Protein AF-A0AA36N796-F1 (afdb_monomer_lite)

pLDDT: mean 76.38, std 21.78, range [28.77, 98.0]

Structure (mmCIF, N/CA/C/O backbone):
data_AF-A0AA36N796-F1
#
_entry.id   AF-A0AA36N796-F1
#
loop_
_atom_site.group_PDB
_atom_site.id
_atom_site.type_symbol
_atom_site.label_atom_id
_atom_site.label_alt_id
_atom_site.label_comp_id
_atom_site.label_asym_id
_atom_site.label_entity_id
_atom_site.label_seq_id
_atom_site.pdbx_PDB_ins_code
_atom_site.Cartn_x
_atom_site.Cartn_y
_atom_site.Cartn_z
_atom_site.occupancy
_atom_site.B_iso_or_equiv
_atom_site.auth_seq_id
_atom_site.auth_comp_id
_atom_site.auth_asym_id
_atom_site.auth_atom_id
_atom_site.pdbx_PDB_model_num
ATOM 1 N N . MET A 1 1 ? 0.987 -21.468 -70.938 1.00 40.94 1 MET A N 1
ATOM 2 C CA . MET A 1 1 ? 2.277 -22.048 -70.513 1.00 40.94 1 MET A CA 1
ATOM 3 C C . MET A 1 1 ? 3.279 -20.918 -70.357 1.00 40.94 1 MET A C 1
ATOM 5 O O . MET A 1 1 ? 3.712 -20.391 -71.367 1.00 40.94 1 MET A O 1
ATOM 9 N N . PHE A 1 2 ? 3.610 -20.522 -69.130 1.00 32.84 2 PHE A N 1
ATOM 10 C CA . PHE A 1 2 ? 4.793 -19.705 -68.842 1.00 32.84 2 PHE A CA 1
ATOM 11 C C . PHE A 1 2 ? 5.366 -20.176 -67.507 1.00 32.84 2 PHE A C 1
ATOM 13 O O . PHE A 1 2 ? 4.662 -20.183 -66.500 1.00 32.84 2 PHE A O 1
ATOM 20 N N . GLY A 1 3 ? 6.607 -20.662 -67.547 1.00 38.00 3 GLY A N 1
ATOM 21 C CA . GLY A 1 3 ? 7.351 -21.132 -66.384 1.00 38.00 3 GLY A CA 1
ATOM 22 C C . GLY A 1 3 ? 8.027 -19.976 -65.651 1.00 38.00 3 GLY A C 1
ATOM 23 O O . GLY A 1 3 ? 8.502 -19.031 -66.278 1.00 38.00 3 GLY A O 1
ATOM 24 N N . GLN A 1 4 ? 8.080 -20.074 -64.324 1.00 32.56 4 GLN A N 1
ATOM 25 C CA . GLN A 1 4 ? 8.874 -19.201 -63.462 1.00 32.56 4 GLN A CA 1
ATOM 26 C C . GLN A 1 4 ? 10.116 -19.953 -62.972 1.00 32.56 4 GLN A C 1
ATOM 28 O O . GLN A 1 4 ? 10.008 -21.056 -62.440 1.00 32.56 4 GLN A O 1
ATOM 33 N N . MET A 1 5 ? 11.283 -19.325 -63.128 1.00 39.16 5 MET A N 1
ATOM 34 C CA . MET A 1 5 ? 12.487 -19.616 -62.346 1.00 39.16 5 MET A CA 1
ATOM 35 C C . MET A 1 5 ? 12.608 -18.607 -61.192 1.00 39.16 5 MET A C 1
ATOM 37 O O . MET A 1 5 ? 12.256 -17.441 -61.388 1.00 39.16 5 MET A O 1
ATOM 41 N N . PRO A 1 6 ? 13.146 -18.999 -60.021 1.00 43.91 6 PRO A N 1
ATOM 42 C CA . PRO A 1 6 ? 13.454 -18.066 -58.947 1.00 43.91 6 PRO A CA 1
ATOM 43 C C . PRO A 1 6 ? 14.897 -17.542 -59.041 1.00 43.91 6 PRO A C 1
ATOM 45 O O . PRO A 1 6 ? 15.849 -18.310 -59.181 1.00 43.91 6 PRO A O 1
ATOM 48 N N . CYS A 1 7 ? 15.054 -16.225 -58.892 1.00 34.69 7 CYS A N 1
ATOM 49 C CA . CYS A 1 7 ? 16.331 -15.566 -58.614 1.00 34.69 7 CYS A CA 1
ATOM 50 C C . CYS A 1 7 ? 16.497 -15.365 -57.098 1.00 34.69 7 CYS A C 1
ATOM 52 O O . CYS A 1 7 ? 15.639 -14.762 -56.454 1.00 34.69 7 CYS A O 1
ATOM 54 N N . SER A 1 8 ? 17.622 -15.822 -56.544 1.00 41.91 8 SER A N 1
ATOM 55 C CA . SER A 1 8 ? 18.070 -15.542 -55.168 1.00 41.91 8 SER A CA 1
ATOM 56 C C . SER A 1 8 ? 18.901 -14.251 -55.093 1.00 41.91 8 SER A C 1
ATOM 58 O O . SER A 1 8 ? 19.711 -14.027 -55.995 1.00 41.91 8 SER A O 1
ATOM 60 N N . PRO A 1 9 ? 18.832 -13.461 -53.999 1.00 42.69 9 PRO A N 1
ATOM 61 C CA . PRO A 1 9 ? 19.800 -12.403 -53.732 1.00 42.69 9 PRO A CA 1
ATOM 62 C C . PRO A 1 9 ? 20.770 -12.745 -52.580 1.00 42.69 9 PRO A C 1
ATOM 64 O O . PRO A 1 9 ? 20.379 -13.030 -51.449 1.00 42.69 9 PRO A O 1
ATOM 67 N N . VAL A 1 10 ? 22.064 -12.637 -52.885 1.00 41.06 10 VAL A N 1
ATOM 68 C CA . VAL A 1 10 ? 23.186 -12.314 -51.975 1.00 41.06 10 VAL A CA 1
ATOM 69 C C . VAL A 1 10 ? 23.074 -10.806 -51.653 1.00 41.06 10 VAL A C 1
ATOM 71 O O . VAL A 1 10 ? 22.705 -10.048 -52.539 1.00 41.06 10 VAL A O 1
ATOM 74 N N . GLY A 1 11 ? 23.344 -10.197 -50.495 1.00 40.28 11 GLY A N 1
ATOM 75 C CA . GLY A 1 11 ? 23.934 -10.576 -49.216 1.00 40.28 11 GLY A CA 1
ATOM 76 C C . GLY A 1 11 ? 24.405 -9.281 -48.521 1.00 40.28 11 GLY A C 1
ATOM 77 O O . GLY A 1 11 ? 25.566 -8.909 -48.648 1.00 40.28 11 GLY A O 1
ATOM 78 N N . GLN A 1 12 ? 23.521 -8.567 -47.810 1.00 41.69 12 GLN A N 1
ATOM 79 C CA . GLN A 1 12 ? 23.897 -7.446 -46.929 1.00 41.69 12 GLN A CA 1
ATOM 80 C C . GLN A 1 12 ? 24.187 -7.991 -45.525 1.00 41.69 12 GLN A C 1
ATOM 82 O O . GLN A 1 12 ? 23.279 -8.234 -44.730 1.00 41.69 12 GLN A O 1
ATOM 87 N N . ARG A 1 13 ? 25.465 -8.219 -45.206 1.00 39.78 13 ARG A N 1
ATOM 88 C CA . ARG A 1 13 ? 25.881 -8.568 -43.840 1.00 39.78 13 ARG A CA 1
ATOM 89 C C . ARG A 1 13 ? 25.849 -7.308 -42.972 1.00 39.78 13 ARG A C 1
ATOM 91 O O . ARG A 1 13 ? 26.641 -6.392 -43.155 1.00 39.78 13 ARG A O 1
ATOM 98 N N . SER A 1 14 ? 24.887 -7.279 -42.054 1.00 44.12 14 SER A N 1
ATOM 99 C CA . SER A 1 14 ? 24.626 -6.192 -41.111 1.00 44.12 14 SER A CA 1
ATOM 100 C C . SER A 1 14 ? 25.820 -5.922 -40.186 1.00 44.12 14 SER A C 1
ATOM 102 O O . SER A 1 14 ? 26.352 -6.841 -39.560 1.00 44.12 14 SER A O 1
ATOM 104 N N . VAL A 1 15 ? 26.175 -4.641 -40.040 1.00 41.72 15 VAL A N 1
ATOM 105 C CA . VAL A 1 15 ? 27.158 -4.093 -39.081 1.00 41.72 15 VAL A CA 1
ATOM 106 C C . VAL A 1 15 ? 26.901 -4.580 -37.642 1.00 41.72 15 VAL A C 1
ATOM 108 O O . VAL A 1 15 ? 27.832 -4.688 -36.846 1.00 41.72 15 VAL A O 1
ATOM 111 N N . ALA A 1 16 ? 25.665 -4.979 -37.322 1.00 40.44 16 ALA A N 1
ATOM 112 C CA . ALA A 1 16 ? 25.297 -5.569 -36.037 1.00 40.44 16 ALA A CA 1
ATOM 113 C C . ALA A 1 16 ? 26.060 -6.869 -35.712 1.00 40.44 16 ALA A C 1
ATOM 115 O O . ALA A 1 16 ? 26.409 -7.093 -34.558 1.00 40.44 16 ALA A O 1
ATOM 116 N N . HIS A 1 17 ? 26.390 -7.697 -36.713 1.00 40.31 17 HIS A N 1
ATOM 117 C CA . HIS A 1 17 ? 27.152 -8.933 -36.488 1.00 40.31 17 HIS A CA 1
ATOM 118 C C . HIS A 1 17 ? 28.631 -8.681 -36.160 1.00 40.31 17 HIS A C 1
ATOM 120 O O . HIS A 1 17 ? 29.247 -9.493 -35.474 1.00 40.31 17 HIS A O 1
ATOM 126 N N . LEU A 1 18 ? 29.195 -7.557 -36.617 1.00 39.34 18 LEU A N 1
ATOM 127 C CA . LEU A 1 18 ? 30.569 -7.153 -36.300 1.00 39.34 18 LEU A CA 1
ATOM 128 C C . LEU A 1 18 ? 30.681 -6.594 -34.878 1.00 39.34 18 LEU A C 1
ATOM 130 O O . LEU A 1 18 ? 31.667 -6.857 -34.201 1.00 39.34 18 LEU A O 1
ATOM 134 N N . ILE A 1 19 ? 29.660 -5.871 -34.408 1.00 45.22 19 ILE A N 1
ATOM 135 C CA . ILE A 1 19 ? 29.618 -5.317 -33.047 1.00 45.22 19 ILE A CA 1
ATOM 136 C C . ILE A 1 19 ? 29.350 -6.427 -32.019 1.00 45.22 19 ILE A C 1
ATOM 138 O O . ILE A 1 19 ? 30.045 -6.503 -31.009 1.00 45.22 19 ILE A O 1
ATOM 142 N N . ASP A 1 20 ? 28.418 -7.343 -32.302 1.00 43.12 20 ASP A N 1
ATOM 143 C CA . ASP A 1 20 ? 28.109 -8.469 -31.410 1.00 43.12 20 ASP A CA 1
ATOM 144 C C . ASP A 1 20 ? 29.294 -9.438 -31.236 1.00 43.12 20 ASP A C 1
ATOM 146 O O . ASP A 1 20 ? 29.490 -9.974 -30.146 1.00 43.12 20 ASP A O 1
ATOM 150 N N . ALA A 1 21 ? 30.124 -9.623 -32.271 1.00 46.34 21 ALA A N 1
ATOM 151 C CA . ALA A 1 21 ? 31.341 -10.437 -32.191 1.00 46.34 21 ALA A CA 1
ATOM 152 C C . ALA A 1 21 ? 32.477 -9.768 -31.390 1.00 46.34 21 ALA A C 1
ATOM 154 O O . ALA A 1 21 ? 33.385 -10.454 -30.928 1.00 46.34 21 ALA A O 1
ATOM 155 N N . GLN A 1 22 ? 32.433 -8.443 -31.222 1.00 47.78 22 GLN A N 1
ATOM 156 C CA . GLN A 1 22 ? 33.480 -7.647 -30.569 1.00 47.78 22 GLN A CA 1
ATOM 157 C C . GLN A 1 22 ? 33.100 -7.226 -29.138 1.00 47.78 22 GLN A C 1
ATOM 159 O O . GLN A 1 22 ? 33.963 -6.809 -28.378 1.00 47.78 22 GLN A O 1
ATOM 164 N N . LEU A 1 23 ? 31.840 -7.376 -28.711 1.00 45.81 23 LEU A N 1
ATOM 165 C CA . LEU A 1 23 ? 31.404 -7.054 -27.340 1.00 45.81 23 LEU A CA 1
ATOM 166 C C . LEU A 1 23 ? 32.039 -7.944 -26.254 1.00 45.81 23 LEU A C 1
ATOM 168 O O . LEU A 1 23 ? 32.075 -7.546 -25.093 1.00 45.81 23 LEU A O 1
ATOM 172 N N . GLY A 1 24 ? 32.540 -9.128 -26.622 1.00 45.00 24 GLY A N 1
ATOM 173 C CA . GLY A 1 24 ? 33.350 -9.984 -25.746 1.00 45.00 24 GLY A CA 1
ATOM 174 C C . GLY A 1 24 ? 34.844 -9.638 -25.738 1.00 45.00 24 GLY A C 1
ATOM 175 O O . GLY A 1 24 ? 35.593 -10.209 -24.951 1.00 45.00 24 GLY A O 1
ATOM 176 N N . ASP A 1 25 ? 35.286 -8.720 -26.600 1.00 51.06 25 ASP A N 1
ATOM 177 C CA . ASP A 1 25 ? 36.673 -8.276 -26.684 1.00 51.06 25 ASP A CA 1
ATOM 178 C C . ASP A 1 25 ? 36.878 -7.065 -25.760 1.00 51.06 25 ASP A C 1
ATOM 180 O O . ASP A 1 25 ? 36.376 -5.961 -25.995 1.00 51.06 25 ASP A O 1
ATOM 184 N N . ALA A 1 26 ? 37.650 -7.266 -24.690 1.00 44.41 26 ALA A N 1
ATOM 185 C CA . ALA A 1 26 ? 37.988 -6.219 -23.730 1.00 44.41 26 ALA A CA 1
ATOM 186 C C . ALA A 1 26 ? 38.643 -4.993 -24.400 1.00 44.41 26 ALA A C 1
ATOM 188 O O . ALA A 1 26 ? 38.448 -3.859 -23.957 1.00 44.41 26 ALA A O 1
ATOM 189 N N . SER A 1 27 ? 39.353 -5.189 -25.517 1.00 51.47 27 SER A N 1
ATOM 190 C CA . SER A 1 27 ? 39.982 -4.105 -26.274 1.00 51.47 27 SER A CA 1
ATOM 191 C C . SER A 1 27 ? 38.973 -3.253 -27.057 1.00 51.47 27 SER A C 1
ATOM 193 O O . SER A 1 27 ? 39.228 -2.074 -27.317 1.00 51.47 27 SER A O 1
ATOM 195 N N . PHE A 1 28 ? 37.818 -3.812 -27.427 1.00 61.22 28 PHE A N 1
ATOM 196 C CA . PHE A 1 28 ? 36.726 -3.086 -28.077 1.00 61.22 28 PHE A CA 1
ATOM 197 C C . PHE A 1 28 ? 35.968 -2.216 -27.071 1.00 61.22 28 PHE A C 1
ATOM 199 O O . PHE A 1 28 ? 35.724 -1.039 -27.337 1.00 61.22 28 PHE A O 1
ATOM 206 N N . LEU A 1 29 ? 35.675 -2.747 -25.880 1.00 51.69 29 LEU A N 1
ATOM 207 C CA . LEU A 1 29 ? 35.059 -1.979 -24.793 1.00 51.69 29 LEU A CA 1
ATOM 208 C C . LEU A 1 29 ? 35.978 -0.853 -24.301 1.00 51.69 29 LEU A C 1
ATOM 210 O O . LEU A 1 29 ? 35.519 0.274 -24.113 1.00 51.69 29 LEU A O 1
ATOM 214 N N . ALA A 1 30 ? 37.285 -1.110 -24.196 1.00 51.84 30 ALA A N 1
ATOM 215 C CA . ALA A 1 30 ? 38.271 -0.070 -23.916 1.00 51.84 30 ALA A CA 1
ATOM 216 C C . ALA A 1 30 ? 38.245 1.039 -24.985 1.00 51.84 30 ALA A C 1
ATOM 218 O O . ALA A 1 30 ? 38.212 2.222 -24.650 1.00 51.84 30 ALA A O 1
ATOM 219 N N . ARG A 1 31 ? 38.163 0.680 -26.274 1.00 55.62 31 ARG A N 1
ATOM 220 C CA . ARG A 1 31 ? 38.044 1.643 -27.383 1.00 55.62 31 ARG A CA 1
ATOM 221 C C . ARG A 1 31 ? 36.717 2.413 -27.372 1.00 55.62 31 ARG A C 1
ATOM 223 O O . ARG A 1 31 ? 36.711 3.603 -27.675 1.00 55.62 31 ARG A O 1
ATOM 230 N N . LEU A 1 32 ? 35.616 1.781 -26.968 1.00 55.44 32 LEU A N 1
ATOM 231 C CA . LEU A 1 32 ? 34.297 2.410 -26.845 1.00 55.44 32 LEU A CA 1
ATOM 232 C C . LEU A 1 32 ? 34.246 3.430 -25.696 1.00 55.44 32 LEU A C 1
ATOM 234 O O . LEU A 1 32 ? 33.665 4.501 -25.844 1.00 55.44 32 LEU A O 1
ATOM 238 N N . VAL A 1 33 ? 34.898 3.137 -24.570 1.00 51.22 33 VAL A N 1
ATOM 239 C CA . VAL A 1 33 ? 35.042 4.079 -23.444 1.00 51.22 33 VAL A CA 1
ATOM 240 C C . VAL A 1 33 ? 36.064 5.181 -23.760 1.00 51.22 33 VAL A C 1
ATOM 242 O O . VAL A 1 33 ? 35.969 6.295 -23.244 1.00 51.22 33 VAL A O 1
ATOM 245 N N . GLN A 1 34 ? 37.019 4.918 -24.654 1.00 53.56 34 GLN A N 1
ATOM 246 C CA . GLN A 1 34 ? 37.914 5.935 -25.215 1.00 53.56 34 GLN A CA 1
ATOM 247 C C . GLN A 1 34 ? 37.257 6.781 -26.322 1.00 53.56 34 GLN A C 1
ATOM 249 O O . GLN A 1 34 ? 37.812 7.815 -26.703 1.00 53.56 34 GLN A O 1
ATOM 254 N N . HIS A 1 35 ? 36.072 6.400 -26.812 1.00 63.97 35 HIS A N 1
ATOM 255 C CA . HIS A 1 35 ? 35.319 7.172 -27.794 1.00 63.97 35 HIS A CA 1
ATOM 256 C C . HIS A 1 35 ? 34.773 8.453 -27.146 1.00 63.97 35 HIS A C 1
ATOM 258 O O . HIS A 1 35 ? 33.904 8.415 -26.272 1.00 63.97 35 HIS A O 1
ATOM 264 N N . GLY A 1 36 ? 35.310 9.601 -27.571 1.00 67.25 36 GLY A N 1
ATOM 265 C CA . GLY A 1 36 ? 35.111 10.908 -26.931 1.00 67.25 36 GLY A CA 1
ATOM 266 C C . GLY A 1 36 ? 33.656 11.251 -26.585 1.00 67.25 36 GLY A C 1
ATOM 267 O O . GLY A 1 36 ? 33.392 11.558 -25.425 1.00 67.25 36 GLY A O 1
ATOM 268 N N . PRO A 1 37 ? 32.698 11.145 -27.523 1.00 65.31 37 PRO A N 1
ATOM 269 C CA . PRO A 1 37 ? 31.290 11.440 -27.249 1.00 65.31 37 PRO A CA 1
ATOM 270 C C . PRO A 1 37 ? 30.678 10.558 -26.152 1.00 65.31 37 PRO A C 1
ATOM 272 O O . PRO A 1 37 ? 29.998 11.054 -25.256 1.00 65.31 37 PRO A O 1
ATOM 275 N N . THR A 1 38 ? 30.969 9.255 -26.182 1.00 55.19 38 THR A N 1
ATOM 276 C CA . THR A 1 38 ? 30.459 8.277 -25.210 1.00 55.19 38 THR A CA 1
ATOM 277 C C . THR A 1 38 ? 31.041 8.538 -23.823 1.00 55.19 38 THR A C 1
ATOM 279 O O . THR A 1 38 ? 30.329 8.510 -22.820 1.00 55.19 38 THR A O 1
ATOM 282 N N . LYS A 1 39 ? 32.334 8.870 -23.768 1.00 60.41 39 LYS A N 1
ATOM 283 C CA . LYS A 1 39 ? 33.028 9.244 -22.536 1.00 60.41 39 LYS A CA 1
ATOM 284 C C . LYS A 1 39 ? 32.474 10.531 -21.926 1.00 60.41 39 LYS A C 1
ATOM 286 O O . LYS A 1 39 ? 32.262 10.580 -20.717 1.00 60.41 39 LYS A O 1
ATOM 291 N N . SER A 1 40 ? 32.239 11.556 -22.744 1.00 57.06 40 SER A N 1
ATOM 292 C CA . SER A 1 40 ? 31.685 12.836 -22.292 1.00 57.06 40 SER A CA 1
ATOM 293 C C . SER A 1 40 ? 30.284 12.667 -21.713 1.00 57.06 40 SER A C 1
ATOM 295 O O . SER A 1 40 ? 30.015 13.176 -20.630 1.00 57.06 40 SER A O 1
ATOM 297 N N . TYR A 1 41 ? 29.434 11.879 -22.376 1.00 63.38 41 TYR A N 1
ATOM 298 C CA . TYR A 1 41 ? 28.088 11.577 -21.892 1.00 63.38 41 TYR A CA 1
ATOM 299 C C . TYR A 1 41 ? 28.101 10.868 -20.529 1.00 63.38 41 TYR A C 1
ATOM 301 O O . TYR A 1 41 ? 27.416 11.287 -19.598 1.00 63.38 41 TYR A O 1
ATOM 309 N N . LEU A 1 42 ? 28.929 9.826 -20.379 1.00 59.41 42 LEU A N 1
ATOM 310 C CA . LEU A 1 42 ? 29.065 9.106 -19.109 1.00 59.41 42 LEU A CA 1
ATOM 311 C C . LEU A 1 42 ? 29.636 10.002 -18.001 1.00 59.41 42 LEU A C 1
ATOM 313 O O . LEU A 1 42 ? 29.181 9.942 -16.861 1.00 59.41 42 LEU A O 1
ATOM 317 N N . ALA A 1 43 ? 30.600 10.864 -18.329 1.00 67.06 43 ALA A N 1
ATOM 318 C CA . ALA A 1 43 ? 31.187 11.794 -17.372 1.00 67.06 43 ALA A CA 1
ATOM 319 C C . ALA A 1 43 ? 30.189 12.864 -16.897 1.00 67.06 43 ALA A C 1
ATOM 321 O O . ALA A 1 43 ? 30.196 13.206 -15.716 1.00 67.06 43 ALA A O 1
ATOM 322 N N . GLU A 1 44 ? 29.335 13.392 -17.777 1.00 59.41 44 GLU A N 1
ATOM 323 C CA . GLU A 1 44 ? 28.280 14.333 -17.380 1.00 59.41 44 GLU A CA 1
ATOM 324 C C . GLU A 1 44 ? 27.205 13.670 -16.522 1.00 59.41 44 GLU A C 1
ATOM 326 O O . GLU A 1 44 ? 26.845 14.215 -15.480 1.00 59.41 44 GLU A O 1
ATOM 331 N N . ALA A 1 45 ? 26.753 12.470 -16.896 1.00 59.66 45 ALA A N 1
ATOM 332 C CA . ALA A 1 45 ? 25.762 11.726 -16.124 1.00 59.66 45 ALA A CA 1
ATOM 333 C C . ALA A 1 45 ? 26.253 11.427 -14.695 1.00 59.66 45 ALA A C 1
ATOM 335 O O . ALA A 1 45 ? 25.520 11.629 -13.727 1.00 59.66 45 ALA A O 1
ATOM 336 N N . LEU A 1 46 ? 27.518 11.016 -14.548 1.00 64.94 46 LEU A N 1
ATOM 337 C CA . LEU A 1 46 ? 28.122 10.739 -13.242 1.00 64.94 46 LEU A CA 1
ATOM 338 C C . LEU A 1 46 ? 28.334 12.009 -12.404 1.00 64.94 46 LEU A C 1
ATOM 340 O O . LEU A 1 46 ? 28.114 11.976 -11.196 1.00 64.94 46 LEU A O 1
ATOM 344 N N . LYS A 1 47 ? 28.718 13.137 -13.021 1.00 66.25 47 LYS A N 1
ATOM 345 C CA . LYS A 1 47 ? 28.832 14.432 -12.323 1.00 66.25 47 LYS A CA 1
ATOM 346 C C . LYS A 1 47 ? 27.483 14.931 -11.821 1.00 66.25 47 LYS A C 1
ATOM 348 O O . LYS A 1 47 ? 27.396 15.409 -10.695 1.00 66.25 47 LYS A O 1
ATOM 353 N N . HIS A 1 48 ? 26.451 14.813 -12.651 1.00 63.81 48 HIS A N 1
ATOM 354 C CA . HIS A 1 48 ? 25.098 15.201 -12.283 1.00 63.81 48 HIS A CA 1
ATOM 355 C C . HIS A 1 48 ? 24.609 14.380 -11.083 1.00 63.81 48 HIS A C 1
ATOM 357 O O . HIS A 1 48 ? 24.189 14.960 -10.087 1.00 63.81 48 HIS A O 1
ATOM 363 N N . LEU A 1 49 ? 24.772 13.054 -11.114 1.00 56.84 49 LEU A N 1
ATOM 364 C CA . LEU A 1 49 ? 24.420 12.180 -9.987 1.00 56.84 49 LEU A CA 1
ATOM 365 C C . LEU A 1 49 ? 25.226 12.489 -8.712 1.00 56.84 49 LEU A C 1
ATOM 367 O O . LEU A 1 49 ? 24.648 12.608 -7.637 1.00 56.84 49 LEU A O 1
ATOM 371 N N . ALA A 1 50 ? 26.539 12.717 -8.818 1.00 68.50 50 ALA A N 1
ATOM 372 C CA . ALA A 1 50 ? 27.375 13.081 -7.668 1.00 68.50 50 ALA A CA 1
ATOM 373 C C . ALA A 1 50 ? 27.054 14.462 -7.074 1.00 68.50 50 ALA A C 1
ATOM 375 O O . ALA A 1 50 ? 27.298 14.690 -5.896 1.00 68.50 50 ALA A O 1
ATOM 376 N N . SER A 1 51 ? 26.496 15.391 -7.855 1.00 66.50 51 SER A N 1
ATOM 377 C CA . SER A 1 51 ? 26.044 16.686 -7.326 1.00 66.50 51 SER A CA 1
ATOM 378 C C . SER A 1 51 ? 24.758 16.600 -6.500 1.00 66.50 51 SER A C 1
ATOM 380 O O . SER A 1 51 ? 24.470 17.508 -5.726 1.00 66.50 51 SER A O 1
ATOM 382 N N . GLN A 1 52 ? 23.997 15.516 -6.659 1.00 69.50 52 GLN A N 1
ATOM 383 C CA . GLN A 1 52 ? 22.698 15.315 -6.016 1.00 69.50 52 GLN A CA 1
ATOM 384 C C . GLN A 1 52 ? 22.778 14.393 -4.796 1.00 69.50 52 GLN A C 1
ATOM 386 O O . GLN A 1 52 ? 21.907 14.457 -3.933 1.00 69.50 52 GLN A O 1
ATOM 391 N N . ASP A 1 53 ? 23.823 13.568 -4.704 1.00 81.00 53 ASP A N 1
ATOM 392 C CA . ASP A 1 53 ? 23.985 12.560 -3.659 1.00 81.00 53 ASP A CA 1
ATOM 393 C C . ASP A 1 53 ? 25.404 12.608 -3.060 1.00 81.00 53 ASP A C 1
ATOM 395 O O . ASP A 1 53 ? 26.404 12.267 -3.702 1.00 81.00 53 ASP A O 1
ATOM 399 N N . ALA A 1 54 ? 25.486 13.036 -1.796 1.00 63.12 54 ALA A N 1
ATOM 400 C CA . ALA A 1 54 ? 26.739 13.215 -1.066 1.00 63.12 54 ALA A CA 1
ATOM 401 C C . ALA A 1 54 ? 27.436 11.898 -0.684 1.00 63.12 54 ALA A C 1
ATOM 403 O O . ALA A 1 54 ? 28.648 11.902 -0.437 1.00 63.12 54 ALA A O 1
ATOM 404 N N . ASP A 1 55 ? 26.703 10.788 -0.614 1.00 60.12 55 ASP A N 1
ATOM 405 C CA . ASP A 1 55 ? 27.255 9.465 -0.324 1.00 60.12 55 ASP A CA 1
ATOM 406 C C . ASP A 1 55 ? 27.780 8.825 -1.613 1.00 60.12 55 ASP A C 1
ATOM 408 O O . ASP A 1 55 ? 28.900 8.306 -1.635 1.00 60.12 55 ASP A O 1
ATOM 412 N N . PHE A 1 56 ? 27.058 8.981 -2.727 1.00 59.06 56 PHE A N 1
ATOM 413 C CA . PHE A 1 56 ? 27.555 8.616 -4.056 1.00 59.06 56 PHE A CA 1
ATOM 414 C C . PHE A 1 56 ? 28.809 9.417 -4.434 1.00 59.06 56 PHE A C 1
ATOM 416 O O . PHE A 1 56 ? 29.796 8.845 -4.902 1.00 59.06 56 PHE A O 1
ATOM 423 N N . ALA A 1 57 ? 28.833 10.725 -4.158 1.00 58.66 57 ALA A N 1
ATOM 424 C CA . ALA A 1 57 ? 30.016 11.559 -4.361 1.00 58.66 57 ALA A CA 1
ATOM 425 C C . ALA A 1 57 ? 31.231 11.048 -3.571 1.00 58.66 57 ALA A C 1
ATOM 427 O O . ALA A 1 57 ? 32.337 10.971 -4.110 1.00 58.66 57 ALA A O 1
ATOM 428 N N . ARG A 1 58 ? 31.029 10.650 -2.307 1.00 59.41 58 ARG A N 1
ATOM 429 C CA . ARG A 1 58 ? 32.081 10.054 -1.469 1.00 59.41 58 ARG A CA 1
ATOM 430 C C . ARG A 1 58 ? 32.564 8.717 -2.024 1.00 59.41 58 ARG A C 1
ATOM 432 O O . ARG A 1 58 ? 33.767 8.471 -2.022 1.00 59.41 58 ARG A O 1
ATOM 439 N N . LEU A 1 59 ? 31.663 7.894 -2.554 1.00 57.94 59 LEU A N 1
ATOM 440 C CA . LEU A 1 59 ? 31.996 6.605 -3.160 1.00 57.94 59 LEU A CA 1
ATOM 441 C C . LEU A 1 59 ? 32.826 6.777 -4.441 1.00 57.94 59 LEU A C 1
ATOM 443 O O . LEU A 1 59 ? 33.848 6.108 -4.602 1.00 57.94 59 LEU A O 1
ATOM 447 N N . VAL A 1 60 ? 32.453 7.728 -5.303 1.00 66.25 60 VAL A N 1
ATOM 448 C CA . VAL A 1 60 ? 33.215 8.089 -6.511 1.00 66.25 60 VAL A CA 1
ATOM 449 C C . VAL A 1 60 ? 34.602 8.630 -6.149 1.00 66.25 60 VAL A C 1
ATOM 451 O O . VAL A 1 60 ? 35.589 8.254 -6.779 1.00 66.25 60 VAL A O 1
ATOM 454 N N . LEU A 1 61 ? 34.703 9.477 -5.119 1.00 63.72 61 LEU A N 1
ATOM 455 C CA . LEU A 1 61 ? 35.981 10.024 -4.647 1.00 63.72 61 LEU A CA 1
ATOM 456 C C . LEU A 1 61 ? 36.883 8.962 -4.004 1.00 63.72 61 LEU A C 1
ATOM 458 O O . LEU A 1 61 ? 38.093 9.005 -4.210 1.00 63.72 61 LEU A O 1
ATOM 462 N N . ALA A 1 62 ? 36.315 7.998 -3.275 1.00 64.56 62 ALA A N 1
ATOM 463 C CA . ALA A 1 62 ? 37.061 6.905 -2.649 1.00 64.56 62 ALA A CA 1
ATOM 464 C C . ALA A 1 62 ? 37.697 5.944 -3.670 1.00 64.56 62 ALA A C 1
ATOM 466 O O . ALA A 1 62 ? 38.712 5.321 -3.373 1.00 64.56 62 ALA A O 1
ATOM 467 N N . HIS A 1 63 ? 37.122 5.850 -4.872 1.00 58.81 63 HIS A N 1
ATOM 468 C CA . HIS A 1 63 ? 37.599 4.981 -5.954 1.00 58.81 63 HIS A CA 1
ATOM 469 C C . HIS A 1 63 ? 38.307 5.754 -7.076 1.00 58.81 63 HIS A C 1
ATOM 471 O O . HIS A 1 63 ? 38.747 5.159 -8.061 1.00 58.81 63 HIS A O 1
ATOM 477 N N . ALA A 1 64 ? 38.436 7.079 -6.951 1.00 58.06 64 ALA A N 1
ATOM 478 C CA . ALA A 1 64 ? 39.214 7.869 -7.889 1.00 58.06 64 ALA A CA 1
ATOM 479 C C . ALA A 1 64 ? 40.709 7.542 -7.703 1.00 58.06 64 ALA A C 1
ATOM 481 O O . ALA A 1 64 ? 41.209 7.608 -6.577 1.00 58.06 64 ALA A O 1
ATOM 482 N N . PRO A 1 65 ? 41.455 7.212 -8.775 1.00 46.19 65 PRO A N 1
ATOM 483 C CA . PRO A 1 65 ? 42.873 6.906 -8.651 1.00 46.19 65 PRO A CA 1
ATOM 484 C C . PRO A 1 65 ? 43.609 8.107 -8.046 1.00 46.19 65 PRO A C 1
ATOM 486 O O . PRO A 1 65 ? 43.486 9.241 -8.523 1.00 46.19 65 PRO A O 1
ATOM 489 N N . SER A 1 66 ? 44.357 7.848 -6.970 1.00 44.41 66 SER A N 1
ATOM 490 C CA . SER A 1 66 ? 45.132 8.851 -6.237 1.00 44.41 66 SER A CA 1
ATOM 491 C C . SER A 1 66 ? 46.005 9.656 -7.202 1.00 44.41 66 SER A C 1
ATOM 493 O O . SER A 1 66 ? 46.833 9.101 -7.928 1.00 44.41 66 SER A O 1
ATOM 495 N N . ARG A 1 67 ? 45.806 10.980 -7.248 1.00 45.88 67 ARG A N 1
ATOM 496 C CA . ARG A 1 67 ? 46.594 11.877 -8.104 1.00 45.88 67 ARG A CA 1
ATOM 497 C C . ARG A 1 67 ? 48.067 11.814 -7.689 1.00 45.88 67 ARG A C 1
ATOM 499 O O . ARG A 1 67 ? 48.458 12.412 -6.688 1.00 45.88 67 ARG A O 1
ATOM 506 N N . ALA A 1 68 ? 48.894 11.143 -8.489 1.00 47.19 68 ALA A N 1
ATOM 507 C CA . ALA A 1 68 ? 50.344 11.215 -8.358 1.00 47.19 68 ALA A CA 1
ATOM 508 C C . ALA A 1 68 ? 50.815 12.679 -8.479 1.00 47.19 68 ALA A C 1
ATOM 510 O O . ALA A 1 68 ? 50.374 13.424 -9.360 1.00 47.19 68 ALA A O 1
ATOM 511 N N . LYS A 1 69 ? 51.694 13.096 -7.559 1.00 48.16 69 LYS A N 1
ATOM 512 C CA . LYS A 1 69 ? 52.213 14.469 -7.450 1.00 48.16 69 LYS A CA 1
ATOM 513 C C . LYS A 1 69 ? 52.857 14.941 -8.768 1.00 48.16 69 LYS A C 1
ATOM 515 O O . LYS A 1 69 ? 53.557 14.162 -9.417 1.00 48.16 69 LYS A O 1
ATOM 520 N N . PRO A 1 70 ? 52.689 16.220 -9.155 1.00 41.56 70 PRO A N 1
ATOM 521 C CA . PRO A 1 70 ? 53.263 16.747 -10.387 1.00 41.56 70 PRO A CA 1
ATOM 522 C C . PRO A 1 70 ? 54.798 16.769 -10.320 1.00 41.56 70 PRO A C 1
ATOM 524 O O . PRO A 1 70 ? 55.392 17.349 -9.413 1.00 41.56 70 PRO A O 1
ATOM 527 N N . ARG A 1 71 ? 55.436 16.136 -11.311 1.00 40.94 71 ARG A N 1
ATOM 528 C CA . ARG A 1 71 ? 56.890 16.116 -11.521 1.00 40.94 71 ARG A CA 1
ATOM 529 C C . ARG A 1 71 ? 57.370 17.519 -11.926 1.00 40.94 71 ARG A C 1
ATOM 531 O O . ARG A 1 71 ? 56.789 18.138 -12.817 1.00 40.94 71 ARG A O 1
ATOM 538 N N . ALA A 1 72 ? 58.405 18.018 -11.248 1.00 40.09 72 ALA A N 1
ATOM 539 C CA . ALA A 1 72 ? 58.960 19.361 -11.424 1.00 40.09 72 ALA A CA 1
ATOM 540 C C . ALA A 1 72 ? 59.409 19.629 -12.876 1.00 40.09 72 ALA A C 1
ATOM 542 O O . ALA A 1 72 ? 60.057 18.791 -13.503 1.00 40.09 72 ALA A O 1
ATOM 543 N N . LYS A 1 73 ? 59.046 20.807 -13.404 1.00 45.31 73 LYS A N 1
ATOM 544 C CA . LYS A 1 73 ? 59.377 21.274 -14.759 1.00 45.31 73 LYS A CA 1
ATOM 545 C C . LYS A 1 73 ? 60.812 21.814 -14.824 1.00 45.31 73 LYS A C 1
ATOM 547 O O . LYS A 1 73 ? 61.179 22.681 -14.038 1.00 45.31 73 LYS A O 1
ATOM 552 N N . THR A 1 74 ? 61.577 21.350 -15.807 1.00 46.81 74 THR A N 1
ATOM 553 C CA . THR A 1 74 ? 62.883 21.882 -16.243 1.00 46.81 74 THR A CA 1
ATOM 554 C C . THR A 1 74 ? 62.703 23.216 -17.007 1.00 46.81 74 THR A C 1
ATOM 556 O O . THR A 1 74 ? 61.687 23.367 -17.693 1.00 46.81 74 THR A O 1
ATOM 559 N N . PRO A 1 75 ? 63.638 24.190 -16.929 1.00 50.94 75 PRO A N 1
ATOM 560 C CA . PRO A 1 75 ? 63.454 25.526 -17.506 1.00 50.94 75 PRO A CA 1
ATOM 561 C C . PRO A 1 75 ? 63.827 25.613 -19.005 1.00 50.94 75 PRO A C 1
ATOM 563 O O . PRO A 1 75 ? 64.692 24.862 -19.459 1.00 50.94 75 PRO A O 1
ATOM 566 N N . PRO A 1 76 ? 63.208 26.526 -19.791 1.00 51.47 76 PRO A N 1
ATOM 567 C CA . PRO A 1 76 ? 63.447 26.644 -21.231 1.00 51.47 76 PRO A CA 1
ATOM 568 C C . PRO A 1 76 ? 64.524 27.684 -21.602 1.00 51.47 76 PRO A C 1
ATOM 570 O O . PRO A 1 76 ? 64.696 28.702 -20.934 1.00 51.47 76 PRO A O 1
ATOM 573 N N . ALA A 1 77 ? 65.208 27.436 -22.724 1.00 45.84 77 ALA A N 1
ATOM 574 C CA . ALA A 1 77 ? 66.202 28.315 -23.352 1.00 45.84 77 ALA A CA 1
ATOM 575 C C . ALA A 1 77 ? 65.565 29.378 -24.290 1.00 45.84 77 ALA A C 1
ATOM 577 O O . ALA A 1 77 ? 64.441 29.181 -24.761 1.00 45.84 77 ALA A O 1
ATOM 578 N N . PRO A 1 78 ? 66.262 30.494 -24.611 1.00 54.19 78 PRO A N 1
ATOM 579 C CA . PRO A 1 78 ? 65.653 31.669 -25.238 1.00 54.19 78 PRO A CA 1
ATOM 580 C C . PRO A 1 78 ? 65.713 31.641 -26.776 1.00 54.19 78 PRO A C 1
ATOM 582 O O . PRO A 1 78 ? 66.726 31.265 -27.370 1.00 54.19 78 PRO A O 1
ATOM 585 N N . ARG A 1 79 ? 64.658 32.129 -27.448 1.00 40.12 79 ARG A N 1
ATOM 586 C CA . ARG A 1 79 ? 64.664 32.413 -28.896 1.00 40.12 79 ARG A CA 1
ATOM 587 C C . ARG A 1 79 ? 64.309 33.867 -29.214 1.00 40.12 79 ARG A C 1
ATOM 589 O O . ARG A 1 79 ? 63.527 34.515 -28.529 1.00 40.12 79 ARG A O 1
ATOM 596 N N . LYS A 1 80 ? 64.987 34.347 -30.259 1.00 40.62 80 LYS A N 1
ATOM 597 C CA . LYS A 1 80 ? 65.209 35.735 -30.673 1.00 40.62 80 LYS A CA 1
ATOM 598 C C . LYS A 1 80 ? 63.990 36.415 -31.314 1.00 40.62 80 LYS A C 1
ATOM 600 O O . LYS A 1 80 ? 63.206 35.797 -32.023 1.00 40.62 80 LYS A O 1
ATOM 605 N N . ARG A 1 81 ? 63.954 37.734 -31.098 1.00 45.88 81 ARG A N 1
ATOM 606 C CA . ARG A 1 81 ? 63.090 38.779 -31.673 1.00 45.88 81 ARG A CA 1
ATOM 607 C C . ARG A 1 81 ? 63.132 38.860 -33.208 1.00 45.88 81 ARG A C 1
ATOM 609 O O . ARG A 1 81 ? 64.214 38.816 -33.790 1.00 45.88 81 ARG A O 1
ATOM 616 N N . ARG A 1 82 ? 61.991 39.209 -33.816 1.00 34.53 82 ARG A N 1
ATOM 617 C CA . ARG A 1 82 ? 61.911 40.129 -34.967 1.00 34.53 82 ARG A CA 1
ATOM 618 C C . ARG A 1 82 ? 60.564 40.867 -34.965 1.00 34.53 82 ARG A C 1
ATOM 620 O O . ARG A 1 82 ? 59.544 40.293 -34.610 1.00 34.53 82 ARG A O 1
ATOM 627 N N . ALA A 1 83 ? 60.616 42.143 -35.324 1.00 39.97 83 ALA A N 1
ATOM 628 C CA . ALA A 1 83 ? 59.532 43.127 -35.429 1.00 39.97 83 ALA A CA 1
ATOM 629 C C . ALA A 1 83 ? 59.681 43.844 -36.805 1.00 39.97 83 ALA A C 1
ATOM 631 O O . ALA A 1 83 ? 60.626 43.506 -37.522 1.00 39.97 83 ALA A O 1
ATOM 632 N N . PRO A 1 84 ? 58.946 44.929 -37.126 1.00 68.75 84 PRO A N 1
ATOM 633 C CA . PRO A 1 84 ? 57.490 45.048 -37.331 1.00 68.75 84 PRO A CA 1
ATOM 634 C C . PRO A 1 84 ? 57.140 45.825 -38.636 1.00 68.75 84 PRO A C 1
ATOM 636 O O . PRO A 1 84 ? 58.019 46.426 -39.247 1.00 68.75 84 PRO A O 1
ATOM 639 N N . ALA A 1 85 ? 55.856 45.926 -39.013 1.00 36.12 85 ALA A N 1
ATOM 640 C CA . ALA A 1 85 ? 55.349 47.037 -39.842 1.00 36.12 85 ALA A CA 1
ATOM 641 C C . ALA A 1 85 ? 53.833 47.278 -39.640 1.00 36.12 85 ALA A C 1
ATOM 643 O O . ALA A 1 85 ? 53.057 46.334 -39.533 1.00 36.12 85 ALA A O 1
ATOM 644 N N . LYS A 1 86 ? 53.472 48.565 -39.536 1.00 44.53 86 LYS A N 1
ATOM 645 C CA . LYS A 1 86 ? 52.161 49.210 -39.269 1.00 44.53 86 LYS A CA 1
ATOM 646 C C . LYS A 1 86 ? 51.465 49.633 -40.602 1.00 44.53 86 LYS A C 1
ATOM 648 O O . LYS A 1 86 ? 52.065 49.400 -41.645 1.00 44.53 86 LYS A O 1
ATOM 653 N N . PRO A 1 87 ? 50.428 50.508 -40.605 1.00 60.66 87 PRO A N 1
ATOM 654 C CA . PRO A 1 87 ? 49.044 50.411 -40.094 1.00 60.66 87 PRO A CA 1
ATOM 655 C C . PRO A 1 87 ? 48.020 50.737 -41.228 1.00 60.66 87 PRO A C 1
ATOM 657 O O . PRO A 1 87 ? 48.428 50.859 -42.377 1.00 60.66 87 PRO A O 1
ATOM 660 N N . THR A 1 88 ? 46.709 50.894 -40.963 1.00 33.03 88 THR A N 1
ATOM 661 C CA . THR A 1 88 ? 45.948 52.185 -40.989 1.00 33.03 88 THR A CA 1
ATOM 662 C C . THR A 1 88 ? 44.405 51.972 -40.973 1.00 33.03 88 THR A C 1
ATOM 664 O O . THR A 1 88 ? 43.898 51.107 -41.675 1.00 33.03 88 THR A O 1
ATOM 667 N N . LEU A 1 89 ? 43.712 52.865 -40.237 1.00 33.03 89 LEU A N 1
ATOM 668 C CA . LEU A 1 89 ? 42.318 53.373 -40.340 1.00 33.03 89 LEU A CA 1
ATOM 669 C C . LEU A 1 89 ? 41.119 52.615 -39.705 1.00 33.03 89 LEU A C 1
ATOM 671 O O . LEU A 1 89 ? 40.751 51.512 -40.080 1.00 33.03 89 LEU A O 1
ATOM 675 N N . ALA A 1 90 ? 40.497 53.328 -38.752 1.00 34.31 90 ALA A N 1
ATOM 676 C CA . ALA A 1 90 ? 39.246 53.111 -37.997 1.00 34.31 90 ALA A CA 1
ATOM 677 C C . ALA A 1 90 ? 38.072 53.915 -38.665 1.00 34.31 90 ALA A C 1
ATOM 679 O O . ALA A 1 90 ? 38.363 54.496 -39.714 1.00 34.31 90 ALA A O 1
ATOM 680 N N . PRO A 1 91 ? 36.824 54.099 -38.122 1.00 47.00 91 PRO A N 1
ATOM 681 C CA . PRO A 1 91 ? 36.339 53.833 -36.745 1.00 47.00 91 PRO A CA 1
ATOM 682 C C . PRO A 1 91 ? 34.836 53.435 -36.526 1.00 47.00 91 PRO A C 1
ATOM 684 O O . PRO A 1 91 ? 34.029 53.445 -37.448 1.00 47.00 91 PRO A O 1
ATOM 687 N N . ARG A 1 92 ? 34.484 53.259 -35.227 1.00 30.45 92 ARG A N 1
ATOM 688 C CA . ARG A 1 92 ? 33.154 53.328 -34.538 1.00 30.45 92 ARG A CA 1
ATOM 689 C C . ARG A 1 92 ? 32.193 52.125 -34.698 1.00 30.45 92 ARG A C 1
ATOM 691 O O . ARG A 1 92 ? 31.925 51.717 -35.809 1.00 30.45 92 ARG A O 1
ATOM 698 N N . ALA A 1 93 ? 31.544 51.568 -33.667 1.00 29.03 93 ALA A N 1
ATOM 699 C CA . ALA A 1 93 ? 31.539 51.780 -32.215 1.00 29.03 93 ALA A CA 1
ATOM 700 C C . ALA A 1 93 ? 30.774 50.620 -31.508 1.00 29.03 93 ALA A C 1
ATOM 702 O O . ALA A 1 93 ? 29.907 50.013 -32.125 1.00 29.03 93 ALA A O 1
ATOM 703 N N . LEU A 1 94 ? 31.044 50.439 -30.202 1.00 31.05 94 LEU A N 1
ATOM 704 C CA . LEU A 1 94 ? 30.177 49.881 -29.136 1.00 31.05 94 LEU A CA 1
ATOM 705 C C . LEU A 1 94 ? 29.923 48.358 -29.057 1.00 31.05 94 LEU A C 1
ATOM 707 O O . LEU A 1 94 ? 28.902 47.877 -29.533 1.00 31.05 94 LEU A O 1
ATOM 711 N N . LEU A 1 95 ? 30.779 47.649 -28.304 1.00 32.12 95 LEU A N 1
ATOM 712 C CA . LEU A 1 95 ? 30.406 46.847 -27.117 1.00 32.12 95 LEU A CA 1
ATOM 713 C C . LEU A 1 95 ? 31.669 46.233 -26.473 1.00 32.12 95 LEU A C 1
ATOM 715 O O . LEU A 1 95 ? 32.282 45.320 -27.012 1.00 32.12 95 LEU A O 1
ATOM 719 N N . ALA A 1 96 ? 32.051 46.803 -25.332 1.00 31.09 96 ALA A N 1
ATOM 720 C CA . ALA A 1 96 ? 32.881 46.215 -24.275 1.00 31.09 96 ALA A CA 1
ATOM 721 C C . ALA A 1 96 ? 31.999 45.246 -23.449 1.00 31.09 96 ALA A C 1
ATOM 723 O O . ALA A 1 96 ? 30.796 45.487 -23.364 1.00 31.09 96 ALA A O 1
ATOM 724 N N . ASP A 1 97 ? 32.439 44.175 -22.787 1.00 32.09 97 ASP A N 1
ATOM 725 C CA . ASP A 1 97 ? 33.755 43.572 -22.545 1.00 32.09 97 ASP A CA 1
ATOM 726 C C . ASP A 1 97 ? 33.537 42.112 -22.065 1.00 32.09 97 ASP A C 1
ATOM 728 O O . ASP A 1 97 ? 32.445 41.761 -21.613 1.00 32.09 97 ASP A O 1
ATOM 732 N N . PHE A 1 98 ? 34.622 41.325 -22.077 1.00 33.91 98 PHE A N 1
ATOM 733 C CA . PHE A 1 98 ? 34.826 39.975 -21.512 1.00 33.91 98 PHE A CA 1
ATOM 734 C C . PHE A 1 98 ? 34.540 38.751 -22.396 1.00 33.91 98 PHE A C 1
ATOM 736 O O . PHE A 1 98 ? 33.902 37.785 -21.983 1.00 33.91 98 PHE A O 1
ATOM 743 N N . GLU A 1 99 ? 35.197 38.710 -23.553 1.00 38.00 99 GLU A N 1
ATOM 744 C CA . GLU A 1 99 ? 35.908 37.496 -23.963 1.00 38.00 99 GLU A CA 1
ATOM 745 C C . GLU A 1 99 ? 37.403 37.731 -23.741 1.00 38.00 99 GLU A C 1
ATOM 747 O O . GLU A 1 99 ? 38.012 38.545 -24.431 1.00 38.00 99 GLU A O 1
ATOM 752 N N . ASP A 1 100 ? 38.002 37.030 -22.776 1.00 30.94 100 ASP A N 1
ATOM 753 C CA . ASP A 1 100 ? 39.448 36.850 -22.777 1.00 30.94 100 ASP A CA 1
ATOM 754 C C . ASP A 1 100 ? 39.822 35.425 -22.375 1.00 30.94 100 ASP A C 1
ATOM 756 O O . ASP A 1 100 ? 39.258 34.795 -21.475 1.00 30.94 100 ASP A O 1
ATOM 760 N N . ALA A 1 101 ? 40.739 34.896 -23.166 1.00 34.19 101 ALA A N 1
ATOM 761 C CA . ALA A 1 101 ? 41.000 33.491 -23.350 1.00 34.19 101 ALA A CA 1
ATOM 762 C C . ALA A 1 101 ? 41.810 32.896 -22.193 1.00 34.19 101 ALA A C 1
ATOM 764 O O . ALA A 1 101 ? 42.937 33.306 -21.920 1.00 34.19 101 ALA A O 1
ATOM 765 N N . CYS A 1 102 ? 41.306 31.817 -21.593 1.00 28.77 102 CYS A N 1
ATOM 766 C CA . CYS A 1 102 ? 42.163 30.854 -20.907 1.00 28.77 102 CYS A CA 1
ATOM 767 C C . CYS A 1 102 ? 42.580 29.752 -21.900 1.00 28.77 102 CYS A C 1
ATOM 769 O O . CYS A 1 102 ? 41.713 29.036 -22.408 1.00 28.77 102 CYS A O 1
ATOM 771 N N . PRO A 1 103 ? 43.882 29.556 -22.185 1.00 33.97 103 PRO A N 1
ATOM 772 C CA . PRO A 1 103 ? 44.329 28.420 -22.976 1.00 33.97 103 PRO A CA 1
ATOM 773 C C . PRO A 1 103 ? 44.056 27.141 -22.181 1.00 33.97 103 PRO A C 1
ATOM 775 O O . PRO A 1 103 ? 44.611 26.934 -21.100 1.00 33.97 103 PRO A O 1
ATOM 778 N N . ALA A 1 104 ? 43.196 26.275 -22.720 1.00 35.72 104 ALA A N 1
ATOM 779 C CA . ALA A 1 104 ? 42.958 24.956 -22.156 1.00 35.72 104 ALA A CA 1
ATOM 780 C C . ALA A 1 104 ? 44.309 24.228 -21.995 1.00 35.72 104 ALA A C 1
ATOM 782 O O . ALA A 1 104 ? 45.052 24.084 -22.975 1.00 35.72 104 ALA A O 1
ATOM 783 N N . PRO A 1 105 ? 44.674 23.768 -20.785 1.00 35.03 105 PRO A N 1
ATOM 784 C CA . PRO A 1 105 ? 45.869 22.965 -20.624 1.00 35.03 105 PRO A CA 1
ATOM 785 C C . PRO A 1 105 ? 45.654 21.665 -21.398 1.00 35.03 105 PRO A C 1
ATOM 787 O O . PRO A 1 105 ? 44.647 20.984 -21.206 1.00 35.03 105 PRO A O 1
ATOM 790 N N . LYS A 1 106 ? 46.599 21.319 -22.282 1.00 38.12 106 LYS A N 1
ATOM 791 C CA . LYS A 1 106 ? 46.665 19.999 -22.921 1.00 38.12 106 LYS A CA 1
ATOM 792 C C . LYS A 1 106 ? 46.631 18.947 -21.813 1.00 38.12 106 LYS A C 1
ATOM 794 O O . LYS A 1 106 ? 47.635 18.728 -21.136 1.00 38.12 106 LYS A O 1
ATOM 799 N N . ALA A 1 107 ? 45.461 18.351 -21.600 1.00 34.19 107 ALA A N 1
ATOM 800 C CA . ALA A 1 107 ? 45.269 17.303 -20.620 1.00 34.19 107 ALA A CA 1
ATOM 801 C C . ALA A 1 107 ? 46.109 16.107 -21.066 1.00 34.19 107 ALA A C 1
ATOM 803 O O . ALA A 1 107 ? 45.812 15.451 -22.066 1.00 34.19 107 ALA A O 1
ATOM 804 N N . ALA A 1 108 ? 47.205 15.876 -20.348 1.00 33.41 108 ALA A N 1
ATOM 805 C CA . ALA A 1 108 ? 47.975 14.656 -20.457 1.00 33.41 108 ALA A CA 1
ATOM 806 C C . ALA A 1 108 ? 47.019 13.471 -20.262 1.00 33.41 108 ALA A C 1
ATOM 808 O O . ALA A 1 108 ? 46.251 13.439 -19.297 1.00 33.41 108 ALA A O 1
ATOM 809 N N . ARG A 1 109 ? 47.047 12.529 -21.212 1.00 39.16 109 ARG A N 1
ATOM 810 C CA . ARG A 1 109 ? 46.400 11.221 -21.105 1.00 39.16 109 ARG A CA 1
ATOM 811 C C . ARG A 1 109 ? 46.862 10.569 -19.806 1.00 39.16 109 ARG A C 1
ATOM 813 O O . ARG A 1 109 ? 47.995 10.113 -19.712 1.00 39.16 109 ARG A O 1
ATOM 820 N N . VAL A 1 110 ? 45.981 10.550 -18.818 1.00 32.06 110 VAL A N 1
ATOM 821 C CA . VAL A 1 110 ? 46.068 9.622 -17.698 1.00 32.06 110 VAL A CA 1
ATOM 822 C C . VAL A 1 110 ? 45.203 8.437 -18.110 1.00 32.06 110 VAL A C 1
ATOM 824 O O . VAL A 1 110 ? 43.982 8.457 -17.959 1.00 32.06 110 VAL A O 1
ATOM 827 N N . GLU A 1 111 ? 45.839 7.466 -18.762 1.00 37.47 111 GLU A N 1
ATOM 828 C CA . GLU A 1 111 ? 45.362 6.086 -18.801 1.00 37.47 111 GLU A CA 1
ATOM 829 C C . GLU A 1 111 ? 45.463 5.572 -17.364 1.00 37.47 111 GLU A C 1
ATOM 831 O O . GLU A 1 111 ? 46.551 5.306 -16.865 1.00 37.47 111 GLU A O 1
ATOM 836 N N . ALA A 1 112 ? 44.338 5.572 -16.655 1.00 36.34 112 ALA A N 1
ATOM 837 C CA . ALA A 1 112 ? 44.220 4.880 -15.386 1.00 36.34 112 ALA A CA 1
ATOM 838 C C . ALA A 1 112 ? 43.485 3.569 -15.656 1.00 36.34 112 ALA A C 1
ATOM 840 O O . ALA A 1 112 ? 42.357 3.583 -16.159 1.00 36.34 112 ALA A O 1
ATOM 841 N N . ASP A 1 113 ? 44.169 2.470 -15.349 1.00 36.19 113 ASP A N 1
ATOM 842 C CA . ASP A 1 113 ? 43.662 1.105 -15.342 1.00 36.19 113 ASP A CA 1
ATOM 843 C C . ASP A 1 113 ? 42.359 1.007 -14.540 1.00 36.19 113 ASP A C 1
ATOM 845 O O . ASP A 1 113 ? 42.345 1.037 -13.313 1.00 36.19 113 ASP A O 1
ATOM 849 N N . LEU A 1 114 ? 41.248 0.878 -15.263 1.00 40.03 114 LEU A N 1
ATOM 850 C CA . LEU A 1 114 ? 39.952 0.407 -14.759 1.00 40.03 114 LEU A CA 1
ATOM 851 C C . LEU A 1 114 ? 39.714 -1.064 -15.159 1.00 40.03 114 LEU A C 1
ATOM 853 O O . LEU A 1 114 ? 38.585 -1.547 -15.115 1.00 40.03 114 LEU A O 1
ATOM 857 N N . ALA A 1 115 ? 40.768 -1.765 -15.592 1.00 38.78 115 ALA A N 1
ATOM 858 C CA . ALA A 1 115 ? 40.692 -3.069 -16.246 1.00 38.78 115 ALA A CA 1
ATOM 859 C C . ALA A 1 115 ? 40.395 -4.253 -15.304 1.00 38.78 115 ALA A C 1
ATOM 861 O O . ALA A 1 115 ? 40.149 -5.352 -15.791 1.00 38.78 115 ALA A O 1
ATOM 862 N N . GLU A 1 116 ? 40.354 -4.051 -13.983 1.00 39.91 116 GLU A N 1
ATOM 863 C CA . GLU A 1 116 ? 40.226 -5.152 -13.012 1.00 39.91 116 GLU A CA 1
ATOM 864 C C . GLU A 1 116 ? 39.059 -5.000 -12.022 1.00 39.91 116 GLU A C 1
ATOM 866 O O . GLU A 1 116 ? 39.087 -5.540 -10.919 1.00 39.91 116 GLU A O 1
ATOM 871 N N . LEU A 1 117 ? 37.987 -4.295 -12.396 1.00 40.34 117 LEU A N 1
ATOM 872 C CA . LEU A 1 117 ? 36.727 -4.416 -11.656 1.00 40.34 117 LEU A CA 1
ATOM 873 C C . LEU A 1 117 ? 35.921 -5.599 -12.214 1.00 40.34 117 LEU A C 1
ATOM 875 O O . LEU A 1 117 ? 35.760 -5.689 -13.434 1.00 40.34 117 LEU A O 1
ATOM 879 N N . PRO A 1 118 ? 35.352 -6.483 -11.370 1.00 51.38 118 PRO A N 1
ATOM 880 C CA . PRO A 1 118 ? 34.404 -7.508 -11.801 1.00 51.38 118 PRO A CA 1
ATOM 881 C C . PRO A 1 118 ? 33.090 -6.837 -12.248 1.00 51.38 118 PRO A C 1
ATOM 883 O O . PRO A 1 118 ? 32.075 -6.823 -11.556 1.00 51.38 118 PRO A O 1
ATOM 886 N N . LEU A 1 119 ? 33.109 -6.235 -13.439 1.00 56.41 119 LEU A N 1
ATOM 887 C CA . LEU A 1 119 ? 32.018 -5.455 -14.034 1.00 56.41 119 LEU A CA 1
ATOM 888 C C . LEU A 1 119 ? 30.731 -6.279 -14.193 1.00 56.41 119 LEU A C 1
ATOM 890 O O . LEU A 1 119 ? 29.629 -5.730 -14.161 1.00 56.41 119 LEU A O 1
ATOM 894 N N . ALA A 1 120 ? 30.857 -7.604 -14.301 1.00 63.38 120 ALA A N 1
ATOM 895 C CA . ALA A 1 120 ? 29.721 -8.515 -14.359 1.00 63.38 120 ALA A CA 1
ATOM 896 C C . ALA A 1 120 ? 28.881 -8.498 -13.069 1.00 63.38 120 ALA A C 1
ATOM 898 O O . ALA A 1 120 ? 27.657 -8.512 -13.161 1.00 63.38 120 ALA A O 1
ATOM 899 N N . SER A 1 121 ? 29.501 -8.405 -11.884 1.00 67.94 121 SER A N 1
ATOM 900 C CA . SER A 1 121 ? 28.771 -8.374 -10.607 1.00 67.94 121 SER A CA 1
ATOM 901 C C . SER A 1 121 ? 28.298 -6.972 -10.218 1.00 67.94 121 SER A C 1
ATOM 903 O O . SER A 1 121 ? 27.284 -6.846 -9.540 1.00 67.94 121 SER A O 1
ATOM 905 N N . LEU A 1 122 ? 28.995 -5.919 -10.660 1.00 79.25 122 LEU A N 1
ATOM 906 C CA . LEU A 1 122 ? 28.654 -4.528 -10.328 1.00 79.25 122 LEU A CA 1
ATOM 907 C C . LEU A 1 122 ? 27.631 -3.903 -11.283 1.00 79.25 122 LEU A C 1
ATOM 909 O O . LEU A 1 122 ? 26.915 -2.982 -10.897 1.00 79.25 122 LEU A O 1
ATOM 913 N N . SER A 1 123 ? 27.529 -4.390 -12.523 1.00 84.19 123 SER A N 1
ATOM 914 C CA . SER A 1 123 ? 26.618 -3.806 -13.516 1.00 84.19 123 SER A CA 1
ATOM 915 C C . SER A 1 123 ? 25.137 -3.787 -13.102 1.00 84.19 123 SER A C 1
ATOM 917 O O . SER A 1 123 ? 24.500 -2.760 -13.353 1.00 84.19 123 SER A O 1
ATOM 919 N N . PRO A 1 124 ? 24.561 -4.814 -12.435 1.00 86.38 124 PRO A N 1
ATOM 920 C CA . PRO A 1 124 ? 23.171 -4.750 -11.977 1.00 86.38 124 PRO A CA 1
ATOM 921 C C . PRO A 1 124 ? 23.010 -3.710 -10.869 1.00 86.38 124 PRO A C 1
ATOM 923 O O . PRO A 1 124 ? 22.087 -2.907 -10.910 1.00 86.38 124 PRO A O 1
ATOM 926 N N . GLN A 1 125 ? 23.965 -3.644 -9.942 1.00 87.94 125 GLN A N 1
ATOM 927 C CA . GLN A 1 125 ? 23.944 -2.665 -8.860 1.00 87.94 125 GLN A CA 1
ATOM 928 C C . GLN A 1 125 ? 24.030 -1.227 -9.389 1.00 87.94 125 GLN A C 1
ATOM 930 O O . GLN A 1 125 ? 23.302 -0.361 -8.930 1.00 87.94 125 GLN A O 1
ATOM 935 N N . VAL A 1 126 ? 24.855 -0.955 -10.404 1.00 88.62 126 VAL A N 1
ATOM 936 C CA . VAL A 1 126 ? 24.881 0.369 -11.052 1.00 88.62 126 VAL A CA 1
ATOM 937 C C . VAL A 1 126 ? 23.552 0.666 -11.751 1.00 88.62 126 VAL A C 1
ATOM 939 O O . VAL A 1 126 ? 23.035 1.778 -11.652 1.00 88.62 126 VAL A O 1
ATOM 942 N N . ALA A 1 127 ? 22.975 -0.324 -12.438 1.00 89.44 127 ALA A N 1
ATOM 943 C CA . ALA A 1 127 ? 21.681 -0.171 -13.092 1.00 89.44 127 ALA A CA 1
ATOM 944 C C . ALA A 1 127 ? 20.541 0.077 -12.092 1.00 89.44 127 ALA A C 1
ATOM 946 O O . ALA A 1 127 ? 19.589 0.775 -12.444 1.00 89.44 127 ALA A O 1
ATOM 947 N N . SER A 1 128 ? 20.635 -0.421 -10.853 1.00 90.69 128 SER A N 1
ATOM 948 C CA . SER A 1 128 ? 19.586 -0.240 -9.849 1.00 90.69 128 SER A CA 1
ATOM 949 C C . SER A 1 128 ? 19.418 1.210 -9.393 1.00 90.69 128 SER A C 1
ATOM 951 O O . SER A 1 128 ? 18.284 1.608 -9.121 1.00 90.69 128 SER A O 1
ATOM 953 N N . TYR A 1 129 ? 20.474 2.027 -9.454 1.00 90.06 129 TYR A N 1
ATOM 954 C CA . TYR A 1 129 ? 20.411 3.473 -9.196 1.00 90.06 129 TYR A CA 1
ATOM 955 C C . TYR A 1 129 ? 19.748 4.282 -10.319 1.00 90.06 129 TYR A C 1
ATOM 957 O O . TYR A 1 129 ? 19.457 5.464 -10.144 1.00 90.06 129 TYR A O 1
ATOM 965 N N . LEU A 1 130 ? 19.507 3.684 -11.490 1.00 90.31 130 LEU A N 1
ATOM 966 C CA . LEU A 1 130 ? 18.839 4.386 -12.581 1.00 90.31 130 LEU A CA 1
ATOM 967 C C . LEU A 1 130 ? 17.329 4.524 -12.302 1.00 90.31 130 LEU A C 1
ATOM 969 O O . LEU A 1 130 ? 16.686 3.559 -11.877 1.00 90.31 130 LEU A O 1
ATOM 973 N N . PRO A 1 131 ? 16.711 5.677 -12.612 1.00 89.56 131 PRO A N 1
ATOM 974 C CA . PRO A 1 131 ? 15.264 5.825 -12.502 1.00 89.56 131 PRO A CA 1
ATOM 975 C C . PRO A 1 131 ? 14.550 4.935 -13.529 1.00 89.56 131 PRO A C 1
ATOM 977 O O . PRO A 1 131 ? 15.114 4.594 -14.578 1.00 89.56 131 PRO A O 1
ATOM 980 N N . LEU A 1 132 ? 13.284 4.586 -13.270 1.00 88.81 132 LEU A N 1
ATOM 981 C CA . LEU A 1 132 ? 12.511 3.677 -14.129 1.00 88.81 132 LEU A CA 1
ATOM 982 C C . LEU A 1 132 ? 12.557 4.061 -15.627 1.00 88.81 132 LEU A C 1
ATOM 984 O O . LEU A 1 132 ? 12.835 3.180 -16.444 1.00 88.81 132 LEU A O 1
ATOM 988 N N . PRO A 1 133 ? 12.374 5.334 -16.041 1.00 87.88 133 PRO A N 1
ATOM 989 C CA . PRO A 1 133 ? 12.453 5.695 -17.457 1.00 87.88 133 PRO A CA 1
ATOM 990 C C . PRO A 1 133 ? 13.820 5.395 -18.089 1.00 87.88 133 PRO A C 1
ATOM 992 O O . PRO A 1 133 ? 13.885 4.977 -19.247 1.00 87.88 133 PRO A O 1
ATOM 995 N N . ALA A 1 134 ? 14.912 5.572 -17.340 1.00 89.56 134 ALA A N 1
ATOM 996 C CA . ALA A 1 134 ? 16.259 5.255 -17.806 1.00 89.56 134 ALA A CA 1
ATOM 997 C C . ALA A 1 134 ? 16.477 3.738 -17.897 1.00 89.56 134 ALA A C 1
ATOM 999 O O . ALA A 1 134 ? 16.985 3.269 -18.914 1.00 89.56 134 ALA A O 1
ATOM 1000 N N . LYS A 1 135 ? 16.003 2.966 -16.907 1.00 90.19 135 LYS A N 1
ATOM 1001 C CA . LYS A 1 135 ? 16.005 1.490 -16.930 1.00 90.19 135 LYS A CA 1
ATOM 1002 C C . LYS A 1 135 ? 15.253 0.937 -18.146 1.00 90.19 135 LYS A C 1
ATOM 1004 O O . LYS A 1 135 ? 15.753 0.054 -18.840 1.00 90.19 135 LYS A O 1
ATOM 1009 N N . LEU A 1 136 ? 14.086 1.502 -18.465 1.00 88.19 136 LEU A N 1
ATOM 1010 C CA . LEU A 1 136 ? 13.298 1.106 -19.636 1.00 88.19 136 LEU A CA 1
ATOM 1011 C C . LEU A 1 136 ? 14.003 1.444 -20.957 1.00 88.19 136 LEU A C 1
ATOM 1013 O O . LEU A 1 136 ? 14.037 0.610 -21.861 1.00 88.19 136 LEU A O 1
ATOM 1017 N N . ARG A 1 137 ? 14.615 2.628 -21.081 1.00 88.44 137 ARG A N 1
ATOM 1018 C CA . ARG A 1 137 ? 15.422 2.972 -22.269 1.00 88.44 137 ARG A CA 1
ATOM 1019 C C . ARG A 1 137 ? 16.621 2.041 -22.415 1.00 88.44 137 ARG A C 1
ATOM 1021 O O . ARG A 1 137 ? 16.871 1.545 -23.510 1.00 88.44 137 ARG A O 1
ATOM 1028 N N . LEU A 1 138 ? 17.310 1.753 -21.311 1.00 85.81 138 LEU A N 1
ATOM 1029 C CA . LEU A 1 138 ? 18.442 0.835 -21.278 1.00 85.81 138 LEU A CA 1
ATOM 1030 C C . LEU A 1 138 ? 18.023 -0.571 -21.725 1.00 85.81 138 LEU A C 1
ATOM 1032 O O . LEU A 1 138 ? 18.699 -1.165 -22.560 1.00 85.81 138 LEU A O 1
ATOM 1036 N N . SER A 1 139 ? 16.862 -1.059 -21.276 1.00 85.19 139 SER A N 1
ATOM 1037 C CA . SER A 1 139 ? 16.319 -2.358 -21.697 1.00 85.19 139 SER A CA 1
ATOM 1038 C C . SER A 1 139 ? 16.058 -2.467 -23.206 1.00 85.19 139 SER A C 1
ATOM 1040 O O . SER A 1 139 ? 16.006 -3.570 -23.731 1.00 85.19 139 SER A O 1
ATOM 1042 N N . ASN A 1 140 ? 15.961 -1.349 -23.931 1.00 83.69 140 ASN A N 1
ATOM 1043 C CA . ASN A 1 140 ? 15.745 -1.336 -25.381 1.00 83.69 140 ASN A CA 1
ATOM 1044 C C . ASN A 1 140 ? 16.991 -0.932 -26.189 1.00 83.69 140 ASN A C 1
ATOM 1046 O O . ASN A 1 140 ? 16.941 -0.939 -27.415 1.00 83.69 140 ASN A O 1
ATOM 1050 N N . ALA A 1 141 ? 18.102 -0.576 -25.535 1.00 85.06 141 ALA A N 1
ATOM 1051 C CA . ALA A 1 141 ? 19.264 0.009 -26.204 1.00 85.06 141 ALA A CA 1
ATOM 1052 C C . ALA A 1 141 ? 20.165 -1.026 -26.900 1.00 85.06 141 ALA A C 1
ATOM 1054 O O . ALA A 1 141 ? 20.659 -0.783 -27.998 1.00 85.06 141 ALA A O 1
ATOM 1055 N N . SER A 1 142 ? 20.414 -2.174 -26.261 1.00 86.88 142 SER A N 1
ATOM 1056 C CA . SER A 1 142 ? 21.278 -3.231 -26.805 1.00 86.88 142 SER A CA 1
ATOM 1057 C C . SER A 1 142 ? 20.934 -4.604 -26.222 1.00 86.88 142 SER A C 1
ATOM 1059 O O . SER A 1 142 ? 20.337 -4.696 -25.149 1.00 86.88 142 SER A O 1
ATOM 1061 N N . ARG A 1 143 ? 21.371 -5.689 -26.877 1.00 81.94 143 ARG A N 1
ATOM 1062 C CA . ARG A 1 143 ? 21.227 -7.064 -26.354 1.00 81.94 143 ARG A CA 1
ATOM 1063 C C . ARG A 1 143 ? 21.932 -7.256 -25.008 1.00 81.94 143 ARG A C 1
ATOM 1065 O O . ARG A 1 143 ? 21.413 -7.947 -24.137 1.00 81.94 143 ARG A O 1
ATOM 1072 N N . GLY A 1 144 ? 23.100 -6.638 -24.823 1.00 85.25 144 GLY A N 1
ATOM 1073 C CA . GLY A 1 144 ? 23.822 -6.668 -23.547 1.00 85.25 144 GLY A CA 1
ATOM 1074 C C . GLY A 1 144 ? 23.026 -5.986 -22.435 1.00 85.25 144 GLY A C 1
ATOM 1075 O O . GLY A 1 144 ? 22.866 -6.543 -21.353 1.00 85.25 144 GLY A O 1
ATOM 1076 N N . SER A 1 145 ? 22.438 -4.828 -22.735 1.00 83.75 145 SER A N 1
ATOM 1077 C CA . SER A 1 145 ? 21.557 -4.108 -21.815 1.00 83.75 145 SER A CA 1
ATOM 1078 C C . SER A 1 145 ? 20.270 -4.880 -21.514 1.00 83.75 145 SER A C 1
ATOM 1080 O O . SER A 1 145 ? 19.834 -4.899 -20.371 1.00 83.75 145 SER A O 1
ATOM 1082 N N . GLN A 1 146 ? 19.689 -5.578 -22.494 1.00 84.50 146 GLN A N 1
ATOM 1083 C CA . GLN A 1 146 ? 18.553 -6.483 -22.271 1.00 84.50 146 GLN A CA 1
ATOM 1084 C C . GLN A 1 146 ? 18.905 -7.611 -21.305 1.00 84.50 146 GLN A C 1
ATOM 1086 O O . GLN A 1 146 ? 18.144 -7.878 -20.379 1.00 84.50 146 GLN A O 1
ATOM 1091 N N . ARG A 1 147 ? 20.072 -8.243 -21.487 1.00 86.25 147 ARG A N 1
ATOM 1092 C CA . ARG A 1 147 ? 20.569 -9.267 -20.557 1.00 86.25 147 ARG A CA 1
ATOM 1093 C C . ARG A 1 147 ? 20.769 -8.689 -19.159 1.00 86.25 147 ARG A C 1
ATOM 1095 O O . ARG A 1 147 ? 20.290 -9.278 -18.200 1.00 86.25 147 ARG A O 1
ATOM 1102 N N . LEU A 1 148 ? 21.389 -7.516 -19.037 1.00 87.88 148 LEU A N 1
ATOM 1103 C CA . LEU A 1 148 ? 21.541 -6.824 -17.755 1.00 87.88 148 LEU A CA 1
ATOM 1104 C C . LEU A 1 148 ? 20.188 -6.555 -17.076 1.00 87.88 148 LEU A C 1
ATOM 1106 O O . LEU A 1 148 ? 19.998 -6.913 -15.919 1.00 87.88 148 LEU A O 1
ATOM 1110 N N . MET A 1 149 ? 19.223 -5.994 -17.808 1.00 88.56 149 MET A N 1
ATOM 1111 C CA . MET A 1 149 ? 17.879 -5.702 -17.296 1.00 88.56 149 MET A CA 1
ATOM 1112 C C . MET A 1 149 ? 17.011 -6.959 -17.110 1.00 88.56 149 MET A C 1
ATOM 1114 O O . MET A 1 149 ? 15.889 -6.856 -16.619 1.00 88.56 149 MET A O 1
ATOM 1118 N N . SER A 1 150 ? 17.501 -8.147 -17.476 1.00 87.31 150 SER A N 1
ATOM 1119 C CA . SER A 1 150 ? 16.871 -9.426 -17.124 1.00 87.31 150 SER A CA 1
ATOM 1120 C C . SER A 1 150 ? 17.289 -9.932 -15.739 1.00 87.31 150 SER A C 1
ATOM 1122 O O . SER A 1 150 ? 16.743 -10.916 -15.259 1.00 87.31 150 SER A O 1
ATOM 1124 N N . LEU A 1 151 ? 18.235 -9.264 -15.074 1.00 88.81 151 LEU A N 1
ATOM 1125 C CA . LEU A 1 151 ? 18.669 -9.606 -13.722 1.00 88.81 151 LEU A CA 1
ATOM 1126 C C . LEU A 1 151 ? 17.830 -8.843 -12.691 1.00 88.81 151 LEU A C 1
ATOM 1128 O O . LEU A 1 151 ? 17.719 -7.621 -12.776 1.00 88.81 151 LEU A O 1
ATOM 1132 N N . ALA A 1 152 ? 17.297 -9.533 -11.677 1.00 88.62 152 ALA A N 1
ATOM 1133 C CA . ALA A 1 152 ? 16.522 -8.905 -10.598 1.00 88.62 152 ALA A CA 1
ATOM 1134 C C . ALA A 1 152 ? 17.304 -7.783 -9.886 1.00 88.62 152 ALA A C 1
ATOM 1136 O O . ALA A 1 152 ? 16.766 -6.706 -9.642 1.00 88.62 152 ALA A O 1
ATOM 1137 N N . GLY A 1 153 ? 18.611 -7.982 -9.666 1.00 89.94 153 GLY A N 1
ATOM 1138 C CA . GLY A 1 153 ? 19.485 -6.983 -9.043 1.00 89.94 153 GLY A CA 1
ATOM 1139 C C . GLY A 1 153 ? 19.624 -5.670 -9.825 1.00 89.94 153 GL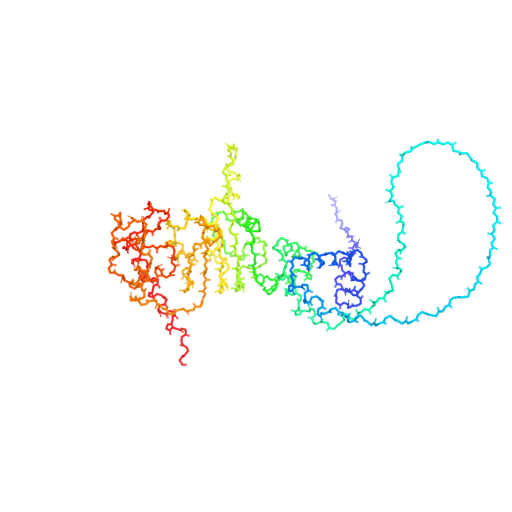Y A C 1
ATOM 1140 O O . GLY A 1 153 ? 20.006 -4.669 -9.238 1.00 89.94 153 GLY A O 1
ATOM 1141 N N . ALA A 1 154 ? 19.280 -5.636 -11.120 1.00 90.88 154 ALA A N 1
ATOM 1142 C CA . ALA A 1 154 ? 19.248 -4.395 -11.903 1.00 90.88 154 ALA A CA 1
ATOM 1143 C C . ALA A 1 154 ? 18.037 -3.509 -11.575 1.00 90.88 154 ALA A C 1
ATOM 1145 O O . ALA A 1 154 ? 17.991 -2.337 -11.949 1.00 90.88 154 ALA A O 1
ATOM 1146 N N . TRP A 1 155 ? 17.040 -4.067 -10.893 1.00 91.88 155 TRP A N 1
ATOM 1147 C CA . TRP A 1 155 ? 15.795 -3.395 -10.553 1.00 91.88 155 TRP A CA 1
ATOM 1148 C C . TRP A 1 155 ? 15.679 -3.077 -9.062 1.00 91.88 155 TRP A C 1
ATOM 1150 O O . TRP A 1 155 ? 14.849 -2.241 -8.732 1.00 91.88 155 TRP A O 1
ATOM 1160 N N . GLU A 1 156 ? 16.496 -3.693 -8.202 1.00 91.69 156 GLU A N 1
ATOM 1161 C CA . GLU A 1 156 ? 16.374 -3.655 -6.739 1.00 91.69 156 GLU A CA 1
ATOM 1162 C C . GLU A 1 156 ? 17.358 -2.661 -6.071 1.00 91.69 156 GLU A C 1
ATOM 1164 O O . GLU A 1 156 ? 18.564 -2.755 -6.313 1.00 91.69 156 GLU A O 1
ATOM 1169 N N . PRO A 1 157 ? 16.889 -1.731 -5.211 1.00 92.44 157 PRO A N 1
ATOM 1170 C CA . PRO A 1 157 ? 15.487 -1.471 -4.877 1.00 92.44 157 PRO A CA 1
ATOM 1171 C C . PRO A 1 157 ? 14.739 -0.804 -6.039 1.00 92.44 157 PRO A C 1
ATOM 1173 O O . PRO A 1 157 ? 15.301 0.018 -6.773 1.00 92.44 157 PRO A O 1
ATOM 1176 N N . LEU A 1 158 ? 13.453 -1.129 -6.194 1.00 93.88 158 LEU A N 1
ATOM 1177 C CA . LEU A 1 158 ? 12.607 -0.446 -7.171 1.00 93.88 158 LEU A CA 1
ATOM 1178 C C . LEU A 1 158 ? 11.956 0.759 -6.508 1.00 93.88 158 LEU A C 1
ATOM 1180 O O . LEU A 1 158 ? 11.074 0.608 -5.669 1.00 93.88 158 LEU A O 1
ATOM 1184 N N . VAL A 1 159 ? 12.375 1.951 -6.923 1.00 94.75 159 VAL A N 1
ATOM 1185 C CA . VAL A 1 159 ? 11.791 3.215 -6.474 1.00 94.75 159 VAL A CA 1
ATOM 1186 C C . VAL A 1 159 ? 11.015 3.838 -7.628 1.00 94.75 159 VAL A C 1
ATOM 1188 O O . VAL A 1 159 ? 11.579 4.121 -8.689 1.00 94.75 159 VAL A O 1
ATOM 1191 N N . LEU A 1 160 ? 9.714 4.021 -7.423 1.00 95.56 160 LEU A N 1
ATOM 1192 C CA . LEU A 1 160 ? 8.803 4.679 -8.347 1.00 95.56 160 LEU A CA 1
ATOM 1193 C C . LEU A 1 160 ? 8.373 6.013 -7.742 1.00 95.56 160 LEU A C 1
ATOM 1195 O O . LEU A 1 160 ? 7.604 6.034 -6.786 1.00 95.56 160 LEU A O 1
ATOM 1199 N N . ASP A 1 161 ? 8.873 7.113 -8.299 1.00 96.00 161 ASP A N 1
ATOM 1200 C CA . ASP A 1 161 ? 8.329 8.442 -8.015 1.00 96.00 161 ASP A CA 1
ATOM 1201 C C . ASP A 1 161 ? 6.919 8.604 -8.612 1.00 96.00 161 ASP A C 1
ATOM 1203 O O . ASP A 1 161 ? 6.478 7.805 -9.446 1.00 96.00 161 ASP A O 1
ATOM 1207 N N . SER A 1 162 ? 6.211 9.661 -8.220 1.00 96.12 162 SER A N 1
ATOM 1208 C CA . SER A 1 162 ? 4.844 9.936 -8.689 1.00 96.12 162 SER A CA 1
ATOM 1209 C C . SER A 1 162 ? 4.683 9.953 -10.223 1.00 96.12 162 SER A C 1
ATOM 1211 O O . SER A 1 162 ? 3.650 9.521 -10.749 1.00 96.12 162 SER A O 1
ATOM 1213 N N . ASN A 1 163 ? 5.693 10.395 -10.981 1.00 95.25 163 ASN A N 1
ATOM 1214 C CA . ASN A 1 163 ? 5.653 10.438 -12.446 1.00 95.25 163 ASN A CA 1
ATOM 1215 C C . ASN A 1 163 ? 5.909 9.054 -13.068 1.00 95.25 163 ASN A C 1
ATOM 1217 O O . ASN A 1 163 ? 5.222 8.647 -14.008 1.00 95.25 163 ASN A O 1
ATOM 1221 N N . ALA A 1 164 ? 6.874 8.309 -12.537 1.00 93.56 164 ALA A N 1
ATOM 1222 C CA . ALA A 1 164 ? 7.165 6.938 -12.926 1.00 93.56 164 ALA A CA 1
ATOM 1223 C C . ALA A 1 164 ? 5.971 6.022 -12.628 1.00 93.56 164 ALA A C 1
ATOM 1225 O O . ALA A 1 164 ? 5.570 5.254 -13.505 1.00 93.56 164 ALA A O 1
ATOM 1226 N N . THR A 1 165 ? 5.355 6.162 -11.450 1.00 95.50 165 THR A N 1
ATOM 1227 C CA . THR A 1 165 ? 4.119 5.471 -11.066 1.00 95.50 165 THR A CA 1
ATOM 1228 C C . THR A 1 165 ? 2.995 5.786 -12.044 1.00 95.50 165 THR A C 1
ATOM 1230 O O . THR A 1 165 ? 2.363 4.861 -12.551 1.00 95.50 165 THR A O 1
ATOM 1233 N N . ARG A 1 166 ? 2.789 7.064 -12.397 1.00 94.94 166 ARG A N 1
ATOM 1234 C CA . ARG A 1 166 ? 1.792 7.468 -13.402 1.00 94.94 166 ARG A CA 1
ATOM 1235 C C . ARG A 1 166 ? 2.003 6.766 -14.735 1.00 94.94 166 ARG A C 1
ATOM 1237 O O . ARG A 1 166 ? 1.098 6.115 -15.245 1.00 94.94 166 ARG A O 1
ATOM 1244 N N . GLN A 1 167 ? 3.209 6.851 -15.287 1.00 92.44 167 GLN A N 1
ATOM 1245 C CA . GLN A 1 167 ? 3.523 6.216 -16.568 1.00 92.44 167 GLN A CA 1
ATOM 1246 C C . GLN A 1 167 ? 3.332 4.698 -16.517 1.00 92.44 167 GLN A C 1
ATOM 1248 O O . GLN A 1 167 ? 2.848 4.110 -17.485 1.00 92.44 167 GLN A O 1
ATOM 1253 N N . LEU A 1 168 ? 3.708 4.067 -15.403 1.00 92.69 168 LEU A N 1
ATOM 1254 C CA . LEU A 1 168 ? 3.566 2.632 -15.206 1.00 92.69 168 LEU A CA 1
ATOM 1255 C C . LEU A 1 168 ? 2.093 2.219 -15.137 1.00 92.69 168 LEU A C 1
ATOM 1257 O O . LEU A 1 168 ? 1.659 1.395 -15.940 1.00 92.69 168 LEU A O 1
ATOM 1261 N N . LEU A 1 169 ? 1.317 2.817 -14.228 1.00 94.56 169 LEU A N 1
ATOM 1262 C CA . LEU A 1 169 ? -0.090 2.474 -14.021 1.00 94.56 169 LEU A CA 1
ATOM 1263 C C . LEU A 1 169 ? -0.930 2.773 -15.263 1.00 94.56 169 LEU A C 1
ATOM 1265 O O . LEU A 1 169 ? -1.724 1.927 -15.659 1.00 94.56 169 LEU A O 1
ATOM 1269 N N . THR A 1 170 ? -0.710 3.901 -15.944 1.00 93.56 170 THR A N 1
ATOM 1270 C CA . THR A 1 170 ? -1.400 4.209 -17.206 1.00 93.56 170 THR A CA 1
ATOM 1271 C C . THR A 1 170 ? -1.108 3.165 -18.286 1.00 93.56 170 THR A C 1
ATOM 1273 O O . THR A 1 170 ? -2.024 2.741 -18.988 1.00 93.56 170 THR A O 1
ATOM 1276 N N . ARG A 1 171 ? 0.142 2.704 -18.424 1.00 91.81 171 ARG A N 1
ATOM 1277 C CA . ARG A 1 171 ? 0.484 1.653 -19.400 1.00 91.81 171 ARG A CA 1
ATOM 1278 C C . ARG A 1 171 ? -0.141 0.310 -19.046 1.00 91.81 171 ARG A C 1
ATOM 1280 O O . ARG A 1 171 ? -0.656 -0.363 -19.934 1.00 91.81 171 ARG A O 1
ATOM 1287 N N . LEU A 1 172 ? -0.119 -0.071 -17.768 1.00 92.62 172 LEU A N 1
ATOM 1288 C CA . LEU A 1 172 ? -0.775 -1.293 -17.301 1.00 92.62 172 LEU A CA 1
ATOM 1289 C C . LEU A 1 172 ? -2.288 -1.228 -17.536 1.00 92.62 172 LEU A C 1
ATOM 1291 O O . LEU A 1 172 ? -2.867 -2.178 -18.051 1.00 92.62 172 LEU A O 1
ATOM 1295 N N . ARG A 1 173 ? -2.912 -0.083 -17.240 1.00 93.44 173 ARG A N 1
ATOM 1296 C CA . ARG A 1 173 ? -4.331 0.196 -17.491 1.00 93.44 173 ARG A CA 1
ATOM 1297 C C . ARG A 1 173 ? -4.685 0.074 -18.973 1.00 93.44 173 ARG A C 1
ATOM 1299 O O . ARG A 1 173 ? -5.679 -0.557 -19.303 1.00 93.44 173 ARG A O 1
ATOM 1306 N N . GLN A 1 174 ? -3.857 0.621 -19.864 1.00 92.00 174 GLN A N 1
ATOM 1307 C CA . GLN A 1 174 ? -4.047 0.509 -21.314 1.00 92.00 174 GLN A CA 1
ATOM 1308 C C . GLN A 1 174 ? -3.928 -0.935 -21.816 1.00 92.00 174 GLN A C 1
ATOM 1310 O O . GLN A 1 174 ? -4.690 -1.336 -22.692 1.00 92.00 174 GLN A O 1
ATOM 1315 N N . ALA A 1 175 ? -2.971 -1.700 -21.286 1.00 91.38 175 ALA A N 1
ATOM 1316 C CA . ALA A 1 175 ? -2.747 -3.087 -21.687 1.00 91.38 175 ALA A CA 1
ATOM 1317 C C . ALA A 1 175 ? -3.801 -4.047 -21.112 1.00 91.38 175 ALA A C 1
ATOM 1319 O O . ALA A 1 175 ? -4.162 -5.028 -21.756 1.00 91.38 175 ALA A O 1
ATOM 1320 N N . ASP A 1 176 ? -4.291 -3.767 -19.906 1.00 93.81 176 ASP A N 1
ATOM 1321 C CA . ASP A 1 176 ? -5.240 -4.604 -19.181 1.00 93.81 176 ASP A CA 1
ATOM 1322 C C . ASP A 1 176 ? -6.161 -3.744 -18.302 1.00 93.81 176 ASP A C 1
ATOM 1324 O O . ASP A 1 176 ? -5.896 -3.558 -17.111 1.00 93.81 176 ASP A O 1
ATOM 1328 N N . PRO A 1 177 ? -7.264 -3.215 -18.855 1.00 92.25 177 PRO A N 1
ATOM 1329 C CA . PRO A 1 177 ? -8.159 -2.305 -18.138 1.00 92.25 177 PRO A CA 1
ATOM 1330 C C . PRO A 1 177 ? -8.844 -2.931 -16.916 1.00 92.25 177 PRO A C 1
ATOM 1332 O O . PRO A 1 177 ? -9.299 -2.211 -16.023 1.00 92.25 177 PRO A O 1
ATOM 1335 N N . HIS A 1 178 ? -8.927 -4.262 -16.872 1.00 91.56 178 HIS A N 1
ATOM 1336 C CA . HIS A 1 178 ? -9.613 -5.004 -15.818 1.00 91.56 178 HIS A CA 1
ATOM 1337 C C . HIS A 1 178 ? -8.664 -5.593 -14.771 1.00 91.56 178 HIS A C 1
ATOM 1339 O O . HIS A 1 178 ? -9.138 -6.038 -13.733 1.00 91.56 178 HIS A O 1
ATOM 1345 N N . GLY A 1 179 ? -7.347 -5.566 -14.991 1.00 90.88 179 GLY A N 1
ATOM 1346 C CA . GLY A 1 179 ? -6.374 -6.096 -14.032 1.00 90.88 179 GLY A CA 1
ATOM 1347 C C . GLY A 1 179 ? -6.410 -7.617 -13.888 1.00 90.88 179 GLY A C 1
ATOM 1348 O O . GLY A 1 179 ? -6.156 -8.119 -12.799 1.00 90.88 179 GLY A O 1
ATOM 1349 N N . VAL A 1 180 ? -6.783 -8.339 -14.946 1.00 92.31 180 VAL A N 1
ATOM 1350 C CA . VAL A 1 180 ? -6.952 -9.803 -14.928 1.00 92.31 180 VAL A CA 1
ATOM 1351 C C . VAL A 1 180 ? -5.703 -10.520 -15.448 1.00 92.31 180 VAL A C 1
ATOM 1353 O O . VAL A 1 180 ? -5.518 -11.714 -15.204 1.00 92.31 180 VAL A O 1
ATOM 1356 N N . LEU A 1 181 ? -4.824 -9.820 -16.169 1.00 92.25 181 LEU A N 1
ATOM 1357 C CA . LEU A 1 181 ? -3.641 -10.439 -16.748 1.00 92.25 181 LEU A CA 1
ATOM 1358 C C . LEU A 1 181 ? -2.585 -10.726 -15.679 1.00 92.25 181 LEU A C 1
ATOM 1360 O O . LEU A 1 181 ? -2.207 -9.868 -14.880 1.00 92.25 181 LEU A O 1
ATOM 1364 N N . ALA A 1 182 ? -2.042 -11.944 -15.725 1.00 90.62 182 ALA A N 1
ATOM 1365 C CA . ALA A 1 182 ? -0.863 -12.296 -14.944 1.00 90.62 182 ALA A CA 1
ATOM 1366 C C . ALA A 1 182 ? 0.357 -11.457 -15.383 1.00 90.62 182 ALA A C 1
ATOM 1368 O O . ALA A 1 182 ? 0.478 -11.149 -16.576 1.00 90.62 182 ALA A O 1
ATOM 1369 N N . PRO A 1 183 ? 1.324 -11.170 -14.489 1.00 89.75 183 PRO A N 1
ATOM 1370 C CA . PRO A 1 183 ? 2.375 -10.191 -14.759 1.00 89.75 183 PRO A CA 1
ATOM 1371 C C . PRO A 1 183 ? 3.303 -10.534 -15.923 1.00 89.75 183 PRO A C 1
ATOM 1373 O O . PRO A 1 183 ? 3.895 -9.654 -16.538 1.00 89.75 183 PRO A O 1
ATOM 1376 N N . GLN A 1 184 ? 3.398 -11.817 -16.269 1.00 87.56 184 GLN A N 1
ATOM 1377 C CA . GLN A 1 184 ? 4.142 -12.307 -17.432 1.00 87.56 184 GLN A CA 1
ATOM 1378 C C . GLN A 1 184 ? 3.608 -11.799 -18.782 1.00 87.56 184 GLN A C 1
ATOM 1380 O O . GLN A 1 184 ? 4.330 -11.866 -19.772 1.00 87.56 184 GLN A O 1
ATOM 1385 N N . HIS A 1 185 ? 2.365 -11.313 -18.825 1.00 88.94 185 HIS A N 1
ATOM 1386 C CA . HIS A 1 185 ? 1.741 -10.760 -20.028 1.00 88.94 185 HIS A CA 1
ATOM 1387 C C . HIS A 1 185 ? 1.776 -9.228 -20.061 1.00 88.94 185 HIS A C 1
ATOM 1389 O O . HIS A 1 185 ? 1.329 -8.636 -21.044 1.00 88.94 185 HIS A O 1
ATOM 1395 N N . TYR A 1 186 ? 2.274 -8.572 -19.007 1.00 85.94 186 TYR A N 1
ATOM 1396 C CA . TYR A 1 186 ? 2.373 -7.119 -19.002 1.00 85.94 186 TYR A CA 1
ATOM 1397 C C . TYR A 1 186 ? 3.461 -6.624 -19.957 1.00 85.94 186 TYR A C 1
ATOM 1399 O O . TYR A 1 186 ? 4.461 -7.313 -20.188 1.00 85.94 186 TYR A O 1
ATOM 1407 N N . PRO A 1 187 ? 3.281 -5.415 -20.524 1.00 82.44 187 PRO A N 1
ATOM 1408 C CA . PRO A 1 187 ? 4.335 -4.773 -21.293 1.00 82.44 187 PRO A CA 1
ATOM 1409 C C . PRO A 1 187 ? 5.586 -4.565 -20.420 1.00 82.44 187 PRO A C 1
ATOM 1411 O O . PRO A 1 187 ? 5.493 -4.608 -19.189 1.00 82.44 187 PRO A O 1
ATOM 1414 N N . PRO A 1 188 ? 6.756 -4.296 -21.036 1.00 74.00 188 PRO A N 1
ATOM 1415 C CA . PRO A 1 188 ? 7.987 -4.006 -20.308 1.00 74.00 188 PRO A CA 1
ATOM 1416 C C . PRO A 1 188 ? 7.758 -3.027 -19.143 1.00 74.00 188 PRO A C 1
ATOM 1418 O O . PRO A 1 188 ? 7.036 -2.036 -19.319 1.00 74.00 188 PRO A O 1
ATOM 1421 N N . PRO A 1 189 ? 8.383 -3.247 -17.974 1.00 70.25 189 PRO A N 1
ATOM 1422 C CA . PRO A 1 189 ? 9.646 -3.964 -17.755 1.00 70.25 189 PRO A CA 1
ATOM 1423 C C . PRO A 1 189 ? 9.584 -5.503 -17.770 1.00 70.25 189 PRO A C 1
ATOM 1425 O O . PRO A 1 189 ? 8.517 -6.107 -17.733 1.00 70.25 189 PRO A O 1
ATOM 1428 N N . ALA A 1 190 ? 10.763 -6.133 -17.874 1.00 66.69 190 ALA A N 1
ATOM 1429 C CA . ALA A 1 190 ? 10.928 -7.588 -17.935 1.00 66.69 190 ALA A CA 1
ATOM 1430 C C . ALA A 1 190 ? 10.323 -8.303 -16.710 1.00 66.69 190 ALA A C 1
ATOM 1432 O O . ALA A 1 190 ? 10.280 -7.736 -15.620 1.00 66.69 190 ALA A O 1
ATOM 1433 N N . ARG A 1 191 ? 9.936 -9.578 -16.874 1.00 73.25 191 ARG A N 1
ATOM 1434 C CA . ARG A 1 191 ? 9.304 -10.429 -15.841 1.00 73.25 191 ARG A CA 1
ATOM 1435 C C . ARG A 1 191 ? 9.917 -10.316 -14.425 1.00 73.25 191 ARG A C 1
ATOM 1437 O O . ARG A 1 191 ? 9.129 -10.177 -13.492 1.00 73.25 191 ARG A O 1
ATOM 1444 N N . PRO A 1 192 ? 11.253 -10.294 -14.228 1.00 74.00 192 PRO A N 1
ATOM 1445 C CA . PRO A 1 192 ? 11.854 -10.186 -12.892 1.00 74.00 192 PRO A CA 1
ATOM 1446 C C . PRO A 1 192 ? 11.444 -8.923 -12.127 1.00 74.00 192 PRO A C 1
ATOM 1448 O O . PRO A 1 192 ? 11.282 -8.964 -10.911 1.00 74.00 192 PRO A O 1
ATOM 1451 N N . CYS A 1 193 ? 11.201 -7.816 -12.838 1.00 80.25 193 CYS A N 1
ATOM 1452 C CA . CYS A 1 193 ? 10.738 -6.561 -12.245 1.00 80.25 193 CYS A CA 1
ATOM 1453 C C . CYS A 1 193 ? 9.354 -6.701 -11.591 1.00 80.25 193 CYS A C 1
ATOM 1455 O O . CYS A 1 193 ? 9.028 -5.985 -10.652 1.00 80.25 193 CYS A O 1
ATOM 1457 N N . TRP A 1 194 ? 8.535 -7.644 -12.052 1.00 84.50 194 TRP A N 1
ATOM 1458 C CA . TRP A 1 194 ? 7.197 -7.828 -11.512 1.00 84.50 194 TRP A CA 1
ATOM 1459 C C . TRP A 1 194 ? 7.126 -8.850 -10.396 1.00 84.50 194 TRP A C 1
ATOM 1461 O O . TRP A 1 194 ? 6.276 -8.706 -9.536 1.00 84.50 194 TRP A O 1
ATOM 1471 N N . THR A 1 195 ? 7.952 -9.891 -10.390 1.00 87.56 195 THR A N 1
ATOM 1472 C CA . THR A 1 195 ? 7.721 -11.031 -9.486 1.00 87.56 195 THR A CA 1
ATOM 1473 C C . THR A 1 195 ? 8.876 -11.341 -8.549 1.00 87.56 195 THR A C 1
ATOM 1475 O O . THR A 1 195 ? 8.672 -12.093 -7.606 1.00 87.56 195 THR A O 1
ATOM 1478 N N . GLU A 1 196 ? 10.072 -10.797 -8.779 1.00 91.38 196 GLU A N 1
ATOM 1479 C CA . GLU A 1 196 ? 11.288 -11.229 -8.066 1.00 91.38 196 GLU A CA 1
ATOM 1480 C C . GLU A 1 196 ? 11.891 -10.155 -7.150 1.00 91.38 196 GLU A C 1
ATOM 1482 O O . GLU A 1 196 ? 12.803 -10.450 -6.378 1.00 91.38 196 GLU A O 1
ATOM 1487 N N . LEU A 1 197 ? 11.394 -8.918 -7.212 1.00 92.31 197 LEU A N 1
ATOM 1488 C CA . LEU A 1 197 ? 11.886 -7.816 -6.383 1.00 92.31 197 LEU A CA 1
ATOM 1489 C C . LEU A 1 197 ? 11.489 -7.996 -4.930 1.00 92.31 197 LEU A C 1
ATOM 1491 O O . LEU A 1 197 ? 10.324 -8.280 -4.675 1.00 92.31 197 LEU A O 1
ATOM 1495 N N . LYS A 1 198 ? 12.411 -7.766 -3.990 1.00 94.38 198 LYS A N 1
ATOM 1496 C CA . LYS A 1 198 ? 12.120 -7.865 -2.555 1.00 94.38 198 LYS A CA 1
ATOM 1497 C C . LYS A 1 198 ? 11.777 -6.507 -1.959 1.00 94.38 198 LYS A C 1
ATOM 1499 O O . LYS A 1 198 ? 10.901 -6.464 -1.103 1.00 94.38 198 LYS A O 1
ATOM 1504 N N . ASP A 1 199 ? 12.411 -5.433 -2.421 1.00 95.44 199 ASP A N 1
ATOM 1505 C CA . ASP A 1 199 ? 12.187 -4.082 -1.900 1.00 95.44 199 ASP A CA 1
ATOM 1506 C C . ASP A 1 199 ? 11.601 -3.150 -2.972 1.00 95.44 199 ASP A C 1
ATOM 1508 O O . ASP A 1 199 ? 12.249 -2.831 -3.978 1.00 95.44 199 ASP A O 1
ATOM 1512 N N . VAL A 1 200 ? 10.359 -2.707 -2.744 1.00 96.62 200 VAL A N 1
ATOM 1513 C CA . VAL A 1 200 ? 9.601 -1.840 -3.658 1.00 96.62 200 VAL A CA 1
ATOM 1514 C C . VAL A 1 200 ? 9.078 -0.615 -2.909 1.00 96.62 200 VAL A C 1
ATOM 1516 O O . VAL A 1 200 ? 8.411 -0.733 -1.882 1.00 96.62 200 VAL A O 1
ATOM 1519 N N . THR A 1 201 ? 9.340 0.568 -3.456 1.00 97.44 201 THR A N 1
ATOM 1520 C CA . THR A 1 201 ? 8.839 1.851 -2.957 1.00 97.44 201 THR A CA 1
ATOM 1521 C C . THR A 1 201 ? 8.070 2.555 -4.066 1.00 97.44 201 THR A C 1
ATOM 1523 O O . THR A 1 201 ? 8.594 2.752 -5.161 1.00 97.44 201 THR A O 1
ATOM 1526 N N . VAL A 1 202 ? 6.832 2.942 -3.777 1.00 97.75 202 VAL A N 1
ATOM 1527 C CA . VAL A 1 202 ? 5.902 3.571 -4.712 1.00 97.75 202 VAL A CA 1
ATOM 1528 C C . VAL A 1 202 ? 5.370 4.859 -4.106 1.00 97.75 202 VAL A C 1
ATOM 1530 O O . VAL A 1 202 ? 4.645 4.842 -3.119 1.00 97.75 202 VAL A O 1
ATOM 1533 N N . GLU A 1 203 ? 5.678 5.984 -4.728 1.00 97.69 203 GLU A N 1
ATOM 1534 C CA . GLU A 1 203 ? 4.971 7.235 -4.495 1.00 97.69 203 GLU A CA 1
ATOM 1535 C C . GLU A 1 203 ? 3.779 7.293 -5.456 1.00 97.69 203 GLU A C 1
ATOM 1537 O O . GLU A 1 203 ? 3.949 7.236 -6.681 1.00 97.69 203 GLU A O 1
ATOM 1542 N N . LEU A 1 204 ? 2.558 7.350 -4.919 1.00 97.56 204 LEU A N 1
ATOM 1543 C CA . LEU A 1 204 ? 1.362 7.395 -5.754 1.00 97.56 204 LEU A CA 1
ATOM 1544 C C . LEU A 1 204 ? 1.256 8.719 -6.515 1.00 97.56 204 LEU A C 1
ATOM 1546 O O . LEU A 1 204 ? 1.587 9.794 -6.018 1.00 97.56 204 LEU A O 1
ATOM 1550 N N . MET A 1 205 ? 0.753 8.623 -7.744 1.00 96.25 205 MET A N 1
ATOM 1551 C CA . MET A 1 205 ? 0.373 9.782 -8.546 1.00 96.25 205 MET A CA 1
ATOM 1552 C C . MET A 1 205 ? -0.909 10.430 -8.011 1.00 96.25 205 MET A C 1
ATOM 1554 O O . MET A 1 205 ? -1.735 9.758 -7.402 1.00 96.25 205 MET A O 1
ATOM 1558 N N . GLU A 1 206 ? -1.132 11.700 -8.343 1.00 95.19 206 GLU A N 1
ATOM 1559 C CA . GLU A 1 206 ? -2.463 12.307 -8.230 1.00 95.19 206 GLU A CA 1
ATOM 1560 C C . GLU A 1 206 ? -3.458 11.623 -9.180 1.00 95.19 206 GLU A C 1
ATOM 1562 O O . GLU A 1 206 ? -3.079 11.339 -10.325 1.00 95.19 206 GLU A O 1
ATOM 1567 N N . PRO A 1 207 ? -4.719 11.408 -8.763 1.00 94.12 207 PRO A N 1
ATOM 1568 C CA . PRO A 1 207 ? -5.737 10.808 -9.615 1.00 94.12 207 PRO A CA 1
ATOM 1569 C C . PRO A 1 207 ? -5.951 11.637 -10.883 1.00 94.12 207 PRO A C 1
ATOM 1571 O O . PRO A 1 207 ? -5.941 12.874 -10.867 1.00 94.12 207 PRO A O 1
ATOM 1574 N N . ASP A 1 208 ? -6.171 10.951 -12.000 1.00 93.38 208 ASP A N 1
ATOM 1575 C CA . ASP A 1 208 ? -6.494 11.626 -13.247 1.00 93.38 208 ASP A CA 1
ATOM 1576 C C . ASP A 1 208 ? -7.852 12.323 -13.139 1.00 93.38 208 ASP A C 1
ATOM 1578 O O . ASP A 1 208 ? -8.823 11.794 -12.596 1.00 93.38 208 ASP A O 1
ATOM 1582 N N . ARG A 1 209 ? -7.924 13.548 -13.663 1.00 88.81 209 ARG A N 1
ATOM 1583 C CA . ARG A 1 209 ? -9.174 14.306 -13.734 1.00 88.81 209 ARG A CA 1
ATOM 1584 C C . ARG A 1 209 ? -9.857 14.001 -15.054 1.00 88.81 209 ARG A C 1
ATOM 1586 O O . ARG A 1 209 ? -9.206 13.971 -16.098 1.00 88.81 209 ARG A O 1
ATOM 1593 N N . LEU A 1 210 ? -11.174 13.824 -15.013 1.00 83.00 210 LEU A N 1
ATOM 1594 C CA . LEU A 1 210 ? -11.954 13.657 -16.233 1.00 83.00 210 LEU A CA 1
ATOM 1595 C C . LEU A 1 210 ? -11.816 14.927 -17.093 1.00 83.00 210 LEU A C 1
ATOM 1597 O O . LEU A 1 210 ? -12.048 16.030 -16.582 1.00 83.00 210 LEU A O 1
ATOM 1601 N N . PRO A 1 211 ? -11.431 14.806 -18.377 1.00 77.88 211 PRO A N 1
ATOM 1602 C CA . PRO A 1 211 ? -11.480 15.929 -19.301 1.00 77.88 211 PRO A CA 1
ATOM 1603 C C . PRO A 1 211 ? -12.898 16.506 -19.319 1.00 77.88 211 PRO A C 1
ATOM 1605 O O . PRO A 1 211 ? -13.868 15.754 -19.373 1.00 77.88 211 PRO A O 1
ATOM 1608 N N . ARG A 1 212 ? -13.031 17.837 -19.281 1.00 76.12 212 ARG A N 1
ATOM 1609 C CA . ARG A 1 212 ? -14.348 18.505 -19.295 1.00 76.12 212 ARG A CA 1
ATOM 1610 C C . ARG A 1 212 ? -15.151 18.194 -20.565 1.00 76.12 212 ARG A C 1
ATOM 1612 O O . ARG A 1 212 ? -16.374 18.251 -20.545 1.00 76.12 212 ARG A O 1
ATOM 1619 N N . GLU A 1 213 ? -14.459 17.845 -21.646 1.00 73.81 213 GLU A N 1
ATOM 1620 C CA . GLU A 1 213 ? -15.035 17.553 -22.954 1.00 73.81 213 GLU A CA 1
ATOM 1621 C C . GLU A 1 213 ? -14.902 16.054 -23.261 1.00 73.81 213 GLU A C 1
ATOM 1623 O O . GLU A 1 213 ? -13.876 15.563 -23.739 1.00 73.81 213 GLU A O 1
ATOM 1628 N N . PHE A 1 214 ? -15.958 15.299 -22.959 1.00 60.31 214 PHE A N 1
ATOM 1629 C CA . PHE A 1 214 ? -16.043 13.865 -23.232 1.00 60.31 214 PHE A CA 1
ATOM 1630 C C . PHE A 1 214 ? -16.350 13.616 -24.706 1.00 60.31 214 PHE A C 1
ATOM 1632 O O . PHE A 1 214 ? -17.504 13.452 -25.085 1.00 60.31 214 PHE A O 1
ATOM 1639 N N . SER A 1 215 ? -15.329 13.576 -25.561 1.00 57.25 215 SER A N 1
ATOM 1640 C CA . SER A 1 215 ? -15.584 13.264 -26.973 1.00 57.25 215 SER A CA 1
ATOM 1641 C C . SER A 1 215 ? -15.595 11.764 -27.292 1.00 57.25 215 SER A C 1
ATOM 1643 O O . SER A 1 215 ? -16.268 11.383 -28.246 1.00 57.25 215 SER A O 1
ATOM 1645 N N . ARG A 1 216 ? -14.880 10.881 -26.562 1.00 66.94 216 ARG A N 1
ATOM 1646 C CA . ARG A 1 216 ? -14.795 9.439 -26.912 1.00 66.94 216 ARG A CA 1
ATOM 1647 C C . ARG A 1 216 ? -14.528 8.522 -25.713 1.00 66.94 216 ARG A C 1
ATOM 1649 O O . ARG A 1 216 ? -13.586 8.753 -24.969 1.00 66.94 216 ARG A O 1
ATOM 1656 N N . ALA A 1 217 ? -15.267 7.414 -25.597 1.00 65.62 217 ALA A N 1
ATOM 1657 C CA . ALA A 1 217 ? -15.060 6.386 -24.562 1.00 65.62 217 ALA A CA 1
ATOM 1658 C C . ALA A 1 217 ? -13.644 5.767 -24.575 1.00 65.62 217 ALA A C 1
ATOM 1660 O O . ALA A 1 217 ? -13.126 5.353 -23.540 1.00 65.62 217 ALA A O 1
ATOM 1661 N N . SER A 1 218 ? -12.978 5.758 -25.733 1.00 68.94 218 SER A N 1
ATOM 1662 C CA . SER A 1 218 ? -11.620 5.228 -25.896 1.00 68.94 218 SER A CA 1
ATOM 1663 C C . SER A 1 218 ? -10.551 5.999 -25.111 1.00 68.94 218 SER A C 1
ATOM 1665 O O . SER A 1 218 ? -9.514 5.421 -24.800 1.00 68.94 218 SER A O 1
ATOM 1667 N N . SER A 1 219 ? -10.773 7.275 -24.763 1.00 68.81 219 SER A N 1
ATOM 1668 C CA . SER A 1 219 ? -9.811 8.050 -23.961 1.00 68.81 219 SER A CA 1
ATOM 1669 C C . SER A 1 219 ? -9.864 7.723 -22.466 1.00 68.81 219 SER A C 1
ATOM 1671 O O . SER A 1 219 ? -8.922 8.037 -21.744 1.00 68.81 219 SER A O 1
ATOM 1673 N N . MET A 1 220 ? -10.925 7.060 -21.990 1.00 77.88 220 MET A N 1
ATOM 1674 C CA . MET A 1 220 ? -11.075 6.710 -20.572 1.00 77.88 220 MET A CA 1
ATOM 1675 C C . MET A 1 220 ? -10.235 5.498 -20.163 1.00 77.88 220 MET A C 1
ATOM 1677 O O . MET A 1 220 ? -9.920 5.336 -18.987 1.00 77.88 220 MET A O 1
ATOM 1681 N N . VAL A 1 221 ? -9.841 4.662 -21.126 1.00 81.44 221 VAL A N 1
ATOM 1682 C CA . VAL A 1 221 ? -9.124 3.402 -20.873 1.00 81.44 221 VAL A CA 1
ATOM 1683 C C . VAL A 1 221 ? -7.726 3.642 -20.292 1.00 81.44 221 VAL A C 1
ATOM 1685 O O . VAL A 1 221 ? -7.188 2.774 -19.619 1.00 81.44 221 VAL A O 1
ATOM 1688 N N . SER A 1 222 ? -7.144 4.826 -20.492 1.00 85.88 222 SER A N 1
ATOM 1689 C CA . SER A 1 222 ? -5.838 5.192 -19.934 1.00 85.88 222 SER A CA 1
ATOM 1690 C C . SER A 1 222 ? -5.896 5.959 -18.614 1.00 85.88 222 SER A C 1
ATOM 1692 O O . SER A 1 222 ? -4.846 6.171 -18.010 1.00 85.88 222 SER A O 1
ATOM 1694 N N . LEU A 1 223 ? -7.079 6.407 -18.185 1.00 92.19 223 LEU A N 1
ATOM 1695 C CA . LEU A 1 223 ? -7.213 7.237 -16.989 1.00 92.19 223 LEU A CA 1
ATOM 1696 C C . LEU A 1 223 ? -7.154 6.377 -15.723 1.00 92.19 223 LEU A C 1
ATOM 1698 O O . LEU A 1 223 ? -7.852 5.364 -15.600 1.00 92.19 223 LEU A O 1
ATOM 1702 N N . VAL A 1 224 ? -6.342 6.821 -14.768 1.00 95.06 224 VAL A N 1
ATOM 1703 C CA . VAL A 1 224 ? -6.200 6.229 -13.437 1.00 95.06 224 VAL A CA 1
ATOM 1704 C C . VAL A 1 224 ? -6.910 7.133 -12.426 1.00 95.06 224 VAL A C 1
ATOM 1706 O O . VAL A 1 224 ? -6.332 8.064 -11.870 1.00 95.06 224 VAL A O 1
ATOM 1709 N N . MET A 1 225 ? -8.199 6.867 -12.208 1.00 93.56 225 MET A N 1
ATOM 1710 C CA . MET A 1 225 ? -9.072 7.669 -11.329 1.00 93.56 225 MET A CA 1
ATOM 1711 C C . MET A 1 225 ? -8.852 7.405 -9.832 1.00 93.56 225 MET A C 1
ATOM 1713 O O . MET A 1 225 ? -9.200 8.234 -8.988 1.00 93.56 225 MET A O 1
ATOM 1717 N N . ASP A 1 226 ? -8.322 6.226 -9.507 1.00 94.50 226 ASP A N 1
ATOM 1718 C CA . ASP A 1 226 ? -7.973 5.803 -8.155 1.00 94.50 226 ASP A CA 1
ATOM 1719 C C . ASP A 1 226 ? -6.634 5.039 -8.208 1.00 94.50 226 ASP A C 1
ATOM 1721 O O . ASP A 1 226 ? -6.606 3.846 -8.529 1.00 94.50 226 ASP A O 1
ATOM 1725 N N . PRO A 1 227 ? -5.505 5.735 -7.983 1.00 96.19 227 PRO A N 1
ATOM 1726 C CA . PRO A 1 227 ? -4.171 5.147 -8.087 1.00 96.19 227 PRO A CA 1
ATOM 1727 C C . PRO A 1 227 ? -3.910 4.015 -7.092 1.00 96.19 227 PRO A C 1
ATOM 1729 O O . PRO A 1 227 ? -3.226 3.054 -7.448 1.00 96.19 227 PRO A O 1
ATOM 1732 N N . ILE A 1 228 ? -4.457 4.098 -5.871 1.00 96.19 228 ILE A N 1
ATOM 1733 C CA . ILE A 1 228 ? -4.284 3.040 -4.868 1.00 96.19 228 ILE A CA 1
ATOM 1734 C C . ILE A 1 228 ? -5.082 1.800 -5.261 1.00 96.19 228 ILE A C 1
ATOM 1736 O O . ILE A 1 228 ? -4.543 0.699 -5.209 1.00 96.19 228 ILE A O 1
ATOM 1740 N N . GLU A 1 229 ? -6.319 1.954 -5.736 1.00 94.75 229 GLU A N 1
ATOM 1741 C CA . GLU A 1 229 ? -7.100 0.815 -6.217 1.00 94.75 229 GLU A CA 1
ATOM 1742 C C . GLU A 1 229 ? -6.455 0.150 -7.426 1.00 94.75 229 GLU A C 1
ATOM 1744 O O . GLU A 1 229 ? -6.374 -1.076 -7.488 1.00 94.75 229 GLU A O 1
ATOM 1749 N N . GLU A 1 230 ? -5.994 0.950 -8.387 1.00 96.06 230 GLU A N 1
ATOM 1750 C CA . GLU A 1 230 ? -5.319 0.433 -9.568 1.00 96.06 230 GLU A CA 1
ATOM 1751 C C . GLU A 1 230 ? -4.082 -0.371 -9.159 1.00 96.06 230 GLU A C 1
ATOM 1753 O O . GLU A 1 230 ? -3.944 -1.516 -9.583 1.00 96.06 230 GLU A O 1
ATOM 1758 N N . LEU A 1 231 ? -3.237 0.168 -8.272 1.00 96.25 231 LEU A N 1
ATOM 1759 C CA . LEU A 1 231 ? -2.079 -0.548 -7.737 1.00 96.25 231 LEU A CA 1
ATOM 1760 C C . LEU A 1 231 ? -2.488 -1.837 -7.012 1.00 96.25 231 LEU A C 1
ATOM 1762 O O . LEU A 1 231 ? -1.931 -2.895 -7.294 1.00 96.25 231 LEU A O 1
ATOM 1766 N N . CYS A 1 232 ? -3.482 -1.782 -6.125 1.00 95.69 232 CYS A N 1
ATOM 1767 C CA . CYS A 1 232 ? -3.987 -2.949 -5.402 1.00 95.69 232 CYS A CA 1
ATOM 1768 C C . CYS A 1 232 ? -4.541 -4.025 -6.339 1.00 95.69 232 CYS A C 1
ATOM 1770 O O . CYS A 1 232 ? -4.329 -5.213 -6.096 1.00 95.69 232 CYS A O 1
ATOM 1772 N N . ARG A 1 233 ? -5.174 -3.634 -7.449 1.00 95.00 233 ARG A N 1
ATOM 1773 C CA . ARG A 1 233 ? -5.615 -4.568 -8.488 1.00 95.00 233 ARG A CA 1
ATOM 1774 C C . ARG A 1 233 ? -4.429 -5.282 -9.133 1.00 95.00 233 ARG A C 1
ATOM 1776 O O . ARG A 1 233 ? -4.480 -6.492 -9.334 1.00 95.00 233 ARG A O 1
ATOM 1783 N N . ARG A 1 234 ? -3.332 -4.564 -9.395 1.00 94.88 234 ARG A N 1
ATOM 1784 C CA . ARG A 1 234 ? -2.091 -5.161 -9.921 1.00 94.88 234 ARG A CA 1
ATOM 1785 C C . ARG A 1 234 ? -1.421 -6.085 -8.914 1.00 94.88 234 ARG A C 1
ATOM 1787 O O . ARG A 1 234 ? -0.991 -7.168 -9.299 1.00 94.88 234 ARG A O 1
ATOM 1794 N N . LEU A 1 235 ? -1.371 -5.696 -7.641 1.00 94.62 235 LEU A N 1
ATOM 1795 C CA . LEU A 1 235 ? -0.864 -6.549 -6.561 1.00 94.62 235 LEU A CA 1
ATOM 1796 C C . LEU A 1 235 ? -1.658 -7.858 -6.474 1.00 94.62 235 LEU A C 1
ATOM 1798 O O . LEU A 1 235 ? -1.070 -8.934 -6.459 1.00 94.62 235 LEU A O 1
ATOM 1802 N N . ALA A 1 236 ? -2.992 -7.779 -6.521 1.00 92.81 236 ALA A N 1
ATOM 1803 C CA . ALA A 1 236 ? -3.862 -8.954 -6.516 1.00 92.81 236 ALA A CA 1
ATOM 1804 C C . ALA A 1 236 ? -3.652 -9.865 -7.742 1.00 92.81 236 ALA A C 1
ATOM 1806 O O . ALA A 1 236 ? -3.774 -11.083 -7.626 1.00 92.81 236 ALA A O 1
ATOM 1807 N N . ALA A 1 237 ? -3.289 -9.295 -8.896 1.00 91.88 237 ALA A N 1
ATOM 1808 C CA . ALA A 1 237 ? -2.906 -10.049 -10.091 1.00 91.88 237 ALA A CA 1
ATOM 1809 C C . ALA A 1 237 ? -1.502 -10.686 -9.996 1.00 91.88 237 ALA A C 1
ATOM 1811 O O . ALA A 1 237 ? -1.108 -11.431 -10.891 1.00 91.88 237 ALA A O 1
ATOM 1812 N N . GLY A 1 238 ? -0.740 -10.411 -8.933 1.00 92.25 238 GLY A N 1
ATOM 1813 C CA . GLY A 1 238 ? 0.595 -10.957 -8.689 1.00 92.25 238 GLY A CA 1
ATOM 1814 C C . GLY A 1 238 ? 1.749 -10.011 -9.027 1.00 92.25 238 GLY A C 1
ATOM 1815 O O . GLY A 1 238 ? 2.906 -10.440 -8.999 1.00 92.25 238 GLY A O 1
ATOM 1816 N N . CYS A 1 239 ? 1.488 -8.737 -9.350 1.00 92.19 239 CYS A N 1
ATOM 1817 C CA . CYS A 1 239 ? 2.568 -7.749 -9.381 1.00 92.19 239 CYS A CA 1
ATOM 1818 C C . CYS A 1 239 ? 3.184 -7.627 -7.991 1.00 92.19 239 CYS A C 1
ATOM 1820 O O . CYS A 1 239 ? 2.492 -7.590 -6.982 1.00 92.19 239 CYS A O 1
ATOM 1822 N N . PHE A 1 240 ? 4.503 -7.539 -7.964 1.00 92.69 240 PHE A N 1
ATOM 1823 C CA . PHE A 1 240 ? 5.337 -7.487 -6.774 1.00 92.69 240 PHE A CA 1
ATOM 1824 C C . PHE A 1 240 ? 5.117 -8.661 -5.811 1.00 92.69 240 PHE A C 1
ATOM 1826 O O . PHE A 1 240 ? 5.378 -8.527 -4.623 1.00 92.69 240 PHE A O 1
ATOM 1833 N N . ALA A 1 241 ? 4.703 -9.835 -6.308 1.00 91.12 241 ALA A N 1
ATOM 1834 C CA . ALA A 1 241 ? 4.499 -11.024 -5.471 1.00 91.12 241 ALA A CA 1
ATOM 1835 C C . ALA A 1 241 ? 5.768 -11.480 -4.716 1.00 91.12 241 ALA A C 1
ATOM 1837 O O . ALA A 1 241 ? 5.667 -12.155 -3.698 1.00 91.12 241 ALA A O 1
ATOM 1838 N N . GLY A 1 242 ? 6.962 -11.117 -5.201 1.00 91.12 242 GLY A N 1
ATOM 1839 C CA . GLY A 1 242 ? 8.235 -11.368 -4.515 1.00 91.12 242 GLY A CA 1
ATOM 1840 C C . GLY A 1 242 ? 8.604 -10.338 -3.441 1.00 91.12 242 GLY A C 1
ATOM 1841 O O . GLY A 1 242 ? 9.605 -10.533 -2.743 1.00 91.12 242 GLY A O 1
ATOM 1842 N N . ALA A 1 243 ? 7.834 -9.251 -3.306 1.00 94.88 243 ALA A N 1
ATOM 1843 C CA . ALA A 1 243 ? 8.177 -8.132 -2.439 1.00 94.88 243 ALA A CA 1
ATOM 1844 C C . ALA A 1 243 ? 8.121 -8.549 -0.973 1.00 94.88 243 ALA A C 1
ATOM 1846 O O . ALA A 1 243 ? 7.069 -8.855 -0.425 1.00 94.88 243 ALA A O 1
ATOM 1847 N N . ARG A 1 244 ? 9.273 -8.509 -0.304 1.00 95.12 244 ARG A N 1
ATOM 1848 C CA . ARG A 1 244 ? 9.386 -8.656 1.149 1.00 95.12 244 ARG A CA 1
ATOM 1849 C C . ARG A 1 244 ? 8.959 -7.394 1.876 1.00 95.12 244 ARG A C 1
ATOM 1851 O O . ARG A 1 244 ? 8.449 -7.503 2.991 1.00 95.12 244 ARG A O 1
ATOM 1858 N N . CYS A 1 245 ? 9.189 -6.239 1.262 1.00 96.56 245 CYS A N 1
ATOM 1859 C CA . CYS A 1 245 ? 8.830 -4.928 1.769 1.00 96.56 245 CYS A CA 1
ATOM 1860 C C . CYS A 1 245 ? 8.229 -4.104 0.627 1.00 96.56 245 CYS A C 1
ATOM 1862 O O . CYS A 1 245 ? 8.846 -3.943 -0.428 1.00 96.56 245 CYS A O 1
ATOM 1864 N N . LEU A 1 246 ? 7.037 -3.565 0.859 1.00 97.44 246 LEU A N 1
ATOM 1865 C CA . LEU A 1 246 ? 6.342 -2.679 -0.060 1.00 97.44 246 LEU A CA 1
ATOM 1866 C C . LEU A 1 246 ? 5.955 -1.399 0.680 1.00 97.44 246 LEU A C 1
ATOM 1868 O O . LEU A 1 246 ? 5.148 -1.425 1.609 1.00 97.44 246 LEU A O 1
ATOM 1872 N N . ASN A 1 247 ? 6.533 -0.285 0.245 1.00 97.81 247 ASN A N 1
ATOM 1873 C CA . ASN A 1 247 ? 6.268 1.046 0.775 1.00 97.81 247 ASN A CA 1
ATOM 1874 C C . ASN A 1 247 ? 5.441 1.832 -0.232 1.00 97.81 247 ASN A C 1
ATOM 1876 O O . ASN A 1 247 ? 5.877 2.012 -1.364 1.00 97.81 247 ASN A O 1
ATOM 1880 N N . ILE A 1 248 ? 4.273 2.315 0.171 1.00 98.00 248 ILE A N 1
ATOM 1881 C CA . ILE A 1 248 ? 3.394 3.130 -0.663 1.00 98.00 248 ILE A CA 1
ATOM 1882 C C . ILE A 1 248 ? 3.173 4.465 0.044 1.00 98.00 248 ILE A C 1
ATOM 1884 O O . ILE A 1 248 ? 2.716 4.492 1.183 1.00 98.00 248 ILE A O 1
ATOM 1888 N N . SER A 1 249 ? 3.501 5.577 -0.604 1.00 97.69 249 SER A N 1
ATOM 1889 C CA . SER A 1 249 ? 3.335 6.932 -0.067 1.00 97.69 249 SER A CA 1
ATOM 1890 C C . SER A 1 249 ? 2.407 7.780 -0.939 1.00 97.69 249 SER A C 1
ATOM 1892 O O . SER A 1 249 ? 1.961 7.348 -2.004 1.00 97.69 249 SER A O 1
ATOM 1894 N N . ASN A 1 250 ? 2.111 8.996 -0.469 1.00 96.62 250 ASN A N 1
ATOM 1895 C CA . ASN A 1 250 ? 1.215 9.955 -1.122 1.00 96.62 250 ASN A CA 1
ATOM 1896 C C . ASN A 1 250 ? -0.234 9.448 -1.295 1.00 96.62 250 ASN A C 1
ATOM 1898 O O . ASN A 1 250 ? -0.936 9.807 -2.242 1.00 96.62 250 ASN A O 1
ATOM 1902 N N . ILE A 1 251 ? -0.707 8.607 -0.374 1.00 96.00 251 ILE A N 1
ATOM 1903 C CA . ILE A 1 251 ? -2.070 8.066 -0.409 1.00 96.00 251 ILE A CA 1
ATOM 1904 C C . ILE A 1 251 ? -3.037 9.114 0.152 1.00 96.00 251 ILE A C 1
ATOM 1906 O O . ILE A 1 251 ? -2.880 9.525 1.292 1.00 96.00 251 ILE A O 1
ATOM 1910 N N . GLU A 1 252 ? -4.056 9.532 -0.596 1.00 93.06 252 GLU A N 1
ATOM 1911 C CA . GLU A 1 252 ? -5.091 10.445 -0.082 1.00 93.06 252 GLU A CA 1
ATOM 1912 C C . GLU A 1 252 ? -5.860 9.825 1.099 1.00 93.06 252 GLU A C 1
ATOM 1914 O O . GLU A 1 252 ? -6.344 8.693 1.007 1.00 93.06 252 GLU A O 1
ATOM 1919 N N . VAL A 1 253 ? -6.040 10.580 2.190 1.00 91.12 253 VAL A N 1
ATOM 1920 C CA . VAL A 1 253 ? -6.767 10.105 3.386 1.00 91.12 253 VAL A CA 1
ATOM 1921 C C . VAL A 1 253 ? -8.190 9.645 3.055 1.00 91.12 253 VAL A C 1
ATOM 1923 O O . VAL A 1 253 ? -8.613 8.566 3.471 1.00 91.12 253 VAL A O 1
ATOM 1926 N N . SER A 1 254 ? -8.893 10.402 2.208 1.00 87.81 254 SER A N 1
ATOM 1927 C CA . SER A 1 254 ? -10.259 10.097 1.758 1.00 87.81 254 SER A CA 1
ATOM 1928 C C . SER A 1 254 ? -10.392 8.753 1.034 1.00 87.81 254 SER A C 1
ATOM 1930 O O . SER A 1 254 ? -11.477 8.172 1.018 1.00 87.81 254 SER A O 1
ATOM 1932 N N . ARG A 1 255 ? -9.307 8.249 0.434 1.00 88.50 255 ARG A N 1
ATOM 1933 C CA . ARG A 1 255 ? -9.279 6.969 -0.287 1.00 88.50 255 ARG A CA 1
ATOM 1934 C C . ARG A 1 255 ? -9.002 5.793 0.632 1.00 88.50 255 ARG A C 1
ATOM 1936 O O . ARG A 1 255 ? -9.386 4.677 0.301 1.00 88.50 255 ARG A O 1
ATOM 1943 N N . MET A 1 256 ? -8.318 6.028 1.747 1.00 89.81 256 MET A N 1
ATOM 1944 C CA . MET A 1 256 ? -7.845 4.953 2.605 1.00 89.81 256 MET A CA 1
ATOM 1945 C C . MET A 1 256 ? -8.776 4.690 3.778 1.00 89.81 256 MET A C 1
ATOM 1947 O O . MET A 1 256 ? -9.077 3.528 4.020 1.00 89.81 256 MET A O 1
ATOM 1951 N N . ASP A 1 257 ? -9.285 5.731 4.440 1.00 83.62 257 ASP A N 1
ATOM 1952 C CA . ASP A 1 257 ? -10.154 5.582 5.612 1.00 83.62 257 ASP A CA 1
ATOM 1953 C C . ASP A 1 257 ? -11.308 4.611 5.306 1.00 83.62 257 ASP A C 1
ATOM 1955 O O . ASP A 1 257 ? -11.443 3.587 5.969 1.00 83.62 257 ASP A O 1
ATOM 1959 N N . ALA A 1 258 ? -12.023 4.848 4.195 1.00 78.12 258 ALA A N 1
ATOM 1960 C CA . ALA A 1 258 ? -13.129 4.024 3.695 1.00 78.12 258 ALA A CA 1
ATOM 1961 C C . ALA A 1 258 ? -12.790 2.580 3.327 1.00 78.12 258 ALA A C 1
ATOM 1963 O O . ALA A 1 258 ? -13.651 1.706 3.403 1.00 78.12 258 ALA A O 1
ATOM 1964 N N . ARG A 1 259 ? -11.561 2.342 2.880 1.00 88.50 259 ARG A N 1
ATOM 1965 C CA . ARG A 1 259 ? -11.221 1.159 2.084 1.00 88.50 259 ARG A CA 1
ATOM 1966 C C . ARG A 1 259 ? -10.150 0.301 2.718 1.00 88.50 259 ARG A C 1
ATOM 1968 O O . ARG A 1 259 ? -9.892 -0.793 2.227 1.00 88.50 259 ARG A O 1
ATOM 1975 N N . PHE A 1 260 ? -9.516 0.775 3.786 1.00 93.31 260 PHE A N 1
ATOM 1976 C CA . PHE A 1 260 ? -8.374 0.111 4.393 1.00 93.31 260 PHE A CA 1
ATOM 1977 C C . PHE A 1 260 ? -8.675 -1.354 4.719 1.00 93.31 260 PHE A C 1
ATOM 1979 O O . PHE A 1 260 ? -7.885 -2.228 4.377 1.00 93.31 260 PHE A O 1
ATOM 1986 N N . LEU A 1 261 ? -9.851 -1.618 5.290 1.00 93.25 261 LEU A N 1
ATOM 1987 C CA . LEU A 1 261 ? -10.360 -2.956 5.580 1.00 93.25 261 LEU A CA 1
ATOM 1988 C C . LEU A 1 261 ? -10.391 -3.872 4.338 1.00 93.25 261 LEU A C 1
ATOM 1990 O O . LEU A 1 261 ? -9.802 -4.956 4.336 1.00 93.25 261 LEU A O 1
ATOM 1994 N N . GLU A 1 262 ? -11.001 -3.410 3.246 1.00 92.88 262 GLU A N 1
ATOM 1995 C CA . GLU A 1 262 ? -11.074 -4.157 1.984 1.00 92.88 262 GLU A CA 1
ATOM 1996 C C . GLU A 1 262 ? -9.685 -4.382 1.373 1.00 92.88 262 GLU A C 1
ATOM 1998 O O . GLU A 1 262 ? -9.348 -5.488 0.945 1.00 92.88 262 GLU A O 1
ATOM 2003 N N . LEU A 1 263 ? -8.846 -3.342 1.363 1.00 93.56 263 LEU A N 1
ATOM 2004 C CA . LEU A 1 263 ? -7.494 -3.405 0.812 1.00 93.56 263 LEU A CA 1
ATOM 2005 C C . LEU A 1 263 ? -6.610 -4.367 1.613 1.00 93.56 263 LEU A C 1
ATOM 2007 O O . LEU A 1 263 ? -5.874 -5.165 1.020 1.00 93.56 263 LEU A O 1
ATOM 2011 N N . ARG A 1 264 ? -6.712 -4.332 2.947 1.00 94.31 264 ARG A N 1
ATOM 2012 C CA . ARG A 1 264 ? -5.966 -5.193 3.870 1.00 94.31 264 ARG A CA 1
ATOM 2013 C C . ARG A 1 264 ? -6.218 -6.670 3.600 1.00 94.31 264 ARG A C 1
ATOM 2015 O O . ARG A 1 264 ? -5.267 -7.453 3.622 1.00 94.31 264 ARG A O 1
ATOM 2022 N N . LEU A 1 265 ? -7.477 -7.043 3.377 1.00 90.69 265 LEU A N 1
ATOM 2023 C CA . LEU A 1 265 ? -7.904 -8.431 3.164 1.00 90.69 265 LEU A CA 1
ATOM 2024 C C . LEU A 1 265 ? -7.856 -8.874 1.699 1.00 90.69 265 LEU A C 1
ATOM 2026 O O . LEU A 1 265 ? -7.880 -10.075 1.421 1.00 90.69 265 LEU A O 1
ATOM 2030 N N . GLY A 1 266 ? -7.809 -7.921 0.770 1.00 92.75 266 GLY A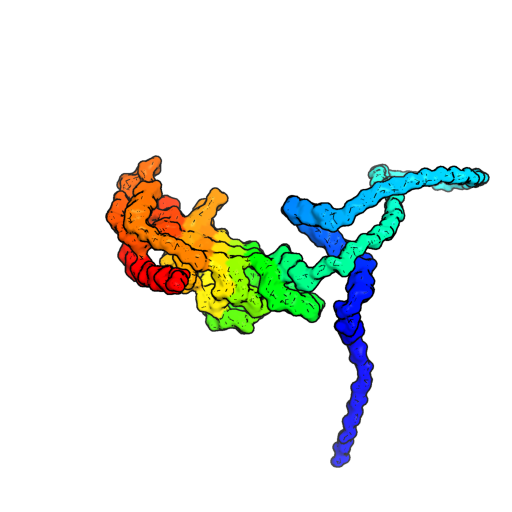 N 1
ATOM 2031 C CA . GLY A 1 266 ? -7.662 -8.165 -0.657 1.00 92.75 266 GLY A CA 1
ATOM 2032 C C . GLY A 1 266 ? -6.195 -8.215 -1.065 1.00 92.75 266 GLY A C 1
ATOM 2033 O O . GLY A 1 266 ? -5.576 -9.279 -1.082 1.00 92.75 266 GLY A O 1
ATOM 2034 N N . ALA A 1 267 ? -5.647 -7.050 -1.408 1.00 94.00 267 ALA A N 1
ATOM 2035 C CA . ALA A 1 267 ? -4.322 -6.916 -2.010 1.00 94.00 267 ALA A CA 1
ATOM 2036 C C . ALA A 1 267 ? -3.167 -7.153 -1.026 1.00 94.00 267 ALA A C 1
ATOM 2038 O O . ALA A 1 267 ? -2.101 -7.596 -1.441 1.00 94.00 267 ALA A O 1
ATOM 2039 N N . PHE A 1 268 ? -3.367 -6.877 0.268 1.00 95.06 268 PHE A N 1
ATOM 2040 C CA . PHE A 1 268 ? -2.299 -6.963 1.273 1.00 95.06 268 PHE A CA 1
ATOM 2041 C C . PHE A 1 268 ? -2.418 -8.165 2.216 1.00 95.06 268 PHE A C 1
ATOM 2043 O O . PHE A 1 268 ? -1.674 -8.257 3.192 1.00 95.06 268 PHE A O 1
ATOM 2050 N N . LYS A 1 269 ? -3.329 -9.105 1.942 1.00 91.12 269 LYS A N 1
ATOM 2051 C CA . LYS A 1 269 ? -3.625 -10.244 2.831 1.00 91.12 269 LYS A CA 1
ATOM 2052 C C . LYS A 1 269 ? -2.410 -11.119 3.139 1.00 91.12 269 LYS A C 1
ATOM 2054 O O . LYS A 1 269 ? -2.333 -11.685 4.223 1.00 91.12 269 LYS A O 1
ATOM 2059 N N . ASP A 1 270 ? -1.474 -11.201 2.196 1.00 89.81 270 ASP A N 1
ATOM 2060 C CA . ASP A 1 270 ? -0.302 -12.068 2.285 1.00 89.81 270 ASP A CA 1
ATOM 2061 C C . ASP A 1 270 ? 0.848 -11.417 3.069 1.00 89.81 270 ASP A C 1
ATOM 2063 O O . ASP A 1 270 ? 1.791 -12.101 3.464 1.00 89.81 270 ASP A O 1
ATOM 2067 N N . PHE A 1 271 ? 0.761 -10.115 3.363 1.00 93.56 271 PHE A N 1
ATOM 2068 C CA . PHE A 1 271 ? 1.703 -9.425 4.237 1.00 93.56 271 PHE A CA 1
ATOM 2069 C C . PHE A 1 271 ? 1.276 -9.602 5.704 1.00 93.56 271 PHE A C 1
ATOM 2071 O O . PHE A 1 271 ? 0.223 -9.090 6.105 1.00 93.56 271 PHE A O 1
ATOM 2078 N N . PRO A 1 272 ? 2.079 -10.284 6.545 1.00 93.19 272 PRO A N 1
ATOM 2079 C CA . PRO A 1 272 ? 1.772 -10.462 7.958 1.00 93.19 272 PRO A CA 1
ATOM 2080 C C . PRO A 1 272 ? 1.761 -9.158 8.742 1.00 93.19 272 PRO A C 1
ATOM 2082 O O . PRO A 1 272 ? 1.061 -9.049 9.743 1.00 93.19 272 PRO A O 1
ATOM 2085 N N . ARG A 1 273 ? 2.525 -8.165 8.282 1.00 94.50 273 ARG A N 1
ATOM 2086 C CA . ARG A 1 273 ? 2.568 -6.837 8.876 1.00 94.50 273 ARG A CA 1
ATOM 2087 C C . ARG A 1 273 ? 2.175 -5.797 7.840 1.00 94.50 273 ARG A C 1
ATOM 2089 O O . ARG A 1 273 ? 2.886 -5.621 6.851 1.00 94.50 273 ARG A O 1
ATOM 2096 N N . LEU A 1 274 ? 1.105 -5.062 8.122 1.00 96.38 274 LEU A N 1
ATOM 2097 C CA . LEU A 1 274 ? 0.727 -3.858 7.395 1.00 96.38 274 LEU A CA 1
ATOM 2098 C C . LEU A 1 274 ? 0.680 -2.684 8.369 1.00 96.38 274 LEU A C 1
ATOM 2100 O O . LEU A 1 274 ? 0.097 -2.799 9.436 1.00 96.38 274 LEU A O 1
ATOM 2104 N N . ILE A 1 275 ? 1.304 -1.560 8.038 1.00 96.81 275 ILE A N 1
ATOM 2105 C CA . ILE A 1 275 ? 1.188 -0.335 8.834 1.00 96.81 275 ILE A CA 1
ATOM 2106 C C . ILE A 1 275 ? 0.747 0.786 7.919 1.00 96.81 275 ILE A C 1
ATOM 2108 O O . ILE A 1 275 ? 1.409 1.059 6.928 1.00 96.81 275 ILE A O 1
ATOM 2112 N N . LEU A 1 276 ? -0.341 1.443 8.283 1.00 97.00 276 LEU A N 1
ATOM 2113 C CA . LEU A 1 276 ? -0.818 2.673 7.694 1.00 97.00 276 LEU A CA 1
ATOM 2114 C C . LEU A 1 276 ? -0.635 3.804 8.705 1.00 97.00 276 LEU A C 1
ATOM 2116 O O . LEU A 1 276 ? -1.164 3.760 9.819 1.00 97.00 276 LEU A O 1
ATOM 2120 N N . GLU A 1 277 ? 0.107 4.829 8.317 1.00 95.62 277 GLU A N 1
ATOM 2121 C CA . GLU A 1 277 ? 0.408 5.980 9.158 1.00 95.62 277 GLU A CA 1
ATOM 2122 C C . GLU A 1 277 ? 0.274 7.285 8.393 1.00 95.62 277 GLU A C 1
ATOM 2124 O O . GLU A 1 277 ? 0.500 7.335 7.185 1.00 95.62 277 GLU A O 1
ATOM 2129 N N . GLN A 1 278 ? -0.138 8.337 9.098 1.00 93.44 278 GLN A N 1
ATOM 2130 C CA . GLN A 1 278 ? -0.252 9.672 8.522 1.00 93.44 278 GLN A CA 1
ATOM 2131 C C . GLN A 1 278 ? 1.132 10.165 8.112 1.00 93.44 278 GLN A C 1
ATOM 2133 O O . GLN A 1 278 ? 2.106 9.972 8.843 1.00 93.44 278 GLN A O 1
ATOM 2138 N N . ASP A 1 279 ? 1.224 10.773 6.934 1.00 90.06 279 ASP A N 1
ATOM 2139 C CA . ASP A 1 279 ? 2.471 11.371 6.495 1.00 90.06 279 ASP A CA 1
ATOM 2140 C C . ASP A 1 279 ? 2.804 12.539 7.436 1.00 90.06 279 ASP A C 1
ATOM 2142 O O . ASP A 1 279 ? 2.033 13.485 7.583 1.00 90.06 279 ASP A O 1
ATOM 2146 N N . GLY A 1 280 ? 3.952 12.460 8.114 1.00 86.94 280 GLY A N 1
ATOM 2147 C CA . GLY A 1 280 ? 4.376 13.487 9.066 1.00 86.94 280 GLY A CA 1
ATOM 2148 C C . GLY A 1 280 ? 4.616 14.859 8.429 1.00 86.94 280 GLY A C 1
ATOM 2149 O O . GLY A 1 280 ? 4.669 15.852 9.149 1.00 86.94 280 GLY A O 1
ATOM 2150 N N . LEU A 1 281 ? 4.768 14.922 7.102 1.00 89.44 281 LEU A N 1
ATOM 2151 C CA . LEU A 1 281 ? 4.913 16.172 6.355 1.00 89.44 281 LEU A CA 1
ATOM 2152 C C . LEU A 1 281 ? 3.575 16.696 5.821 1.00 89.44 281 LEU A C 1
ATOM 2154 O O . LEU A 1 281 ? 3.417 17.906 5.678 1.00 89.44 281 LEU A O 1
ATOM 2158 N N . ASP A 1 282 ? 2.623 15.805 5.536 1.00 90.81 282 ASP A N 1
ATOM 2159 C CA . ASP A 1 282 ? 1.319 16.151 4.975 1.00 90.81 282 ASP A CA 1
ATOM 2160 C C . ASP A 1 282 ? 0.203 15.345 5.646 1.00 90.81 282 ASP A C 1
ATOM 2162 O O . ASP A 1 282 ? -0.053 14.183 5.336 1.00 90.81 282 ASP A O 1
ATOM 2166 N N . VAL A 1 283 ? -0.531 16.009 6.536 1.00 89.31 283 VAL A N 1
ATOM 2167 C CA . VAL A 1 283 ? -1.660 15.411 7.259 1.00 89.31 283 VAL A CA 1
ATOM 2168 C C . VAL A 1 283 ? -2.796 14.944 6.340 1.00 89.31 283 VAL A C 1
ATOM 2170 O O . VAL A 1 283 ? -3.622 14.139 6.763 1.00 89.31 283 VAL A O 1
ATOM 2173 N N . SER A 1 284 ? -2.856 15.413 5.092 1.00 91.81 284 SER A N 1
ATOM 2174 C CA . SER A 1 284 ? -3.850 14.969 4.108 1.00 91.81 284 SER A CA 1
ATOM 2175 C C . SER A 1 284 ? -3.469 13.664 3.401 1.00 91.81 284 SER A C 1
ATOM 2177 O O . SER A 1 284 ? -4.248 13.146 2.589 1.00 91.81 284 SER A O 1
ATOM 2179 N N . ARG A 1 285 ? -2.289 13.113 3.716 1.00 94.94 285 ARG A N 1
ATOM 2180 C CA . ARG A 1 285 ? -1.738 11.920 3.081 1.00 94.94 285 ARG A CA 1
ATOM 2181 C C . ARG A 1 285 ? -1.377 10.838 4.091 1.00 94.94 285 ARG A C 1
ATOM 2183 O O . ARG A 1 285 ? -1.047 11.090 5.248 1.00 94.94 285 ARG A O 1
ATOM 2190 N N . TYR A 1 286 ? -1.401 9.607 3.606 1.00 96.25 286 TYR A N 1
ATOM 2191 C CA . TYR A 1 286 ? -0.934 8.422 4.297 1.00 96.25 286 TYR A CA 1
ATOM 2192 C C . TYR A 1 286 ? 0.293 7.812 3.627 1.00 96.25 286 TYR A C 1
ATOM 2194 O O . TYR A 1 286 ? 0.533 7.951 2.420 1.00 96.25 286 TYR A O 1
ATOM 2202 N N . ARG A 1 287 ? 1.025 7.055 4.442 1.00 97.06 287 ARG A N 1
ATOM 2203 C CA . ARG A 1 287 ? 2.034 6.085 4.037 1.00 97.06 287 ARG A CA 1
ATOM 2204 C C . ARG A 1 287 ? 1.626 4.706 4.528 1.00 97.06 287 ARG A C 1
ATOM 2206 O O . ARG A 1 287 ? 1.199 4.540 5.669 1.00 97.06 287 ARG A O 1
ATOM 2213 N N . LEU A 1 288 ? 1.765 3.721 3.657 1.00 97.62 288 LEU A N 1
ATOM 2214 C CA . LEU A 1 288 ? 1.457 2.325 3.905 1.00 97.62 288 LEU A CA 1
ATOM 2215 C C . LEU A 1 288 ? 2.722 1.489 3.721 1.00 97.62 288 LEU A C 1
ATOM 2217 O O . LEU A 1 288 ? 3.382 1.553 2.690 1.00 97.62 288 LEU A O 1
ATOM 2221 N N . HIS A 1 289 ? 3.054 0.700 4.730 1.00 97.38 289 HIS A N 1
ATOM 2222 C CA . HIS A 1 289 ? 4.223 -0.161 4.772 1.00 97.38 289 HIS A CA 1
ATOM 2223 C C . HIS A 1 289 ? 3.769 -1.606 4.983 1.0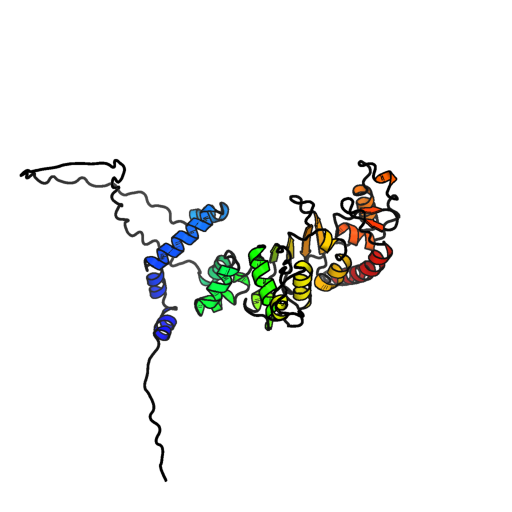0 97.38 289 HIS A C 1
ATOM 2225 O O . HIS A 1 289 ? 3.362 -1.988 6.085 1.00 97.38 289 HIS A O 1
ATOM 2231 N N . ALA A 1 290 ? 3.870 -2.425 3.941 1.00 97.06 290 ALA A N 1
ATOM 2232 C CA . ALA A 1 290 ? 3.573 -3.851 3.976 1.00 97.06 290 ALA A CA 1
ATOM 2233 C C . ALA A 1 290 ? 4.876 -4.658 4.031 1.00 97.06 290 ALA A C 1
ATOM 2235 O O . ALA A 1 290 ? 5.819 -4.378 3.292 1.00 97.06 290 ALA A O 1
ATOM 2236 N N . CYS A 1 291 ? 4.968 -5.649 4.918 1.00 95.69 291 CYS A N 1
ATOM 2237 C CA . CYS A 1 291 ? 6.185 -6.440 5.076 1.00 95.69 291 CYS A CA 1
ATOM 2238 C C . CYS A 1 291 ? 5.905 -7.902 5.433 1.00 95.69 291 CYS A C 1
ATOM 2240 O O . CYS A 1 291 ? 5.029 -8.194 6.245 1.00 95.69 291 CYS A O 1
ATOM 2242 N N . HIS A 1 292 ? 6.707 -8.812 4.869 1.00 92.31 292 HIS A N 1
ATOM 2243 C CA . HIS A 1 292 ? 6.671 -10.251 5.153 1.00 92.31 292 HIS A CA 1
ATOM 2244 C C . HIS A 1 292 ? 7.346 -10.657 6.471 1.00 92.31 292 HIS A C 1
ATOM 2246 O O . HIS A 1 292 ? 7.343 -11.831 6.835 1.00 92.31 292 HIS A O 1
ATOM 2252 N N . ARG A 1 293 ? 7.924 -9.708 7.216 1.00 87.94 293 ARG A N 1
ATOM 2253 C CA . ARG A 1 293 ? 8.470 -9.999 8.546 1.00 87.94 293 ARG A CA 1
ATOM 2254 C C . ARG A 1 293 ? 7.328 -10.345 9.497 1.00 87.94 293 ARG A C 1
ATOM 2256 O O . ARG A 1 293 ? 6.500 -9.488 9.803 1.00 87.94 293 ARG A O 1
ATOM 2263 N N . VAL A 1 294 ? 7.327 -11.589 9.974 1.00 79.56 294 VAL A N 1
ATOM 2264 C CA . VAL A 1 294 ? 6.410 -12.054 11.017 1.00 79.56 294 VAL A CA 1
ATOM 2265 C C . VAL A 1 294 ? 6.642 -11.207 12.263 1.00 79.56 294 VAL A C 1
ATOM 2267 O O . VAL A 1 294 ? 7.770 -11.075 12.738 1.00 79.56 294 VAL A O 1
ATOM 2270 N N . HIS A 1 295 ? 5.573 -10.597 12.758 1.00 79.56 295 HIS A N 1
ATOM 2271 C CA . HIS A 1 295 ? 5.579 -9.834 13.995 1.00 79.56 295 HIS A CA 1
ATOM 2272 C C . HIS A 1 295 ? 4.703 -10.555 15.014 1.00 79.56 295 HIS A C 1
ATOM 2274 O O . HIS A 1 295 ? 3.726 -11.206 14.641 1.00 79.56 295 HIS A O 1
ATOM 2280 N N . ALA A 1 296 ? 5.042 -10.428 16.297 1.00 86.56 296 ALA A N 1
ATOM 2281 C CA . ALA A 1 296 ? 4.147 -10.869 17.355 1.00 86.56 296 ALA A CA 1
ATOM 2282 C C . ALA A 1 296 ? 2.799 -10.148 17.207 1.00 86.56 296 ALA A C 1
ATOM 2284 O O . ALA A 1 296 ? 2.769 -8.927 17.009 1.00 86.56 296 ALA A O 1
ATOM 2285 N N . LEU A 1 297 ? 1.713 -10.921 17.262 1.00 91.50 297 LEU A N 1
ATOM 2286 C CA . LEU A 1 297 ? 0.356 -10.386 17.276 1.00 91.50 297 LEU A CA 1
ATOM 2287 C C . LEU A 1 297 ? 0.153 -9.586 18.568 1.00 91.50 297 LEU A C 1
ATOM 2289 O O . LEU A 1 297 ? 0.602 -10.045 19.622 1.00 91.50 297 LEU A O 1
ATOM 2293 N N . PRO A 1 298 ? -0.518 -8.426 18.509 1.00 94.25 298 PRO A N 1
ATOM 2294 C CA . PRO A 1 298 ? -0.714 -7.612 19.690 1.00 94.25 298 PRO A CA 1
ATOM 2295 C C . PRO A 1 298 ? -1.681 -8.301 20.649 1.00 94.25 298 PRO A C 1
ATOM 2297 O O . PRO A 1 298 ? -2.673 -8.923 20.255 1.00 94.25 298 PRO A O 1
ATOM 2300 N N . SER A 1 299 ? -1.377 -8.168 21.929 1.00 95.12 299 SER A N 1
ATOM 2301 C CA . SER A 1 299 ? -2.231 -8.581 23.029 1.00 95.12 299 SER A CA 1
ATOM 2302 C C . SER A 1 299 ? -3.404 -7.617 23.216 1.00 95.12 299 SER A C 1
ATOM 2304 O O . SER A 1 299 ? -3.374 -6.452 22.808 1.00 95.12 299 SER A O 1
ATOM 2306 N N . LYS A 1 300 ? -4.436 -8.088 23.923 1.00 95.56 300 LYS A N 1
ATOM 2307 C CA . LYS A 1 300 ? -5.571 -7.254 24.336 1.00 95.56 300 LYS A CA 1
ATOM 2308 C C . LYS A 1 300 ? -5.121 -5.999 25.102 1.00 95.56 300 LYS A C 1
ATOM 2310 O O . LYS A 1 300 ? -5.591 -4.905 24.808 1.00 95.56 300 LYS A O 1
ATOM 2315 N N . ALA A 1 301 ? -4.183 -6.156 26.040 1.00 96.44 301 ALA A N 1
ATOM 2316 C CA . ALA A 1 301 ? -3.682 -5.066 26.878 1.00 96.44 301 ALA A CA 1
ATOM 2317 C C . ALA A 1 301 ? -2.950 -3.985 26.064 1.00 96.44 301 ALA A C 1
ATOM 2319 O O . ALA A 1 301 ? -3.121 -2.795 26.320 1.00 96.44 301 ALA A O 1
ATOM 2320 N N . GLU A 1 302 ? -2.180 -4.379 25.044 1.00 96.12 302 GLU A N 1
ATOM 2321 C CA . GLU A 1 302 ? -1.555 -3.427 24.116 1.00 96.12 302 GLU A CA 1
ATOM 2322 C C . GLU A 1 302 ? -2.608 -2.661 23.309 1.00 96.12 302 GLU A C 1
ATOM 2324 O O . GLU A 1 302 ? -2.489 -1.449 23.137 1.00 96.12 302 GLU A O 1
ATOM 2329 N N . GLY A 1 303 ? -3.673 -3.337 22.867 1.00 96.19 303 GLY A N 1
ATOM 2330 C CA . GLY A 1 303 ? -4.809 -2.691 22.207 1.00 96.19 303 GLY A CA 1
ATOM 2331 C C . GLY A 1 303 ? -5.517 -1.666 23.094 1.00 96.19 303 GLY A C 1
ATOM 2332 O O . GLY A 1 303 ? -5.794 -0.552 22.649 1.00 96.19 303 GLY A O 1
ATOM 2333 N N . GLU A 1 304 ? -5.777 -2.011 24.356 1.00 96.19 304 GLU A N 1
ATOM 2334 C CA . GLU A 1 304 ? -6.368 -1.099 25.345 1.00 96.19 304 GLU A CA 1
ATOM 2335 C C . GLU A 1 304 ? -5.460 0.111 25.608 1.00 96.19 304 GLU A C 1
ATOM 2337 O O . GLU A 1 304 ? -5.937 1.248 25.628 1.00 96.19 304 GLU A O 1
ATOM 2342 N N . ALA A 1 305 ? -4.145 -0.108 25.721 1.00 95.94 305 ALA A N 1
ATOM 2343 C CA . ALA A 1 305 ? -3.166 0.965 25.868 1.00 95.94 305 ALA A CA 1
ATOM 2344 C C . ALA A 1 305 ? -3.151 1.902 24.648 1.00 95.94 305 ALA A C 1
ATOM 2346 O O . ALA A 1 305 ? -3.174 3.122 24.815 1.00 95.94 305 ALA A O 1
ATOM 2347 N N . LEU A 1 306 ? -3.182 1.355 23.426 1.00 95.81 306 LEU A N 1
ATOM 2348 C CA . LEU A 1 306 ? -3.254 2.139 22.188 1.00 95.81 306 LEU A CA 1
ATOM 2349 C C . LEU A 1 306 ? -4.548 2.956 22.103 1.00 95.81 306 LEU A C 1
ATOM 2351 O O . LEU A 1 306 ? -4.503 4.143 21.774 1.00 95.81 306 LEU A O 1
ATOM 2355 N N . ALA A 1 307 ? -5.694 2.348 22.418 1.00 94.94 307 ALA A N 1
ATOM 2356 C CA . ALA A 1 307 ? -6.981 3.036 22.422 1.00 94.94 307 ALA A CA 1
ATOM 2357 C C . ALA A 1 307 ? -6.999 4.187 23.440 1.00 94.94 307 ALA A C 1
ATOM 2359 O O . ALA A 1 307 ? -7.431 5.291 23.111 1.00 94.94 307 ALA A O 1
ATOM 2360 N N . ALA A 1 308 ? -6.478 3.959 24.649 1.00 92.94 308 ALA A N 1
ATOM 2361 C CA . ALA A 1 308 ? -6.387 4.983 25.684 1.00 92.94 308 ALA A CA 1
ATOM 2362 C C . ALA A 1 308 ? -5.413 6.114 25.314 1.00 92.94 308 ALA A C 1
ATOM 2364 O O . ALA A 1 308 ? -5.722 7.280 25.560 1.00 92.94 308 ALA A O 1
ATOM 2365 N N . GLN A 1 309 ? -4.263 5.783 24.714 1.00 93.38 309 GLN A N 1
ATOM 2366 C CA . GLN A 1 309 ? -3.247 6.751 24.294 1.00 93.38 309 GLN A CA 1
ATOM 2367 C C . GLN A 1 309 ? -3.753 7.672 23.179 1.00 93.38 309 GLN A C 1
ATOM 2369 O O . GLN A 1 309 ? -3.456 8.864 23.187 1.00 93.38 309 GLN A O 1
ATOM 2374 N N . ARG A 1 310 ? -4.492 7.126 22.207 1.00 92.44 310 ARG A N 1
ATOM 2375 C CA . ARG A 1 310 ? -4.956 7.872 21.024 1.00 92.44 310 ARG A CA 1
ATOM 2376 C C . ARG A 1 310 ? -6.303 8.566 21.212 1.00 92.44 310 ARG A C 1
ATOM 2378 O O . ARG A 1 310 ? -6.729 9.308 20.326 1.00 92.44 310 ARG A O 1
ATOM 2385 N N . PHE A 1 311 ? -6.997 8.328 22.323 1.00 90.19 311 PHE A N 1
ATOM 2386 C CA . PHE A 1 311 ? -8.270 8.987 22.593 1.00 90.19 311 PHE A CA 1
ATOM 2387 C C . PHE A 1 311 ? -8.062 10.500 22.821 1.00 90.19 311 PHE A C 1
ATOM 2389 O O . PHE A 1 311 ? -7.272 10.879 23.692 1.00 90.19 311 PHE A O 1
ATOM 2396 N N . PRO A 1 312 ? -8.743 11.388 22.069 1.00 83.38 312 PRO A N 1
ATOM 2397 C CA . PRO A 1 312 ? -8.478 12.825 22.088 1.00 83.38 312 PRO A CA 1
ATOM 2398 C C . PRO A 1 312 ? -9.060 13.501 23.340 1.00 83.38 312 PRO A C 1
ATOM 2400 O O . PRO A 1 312 ? -10.121 14.119 23.294 1.00 83.38 312 PRO A O 1
ATOM 2403 N N . ARG A 1 313 ? -8.333 13.424 24.462 1.00 79.56 313 ARG A N 1
ATOM 2404 C CA . ARG A 1 313 ? -8.709 14.076 25.735 1.00 79.56 313 ARG A CA 1
ATOM 2405 C C . ARG A 1 313 ? -8.543 15.599 25.703 1.00 79.56 313 ARG A C 1
ATOM 2407 O O . ARG A 1 313 ? -9.314 16.347 26.279 1.00 79.56 313 ARG A O 1
ATOM 2414 N N . GLN A 1 314 ? -7.533 16.098 24.993 1.00 66.12 314 GLN A N 1
ATOM 2415 C CA . GLN A 1 314 ? -7.098 17.497 25.132 1.00 66.12 314 GLN A CA 1
ATOM 2416 C C . GLN A 1 314 ? -7.798 18.499 24.198 1.00 66.12 314 GLN A C 1
ATOM 2418 O O . GLN A 1 314 ? -7.477 19.681 24.229 1.00 66.12 314 GLN A O 1
ATOM 2423 N N . GLN A 1 315 ? -8.744 18.061 23.363 1.00 66.06 315 GLN A N 1
ATOM 2424 C CA . GLN A 1 315 ? -9.338 18.901 22.309 1.00 66.06 315 GLN A CA 1
ATOM 2425 C C . GLN A 1 315 ? -10.839 19.181 22.503 1.00 66.06 315 GLN A C 1
ATOM 2427 O O . GLN A 1 315 ? -11.506 19.587 21.558 1.00 66.06 315 GLN A O 1
ATOM 2432 N N . GLY A 1 316 ? -11.416 18.893 23.678 1.00 71.62 316 GLY A N 1
ATOM 2433 C CA . GLY A 1 316 ? -12.872 18.980 23.905 1.00 71.62 316 GLY A CA 1
ATOM 2434 C C . GLY A 1 316 ? -13.701 17.949 23.117 1.00 71.62 316 GLY A C 1
ATOM 2435 O O . GLY A 1 316 ? -14.906 17.826 23.308 1.00 71.62 316 GLY A O 1
ATOM 2436 N N . MET A 1 317 ? -13.045 17.156 22.268 1.00 75.50 317 MET A N 1
ATOM 2437 C CA . MET A 1 317 ? -13.619 16.048 21.503 1.00 75.50 317 MET A CA 1
ATOM 2438 C C . MET A 1 317 ? -14.108 14.909 22.402 1.00 75.50 317 MET A C 1
ATOM 2440 O O . MET A 1 317 ? -15.005 14.166 22.018 1.00 75.50 317 MET A O 1
ATOM 2444 N N . GLU A 1 318 ? -13.568 14.799 23.615 1.00 77.75 318 GLU A N 1
ATOM 2445 C CA . GLU A 1 318 ? -14.007 13.846 24.639 1.00 77.75 318 GLU A CA 1
ATOM 2446 C C . GLU A 1 318 ? -15.482 14.007 25.040 1.00 77.75 318 GLU A C 1
ATOM 2448 O O . GLU A 1 318 ? -16.108 13.030 25.436 1.00 77.75 318 GLU A O 1
ATOM 2453 N N . TYR A 1 319 ? -16.063 15.203 24.882 1.00 77.38 319 TYR A N 1
ATOM 2454 C CA . TYR A 1 319 ? -17.490 15.437 25.138 1.00 77.38 319 TYR A CA 1
ATOM 2455 C C . TYR A 1 319 ? -18.381 15.034 23.956 1.00 77.38 319 TYR A C 1
ATOM 2457 O O . TYR A 1 319 ? -19.586 14.863 24.121 1.00 77.38 319 TYR A O 1
ATOM 2465 N N . LEU A 1 320 ? -17.800 14.894 22.760 1.00 81.75 320 LEU A N 1
ATOM 2466 C CA . LEU A 1 320 ? -18.509 14.530 21.530 1.00 81.75 320 LEU A CA 1
ATOM 2467 C C . LEU A 1 320 ? -18.416 13.033 21.223 1.00 81.75 320 LEU A C 1
ATOM 2469 O O . LEU A 1 320 ? -19.223 12.504 20.459 1.00 81.75 320 LEU A O 1
ATOM 2473 N N . LEU A 1 321 ? -17.412 12.355 21.781 1.00 86.75 321 LEU A N 1
ATOM 2474 C CA . LEU A 1 321 ? -17.064 10.980 21.456 1.00 86.75 321 LEU A CA 1
ATOM 2475 C C . LEU A 1 321 ? -17.188 10.105 22.695 1.00 86.75 321 LEU A C 1
ATOM 2477 O O . LEU A 1 321 ? -16.660 10.421 23.757 1.00 86.75 321 LEU A O 1
ATOM 2481 N N . SER A 1 322 ? -17.843 8.956 22.548 1.00 88.69 322 SER A N 1
ATOM 2482 C CA . SER A 1 322 ? -17.888 7.972 23.624 1.00 88.69 322 SER A CA 1
ATOM 2483 C C . SER A 1 322 ? -16.476 7.450 23.922 1.00 88.69 322 SER A C 1
ATOM 2485 O O . SER A 1 322 ? -15.729 7.163 22.976 1.00 88.69 322 SER A O 1
ATOM 2487 N N . PRO A 1 323 ? -16.106 7.281 25.205 1.00 88.25 323 PRO A N 1
ATOM 2488 C CA . PRO A 1 323 ? -14.833 6.668 25.568 1.00 88.25 323 PRO A CA 1
ATOM 2489 C C . PRO A 1 323 ? -14.719 5.264 24.950 1.00 88.25 323 PRO A C 1
ATOM 2491 O O . PRO A 1 323 ? -15.744 4.630 24.679 1.00 88.25 323 PRO A O 1
ATOM 2494 N N . PRO A 1 324 ? -13.500 4.770 24.673 1.00 91.12 324 PRO A N 1
ATOM 2495 C CA . PRO A 1 324 ? -13.321 3.461 24.057 1.00 91.12 324 PRO A CA 1
ATOM 2496 C C . PRO A 1 324 ? -13.891 2.361 24.961 1.00 91.12 324 PRO A C 1
ATOM 2498 O O . PRO A 1 324 ? -13.539 2.275 26.137 1.00 91.12 324 PRO A O 1
ATOM 2501 N N . GLU A 1 325 ? -14.753 1.503 24.408 1.00 92.44 325 GLU A N 1
ATOM 2502 C CA . GLU A 1 325 ? -15.155 0.262 25.081 1.00 92.44 325 GLU A CA 1
ATOM 2503 C C . GLU A 1 325 ? -14.001 -0.757 25.080 1.00 92.44 325 GLU A C 1
ATOM 2505 O O . GLU A 1 325 ? -12.988 -0.572 24.394 1.00 92.44 325 GLU A O 1
ATOM 2510 N N . MET A 1 326 ? -14.168 -1.865 25.818 1.00 93.19 326 MET A N 1
ATOM 2511 C CA . MET A 1 326 ? -13.182 -2.952 25.892 1.00 93.19 326 MET A CA 1
ATOM 2512 C C . MET A 1 326 ? -12.660 -3.332 24.507 1.00 93.19 326 MET A C 1
ATOM 2514 O O . MET A 1 326 ? -13.444 -3.600 23.597 1.00 93.19 326 MET A O 1
ATOM 2518 N N . VAL A 1 327 ? -11.339 -3.333 24.349 1.00 96.38 327 VAL A N 1
ATOM 2519 C CA . VAL A 1 327 ? -10.678 -3.648 23.078 1.00 96.38 327 VAL A CA 1
ATOM 2520 C C . VAL A 1 327 ? -10.556 -5.159 22.942 1.00 96.38 327 VAL A C 1
ATOM 2522 O O . VAL A 1 327 ? -10.166 -5.833 23.891 1.00 96.38 327 VAL A O 1
ATOM 2525 N N . THR A 1 328 ? -10.912 -5.713 21.786 1.00 96.88 328 THR A N 1
ATOM 2526 C CA . THR 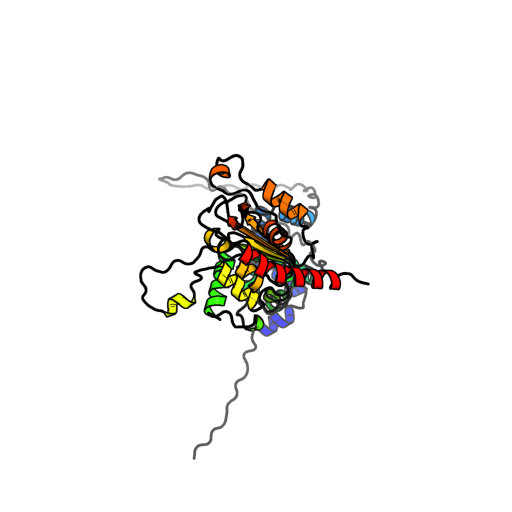A 1 328 ? -10.627 -7.120 21.461 1.00 96.88 328 THR A CA 1
ATOM 2527 C C . THR A 1 328 ? -9.244 -7.256 20.825 1.00 96.88 328 THR A C 1
ATOM 2529 O O . THR A 1 328 ? -8.646 -6.284 20.380 1.00 96.88 328 THR A O 1
ATOM 2532 N N . GLU A 1 329 ? -8.694 -8.463 20.752 1.00 96.75 329 GLU A N 1
ATOM 2533 C CA . GLU A 1 329 ? -7.363 -8.666 20.162 1.00 96.75 329 GLU A CA 1
ATOM 2534 C C . GLU A 1 329 ? -7.333 -8.382 18.644 1.00 96.75 329 GLU A C 1
ATOM 2536 O O . GLU A 1 329 ? -6.323 -7.935 18.104 1.00 96.75 329 GLU A O 1
ATOM 2541 N N . SER A 1 330 ? -8.453 -8.587 17.952 1.00 96.75 330 SER A N 1
ATOM 2542 C CA . SER A 1 330 ? -8.608 -8.251 16.530 1.00 96.75 330 SER A CA 1
ATOM 2543 C C . SER A 1 330 ? -8.653 -6.740 16.310 1.00 96.75 330 SER A C 1
ATOM 2545 O O . SER A 1 330 ? -8.017 -6.216 15.398 1.00 96.75 330 SER A O 1
ATOM 2547 N N . GLU A 1 331 ? -9.316 -6.019 17.212 1.00 97.50 331 GLU A N 1
ATOM 2548 C CA . GLU A 1 331 ? -9.279 -4.557 17.255 1.00 97.50 331 GLU A CA 1
ATOM 2549 C C . GLU A 1 331 ? -7.894 -4.022 17.644 1.00 97.50 331 GLU A C 1
ATOM 2551 O O . GLU A 1 331 ? -7.469 -2.993 17.124 1.00 97.50 331 GLU A O 1
ATOM 2556 N N . ALA A 1 332 ? -7.167 -4.720 18.523 1.00 97.44 332 ALA A N 1
ATOM 2557 C CA . ALA A 1 332 ? -5.787 -4.384 18.864 1.00 97.44 332 ALA A CA 1
ATOM 2558 C C . ALA A 1 332 ? -4.879 -4.469 17.629 1.00 97.44 332 ALA A C 1
ATOM 2560 O O . ALA A 1 332 ? -4.094 -3.553 17.382 1.00 97.44 332 ALA A O 1
ATOM 2561 N N . LEU A 1 333 ? -5.036 -5.525 16.818 1.00 96.56 333 LEU A N 1
ATOM 2562 C CA . LEU A 1 333 ? -4.336 -5.668 15.540 1.00 96.56 333 LEU A CA 1
ATOM 2563 C C . LEU A 1 333 ? -4.707 -4.537 14.578 1.00 96.56 333 LEU A C 1
ATOM 2565 O O . LEU A 1 333 ? -3.815 -3.881 14.048 1.00 96.56 333 LEU A O 1
ATOM 2569 N N . PHE A 1 334 ? -5.994 -4.228 14.428 1.00 96.81 334 PHE A N 1
ATOM 2570 C CA . PHE A 1 334 ? -6.434 -3.098 13.609 1.00 96.81 334 PHE A CA 1
ATOM 2571 C C . PHE A 1 334 ? -5.827 -1.759 14.063 1.00 96.81 334 PHE A C 1
ATOM 2573 O O . PHE A 1 334 ? -5.307 -1.014 13.237 1.00 96.81 334 PHE A O 1
ATOM 2580 N N . LEU A 1 335 ? -5.819 -1.457 15.365 1.00 96.62 335 LEU A N 1
ATOM 2581 C CA . LEU A 1 335 ? -5.219 -0.229 15.906 1.00 96.62 335 LEU A CA 1
ATOM 2582 C C . LEU A 1 335 ? -3.695 -0.185 15.722 1.00 96.62 335 LEU A C 1
ATOM 2584 O O . LEU A 1 335 ? -3.118 0.893 15.533 1.00 96.62 335 LEU A O 1
ATOM 2588 N N . GLN A 1 336 ? -3.024 -1.333 15.790 1.00 96.12 336 GLN A N 1
ATOM 2589 C CA . GLN A 1 336 ? -1.591 -1.425 15.534 1.00 96.12 336 GLN A CA 1
ATOM 2590 C C . GLN A 1 336 ? -1.269 -1.143 14.061 1.00 96.12 336 GLN A C 1
ATOM 2592 O O . GLN A 1 336 ? -0.315 -0.410 13.781 1.00 96.12 336 GLN A O 1
ATOM 2597 N N . GLU A 1 337 ? -2.058 -1.706 13.142 1.00 96.12 337 GLU A N 1
ATOM 2598 C CA . GLU A 1 337 ? -1.886 -1.517 11.703 1.00 96.12 337 GLU A CA 1
ATOM 2599 C C . GLU A 1 337 ? -2.307 -0.099 11.271 1.00 96.12 337 GLU A C 1
ATOM 2601 O O . GLU A 1 337 ? -1.542 0.574 10.592 1.00 96.12 337 GLU A O 1
ATOM 2606 N N . HIS A 1 338 ? -3.459 0.418 11.710 1.00 95.88 338 HIS A N 1
ATOM 2607 C CA . HIS A 1 338 ? -3.976 1.736 11.323 1.00 95.88 338 HIS A CA 1
ATOM 2608 C C . HIS A 1 338 ? -3.676 2.805 12.386 1.00 95.88 338 HIS A C 1
ATOM 2610 O O . HIS A 1 338 ? -4.480 3.100 13.274 1.00 95.88 338 HIS A O 1
ATOM 2616 N N . ARG A 1 339 ? -2.506 3.447 12.288 1.00 95.25 339 ARG A N 1
ATOM 2617 C CA . ARG A 1 339 ? -1.975 4.337 13.339 1.00 95.25 339 ARG A CA 1
ATOM 2618 C C . ARG A 1 339 ? -2.764 5.625 13.567 1.00 95.25 339 ARG A C 1
ATOM 2620 O O . ARG A 1 339 ? -2.717 6.164 14.668 1.00 95.25 339 ARG A O 1
ATOM 2627 N N . ALA A 1 340 ? -3.481 6.100 12.552 1.00 92.44 340 ALA A N 1
ATOM 2628 C CA . ALA A 1 340 ? -4.307 7.304 12.643 1.00 92.44 340 ALA A CA 1
ATOM 2629 C C . ALA A 1 340 ? -5.716 7.062 13.216 1.00 92.44 340 ALA A C 1
ATOM 2631 O O . ALA A 1 340 ? -6.402 8.021 13.556 1.00 92.44 340 ALA A O 1
ATOM 2632 N N . MET A 1 341 ? -6.160 5.804 13.325 1.00 93.81 341 MET A N 1
ATOM 2633 C CA . MET A 1 341 ? -7.490 5.498 13.849 1.00 93.81 341 MET A CA 1
ATOM 2634 C C . MET A 1 341 ? -7.492 5.493 15.375 1.00 93.81 341 MET A C 1
ATOM 2636 O O . MET A 1 341 ? -6.579 4.972 16.030 1.00 93.81 341 MET A O 1
ATOM 2640 N N . THR A 1 342 ? -8.581 6.025 15.919 1.00 93.75 342 THR A N 1
ATOM 2641 C CA . THR A 1 342 ? -8.895 6.064 17.342 1.00 93.75 342 THR A CA 1
ATOM 2642 C C . THR A 1 342 ? -10.183 5.293 17.597 1.00 93.75 342 THR A C 1
ATOM 2644 O O . THR A 1 342 ? -11.167 5.448 16.874 1.00 93.75 342 THR A O 1
ATOM 2647 N N . LYS A 1 343 ? -10.205 4.475 18.654 1.00 95.69 343 LYS A N 1
ATOM 2648 C CA . LYS A 1 343 ? -11.429 3.814 19.114 1.00 95.69 343 LYS A CA 1
ATOM 2649 C C . LYS A 1 343 ? -12.288 4.783 19.933 1.00 95.69 343 LYS A C 1
ATOM 2651 O O . LYS A 1 343 ? -11.793 5.418 20.860 1.00 95.69 343 LYS A O 1
ATOM 2656 N N . THR A 1 344 ? -13.576 4.858 19.614 1.00 93.69 344 THR A N 1
ATOM 2657 C CA . THR A 1 344 ? -14.585 5.689 20.286 1.00 93.69 344 THR A CA 1
ATOM 2658 C C . THR A 1 344 ? -15.868 4.876 20.478 1.00 93.69 344 THR A C 1
ATOM 2660 O O . THR A 1 344 ? -16.560 4.566 19.500 1.00 93.69 344 THR A O 1
ATOM 2663 N N . GLY A 1 345 ? -16.184 4.484 21.715 1.00 93.56 345 GLY A N 1
ATOM 2664 C CA . GLY A 1 345 ? -17.259 3.531 22.003 1.00 93.56 345 GLY A CA 1
ATOM 2665 C C . GLY A 1 345 ? -17.072 2.220 21.231 1.00 93.56 345 GLY A C 1
ATOM 2666 O O . GLY A 1 345 ? -16.037 1.563 21.363 1.00 93.56 345 GLY A O 1
ATOM 2667 N N . ARG A 1 346 ? -18.058 1.899 20.382 1.00 95.50 346 ARG A N 1
ATOM 2668 C CA . ARG A 1 346 ? -18.120 0.718 19.492 1.00 95.50 346 ARG A CA 1
ATOM 2669 C C . ARG A 1 346 ? -17.721 0.993 18.042 1.00 95.50 346 ARG A C 1
ATOM 2671 O O . ARG A 1 346 ? -18.195 0.352 17.106 1.00 95.50 346 ARG A O 1
ATOM 2678 N N . SER A 1 347 ? -16.915 2.021 17.827 1.00 95.75 347 SER A N 1
ATOM 2679 C CA . SER A 1 347 ? -16.519 2.442 16.486 1.00 95.75 347 SER A CA 1
ATOM 2680 C C . SER A 1 347 ? -15.086 2.944 16.459 1.00 95.75 347 SER A C 1
ATOM 2682 O O . SER A 1 347 ? -14.534 3.327 17.490 1.00 95.75 347 SER A O 1
ATOM 2684 N N . PHE A 1 348 ? -14.499 2.962 15.271 1.00 95.00 348 PHE A N 1
ATOM 2685 C CA . PHE A 1 348 ? -13.207 3.565 14.991 1.00 95.00 348 PHE A CA 1
ATOM 2686 C C . PHE A 1 348 ? -13.403 4.797 14.124 1.00 95.00 348 PHE A C 1
ATOM 2688 O O . PHE A 1 348 ? -14.209 4.792 13.191 1.00 95.00 348 PHE A O 1
ATOM 2695 N N . ARG A 1 349 ? -12.679 5.860 14.466 1.00 92.56 349 ARG A N 1
ATOM 2696 C CA . ARG A 1 349 ? -12.742 7.151 13.789 1.00 92.56 349 ARG A CA 1
ATOM 2697 C C . ARG A 1 349 ? -11.353 7.730 13.638 1.00 92.56 349 ARG A C 1
ATOM 2699 O O . ARG A 1 349 ? -10.502 7.580 14.515 1.00 92.56 349 ARG A O 1
ATOM 2706 N N . ASN A 1 350 ? -11.177 8.465 12.557 1.00 90.44 350 ASN A N 1
ATOM 2707 C CA . ASN A 1 350 ? -10.049 9.352 12.381 1.00 90.44 350 ASN A CA 1
ATOM 2708 C C . ASN A 1 350 ? -10.414 10.722 12.994 1.00 90.44 350 ASN A C 1
ATOM 2710 O O . ASN A 1 350 ? -11.414 11.311 12.571 1.00 90.44 350 ASN A O 1
ATOM 2714 N N . PRO A 1 351 ? -9.665 11.250 13.983 1.00 86.19 351 PRO A N 1
ATOM 2715 C CA . PRO A 1 351 ? -9.971 12.542 14.609 1.00 86.19 351 PRO A CA 1
ATOM 2716 C C . PRO A 1 351 ? -10.051 13.711 13.617 1.00 86.19 351 PRO A C 1
ATOM 2718 O O . PRO A 1 351 ? -10.791 14.663 13.846 1.00 86.19 351 PRO A O 1
ATOM 2721 N N . GLN A 1 352 ? -9.322 13.628 12.505 1.00 84.56 352 GLN A N 1
ATOM 2722 C CA . GLN A 1 352 ? -9.303 14.629 11.443 1.00 84.56 352 GLN A CA 1
ATOM 2723 C C . GLN A 1 352 ? -10.499 14.492 10.481 1.00 84.56 352 GLN A C 1
ATOM 2725 O O . GLN A 1 352 ? -10.842 15.448 9.788 1.00 84.56 352 GLN A O 1
ATOM 2730 N N . HIS A 1 353 ? -11.163 13.331 10.462 1.00 84.81 353 HIS A N 1
ATOM 2731 C CA . HIS A 1 353 ? -12.270 13.000 9.558 1.00 84.81 353 HIS A CA 1
ATOM 2732 C C . HIS A 1 353 ? -13.399 12.278 10.304 1.00 84.81 353 HIS A C 1
ATOM 2734 O O . HIS A 1 353 ? -13.729 11.125 10.036 1.00 84.81 353 HIS A O 1
ATOM 2740 N N . LEU A 1 354 ? -14.026 12.982 11.249 1.00 84.25 354 LEU A N 1
ATOM 2741 C CA . LEU A 1 354 ? -15.025 12.419 12.169 1.00 84.25 354 LEU A CA 1
ATOM 2742 C C . LEU A 1 354 ? -16.272 11.820 11.508 1.00 84.25 354 LEU A C 1
ATOM 2744 O O . LEU A 1 354 ? -16.969 11.023 12.142 1.00 84.25 354 LEU A O 1
ATOM 2748 N N . TRP A 1 355 ? -16.581 12.230 10.276 1.00 84.31 355 TRP A N 1
ATOM 2749 C CA . TRP A 1 355 ? -17.708 11.699 9.507 1.00 84.31 355 TRP A CA 1
ATOM 2750 C C . TRP A 1 355 ? -17.467 10.268 9.033 1.00 84.31 355 TRP A C 1
ATOM 2752 O O . TRP A 1 355 ? -18.429 9.565 8.731 1.00 84.31 355 TRP A O 1
ATOM 2762 N N . TYR A 1 356 ? -16.209 9.834 8.966 1.00 86.38 356 TYR A N 1
ATOM 2763 C CA . TYR A 1 356 ? -15.881 8.470 8.615 1.00 86.38 356 TYR A CA 1
ATOM 2764 C C . TYR A 1 356 ? -15.846 7.586 9.866 1.00 86.38 356 TYR A C 1
ATOM 2766 O O . TYR A 1 356 ? -15.177 7.894 10.855 1.00 86.38 356 TYR A O 1
ATOM 2774 N N . VAL A 1 357 ? -16.615 6.497 9.827 1.00 91.81 357 VAL A N 1
ATOM 2775 C CA . VAL A 1 357 ? -16.853 5.621 10.975 1.00 91.81 357 VAL A CA 1
ATOM 2776 C C . VAL A 1 357 ? -16.750 4.176 10.524 1.00 91.81 357 VAL A C 1
ATOM 2778 O O . VAL A 1 357 ? -17.485 3.762 9.631 1.00 91.81 357 VAL A O 1
ATOM 2781 N N . ILE A 1 358 ? -15.886 3.409 11.185 1.00 94.50 358 ILE A N 1
ATOM 2782 C CA . ILE A 1 358 ? -15.824 1.954 11.028 1.00 94.50 358 ILE A CA 1
ATOM 2783 C C . ILE A 1 358 ? -16.461 1.320 12.267 1.00 94.50 358 ILE A C 1
ATOM 2785 O O . ILE A 1 358 ? -15.941 1.503 13.372 1.00 94.50 358 ILE A O 1
ATOM 2789 N N . PRO A 1 359 ? -17.575 0.589 12.132 1.00 95.75 359 PRO A N 1
ATOM 2790 C CA . PRO A 1 359 ? -18.136 -0.201 13.221 1.00 95.75 359 PRO A CA 1
ATOM 2791 C C . PRO A 1 359 ? -17.136 -1.240 13.747 1.00 95.75 359 PRO A C 1
ATOM 2793 O O . PRO A 1 359 ? -16.421 -1.881 12.977 1.00 95.75 359 PRO A O 1
ATOM 2796 N N . ASP A 1 360 ? -17.105 -1.464 15.062 1.00 96.00 360 ASP A N 1
ATOM 2797 C CA . ASP A 1 360 ? -16.225 -2.483 15.648 1.00 96.00 360 ASP A CA 1
ATOM 2798 C C . ASP A 1 360 ? -16.546 -3.911 15.179 1.00 96.00 360 ASP A C 1
ATOM 2800 O O . ASP A 1 360 ? -15.665 -4.768 15.132 1.00 96.00 360 ASP A O 1
ATOM 2804 N N . GLN A 1 361 ? -17.798 -4.170 14.805 1.00 96.75 361 GLN A N 1
ATOM 2805 C CA . GLN A 1 361 ? -18.260 -5.456 14.308 1.00 96.75 361 GLN A CA 1
ATOM 2806 C C . GLN A 1 361 ? -17.593 -5.796 12.975 1.00 96.75 361 GLN A C 1
ATOM 2808 O O . GLN A 1 361 ? -17.159 -6.933 12.798 1.00 96.75 361 GLN A O 1
ATOM 2813 N N . ASP A 1 362 ? -17.445 -4.808 12.091 1.00 95.75 362 ASP A N 1
ATOM 2814 C CA . ASP A 1 362 ? -16.810 -4.981 10.784 1.00 95.75 362 ASP A CA 1
ATOM 2815 C C . ASP A 1 362 ? -15.320 -5.287 10.955 1.00 95.75 362 ASP A C 1
ATOM 2817 O O . ASP A 1 362 ? -14.797 -6.218 10.339 1.00 95.75 362 ASP A O 1
ATOM 2821 N N . VAL A 1 363 ? -14.654 -4.565 11.868 1.00 96.19 363 VAL A N 1
ATOM 2822 C CA . VAL A 1 363 ? -13.258 -4.840 12.235 1.00 96.19 363 VAL A CA 1
ATOM 2823 C C . VAL A 1 363 ? -13.126 -6.257 12.775 1.00 96.19 363 VAL A C 1
ATOM 2825 O O . VAL A 1 363 ? -12.307 -7.014 12.266 1.00 96.19 363 VAL A O 1
ATOM 2828 N N . ARG A 1 364 ? -13.939 -6.649 13.762 1.00 96.12 364 ARG A N 1
ATOM 2829 C CA . ARG A 1 364 ? -13.878 -7.986 14.374 1.00 96.12 364 ARG A CA 1
ATOM 2830 C C . ARG A 1 364 ? -14.091 -9.091 13.347 1.00 96.12 364 ARG A C 1
ATOM 2832 O O . ARG A 1 364 ? -13.225 -9.946 13.201 1.00 96.12 364 ARG A O 1
ATOM 2839 N N . GLN A 1 365 ? -15.172 -9.024 12.569 1.00 95.38 365 GLN A N 1
ATOM 2840 C CA . GLN A 1 365 ? -15.503 -10.040 11.567 1.00 95.38 365 GLN A CA 1
ATOM 2841 C C . GLN A 1 365 ? -14.350 -10.284 10.581 1.00 95.38 365 GLN A C 1
ATOM 2843 O O . GLN A 1 365 ? -14.078 -11.421 10.197 1.00 95.38 365 GLN A O 1
ATOM 2848 N N . GLN A 1 366 ? -13.668 -9.218 10.172 1.00 94.44 366 GLN A N 1
ATOM 2849 C CA . GLN A 1 366 ? -12.598 -9.280 9.186 1.00 94.44 366 GLN A CA 1
ATOM 2850 C C . GLN A 1 366 ? -11.238 -9.640 9.794 1.00 94.44 366 GLN A C 1
ATOM 2852 O O . GLN A 1 366 ? -10.516 -10.493 9.264 1.00 94.44 366 GLN A O 1
ATOM 2857 N N . TYR A 1 367 ? -10.889 -9.018 10.920 1.00 95.94 367 TYR A N 1
ATOM 2858 C CA . TYR A 1 367 ? -9.603 -9.218 11.581 1.00 95.94 367 TYR A CA 1
ATOM 2859 C C . TYR A 1 367 ? -9.530 -10.535 12.348 1.00 95.94 367 TYR A C 1
ATOM 2861 O O . TYR A 1 367 ? -8.431 -11.067 12.469 1.00 95.94 367 TYR A O 1
ATOM 2869 N N . ASP A 1 368 ? -10.647 -11.126 12.781 1.00 95.56 368 ASP A N 1
ATOM 2870 C CA . ASP A 1 368 ? -10.652 -12.473 13.365 1.00 95.56 368 ASP A CA 1
ATOM 2871 C C . ASP A 1 368 ? -10.114 -13.504 12.358 1.00 95.56 368 ASP A C 1
ATOM 2873 O O . ASP A 1 368 ? -9.220 -14.294 12.674 1.00 95.56 368 ASP A O 1
ATOM 2877 N N . VAL A 1 369 ? -10.590 -13.443 11.108 1.00 94.00 369 VAL A N 1
ATOM 2878 C CA . VAL A 1 369 ? -10.144 -14.331 10.021 1.00 94.00 369 VAL A CA 1
ATOM 2879 C C . VAL A 1 369 ? -8.678 -14.084 9.675 1.00 94.00 369 VAL A C 1
ATOM 2881 O O . VAL A 1 369 ? -7.907 -15.029 9.491 1.00 94.00 369 VAL A O 1
ATOM 2884 N N . LEU A 1 370 ? -8.275 -12.814 9.577 1.00 93.94 370 LEU A N 1
ATOM 2885 C CA . LEU A 1 370 ? -6.886 -12.452 9.309 1.00 93.94 370 LEU A CA 1
ATOM 2886 C C . LEU A 1 370 ? -5.968 -12.961 10.423 1.00 93.94 370 LEU A C 1
ATOM 2888 O O . LEU A 1 370 ? -4.964 -13.611 10.150 1.00 93.94 370 LEU A O 1
ATOM 2892 N N . ARG A 1 371 ? -6.332 -12.722 11.680 1.00 93.56 371 ARG A N 1
ATOM 2893 C CA . ARG A 1 371 ? -5.528 -13.084 12.843 1.00 93.56 371 ARG A CA 1
ATOM 2894 C C . ARG A 1 371 ? -5.329 -14.590 12.958 1.00 93.56 371 ARG A C 1
ATOM 2896 O O . ARG A 1 371 ? -4.213 -15.018 13.241 1.00 93.56 371 ARG A O 1
ATOM 2903 N N . GLN A 1 372 ? -6.358 -15.388 12.669 1.00 93.56 372 GLN A N 1
ATOM 2904 C CA . GLN A 1 372 ? -6.224 -16.845 1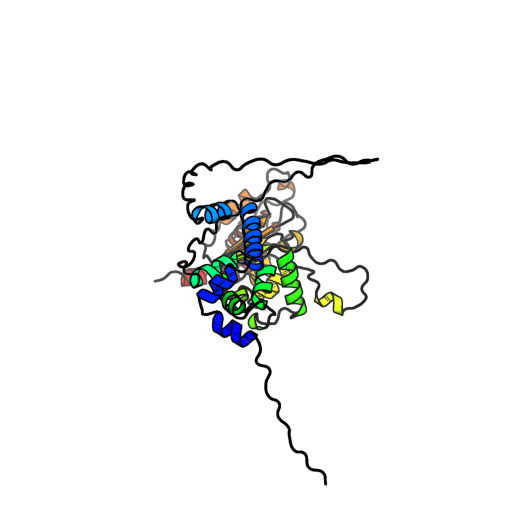2.577 1.00 93.56 372 GLN A CA 1
ATOM 2905 C C . GLN A 1 372 ? -5.177 -17.248 11.531 1.00 93.56 372 GLN A C 1
ATOM 2907 O O . GLN A 1 372 ? -4.276 -18.027 11.837 1.00 93.56 372 GLN A O 1
ATOM 2912 N N . LYS A 1 373 ? -5.230 -16.661 10.326 1.00 92.25 373 LYS A N 1
ATOM 2913 C CA . LYS A 1 373 ? -4.236 -16.924 9.270 1.00 92.25 373 LYS A CA 1
ATOM 2914 C C . LYS A 1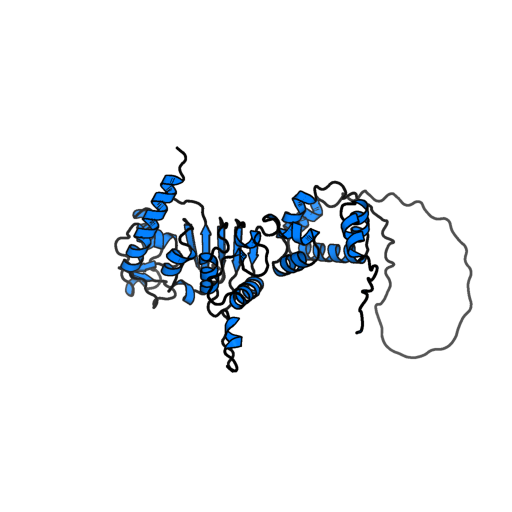 373 ? -2.821 -16.545 9.704 1.00 92.25 373 LYS A C 1
ATOM 2916 O O . LYS A 1 373 ? -1.894 -17.327 9.498 1.00 92.25 373 LYS A O 1
ATOM 2921 N N . LEU A 1 374 ? -2.653 -15.376 10.323 1.00 92.19 374 LEU A N 1
ATOM 2922 C CA . LEU A 1 374 ? -1.351 -14.905 10.800 1.00 92.19 374 LEU A CA 1
ATOM 2923 C C . LEU A 1 374 ? -0.792 -15.791 11.916 1.00 92.19 374 LEU A C 1
ATOM 2925 O O . LEU A 1 374 ? 0.401 -16.087 11.916 1.00 92.19 374 LEU A O 1
ATOM 2929 N N . ALA A 1 375 ? -1.641 -16.269 12.829 1.00 90.69 375 ALA A N 1
ATOM 2930 C CA . ALA A 1 375 ? -1.240 -17.205 13.874 1.00 90.69 375 ALA A CA 1
ATOM 2931 C C . ALA A 1 375 ? -0.759 -18.541 13.282 1.00 90.69 375 ALA A C 1
ATOM 2933 O O . ALA A 1 375 ? 0.293 -19.045 13.676 1.00 90.69 375 ALA A O 1
ATOM 2934 N N . THR A 1 376 ? -1.468 -19.080 12.282 1.00 90.62 376 THR A N 1
ATOM 2935 C CA . THR A 1 376 ? -1.035 -20.291 11.569 1.00 90.62 376 THR A CA 1
ATOM 2936 C C . THR A 1 376 ? 0.310 -20.078 10.870 1.00 90.62 376 THR A C 1
ATOM 2938 O O . THR A 1 376 ? 1.211 -20.903 11.014 1.00 90.62 376 THR A O 1
ATOM 2941 N N . GLN A 1 377 ? 0.495 -18.954 10.174 1.00 87.44 377 GLN A N 1
ATOM 2942 C CA . GLN A 1 377 ? 1.765 -18.627 9.515 1.00 87.44 377 GLN A CA 1
ATOM 2943 C C . GLN A 1 377 ? 2.920 -18.476 10.512 1.00 87.44 377 GLN A C 1
ATOM 2945 O O . GLN A 1 377 ? 4.009 -18.990 10.267 1.00 87.44 377 GLN A O 1
ATOM 2950 N N . ALA A 1 378 ? 2.684 -17.819 11.651 1.00 85.62 378 ALA A N 1
ATOM 2951 C CA . ALA A 1 378 ? 3.685 -17.668 12.703 1.00 85.62 378 ALA A CA 1
ATOM 2952 C C . ALA A 1 378 ? 4.092 -19.023 13.302 1.00 85.62 378 ALA A C 1
ATOM 2954 O O . ALA A 1 378 ? 5.278 -19.260 13.514 1.00 85.62 378 ALA A O 1
ATOM 2955 N N . SER A 1 379 ? 3.131 -19.933 13.507 1.00 85.19 379 SER A N 1
ATOM 2956 C CA . SER A 1 379 ? 3.417 -21.288 13.994 1.00 85.19 379 SER A CA 1
ATOM 2957 C C . SER A 1 379 ? 4.228 -22.127 12.999 1.00 85.19 379 SER A C 1
ATOM 2959 O O . SER A 1 379 ? 5.088 -22.894 13.415 1.00 85.19 379 SER A O 1
ATOM 2961 N N . ALA A 1 380 ? 4.012 -21.941 11.692 1.00 83.38 380 ALA A N 1
ATOM 2962 C CA . ALA A 1 380 ? 4.740 -22.652 10.641 1.00 83.38 380 ALA A CA 1
ATOM 2963 C C . ALA A 1 380 ? 6.160 -22.104 10.398 1.00 83.38 380 ALA A C 1
ATOM 2965 O O . ALA A 1 380 ? 7.009 -22.810 9.861 1.00 83.38 380 ALA A O 1
ATOM 2966 N N . ALA A 1 381 ? 6.418 -20.844 10.761 1.00 76.50 381 ALA A N 1
ATOM 2967 C CA . ALA A 1 381 ? 7.701 -20.178 10.541 1.00 76.50 381 ALA A CA 1
ATOM 2968 C C . ALA A 1 381 ? 8.749 -20.453 11.637 1.00 76.50 381 ALA A C 1
ATOM 2970 O O . ALA A 1 381 ? 9.905 -20.063 11.469 1.00 76.50 381 ALA A O 1
ATOM 2971 N N . LEU A 1 382 ? 8.372 -21.097 12.746 1.00 67.31 382 LEU A N 1
ATOM 2972 C CA . LEU A 1 382 ? 9.303 -21.535 13.787 1.00 67.31 382 LEU A CA 1
ATOM 2973 C C . LEU A 1 382 ? 9.924 -22.879 13.364 1.00 67.31 382 LEU A C 1
ATOM 2975 O O . LEU A 1 382 ? 9.204 -23.877 13.328 1.00 67.31 382 LEU A O 1
ATOM 2979 N N . PRO A 1 383 ? 11.226 -22.936 13.017 1.00 53.34 383 PRO A N 1
ATOM 2980 C CA . PRO A 1 383 ? 11.886 -24.206 12.744 1.00 53.34 383 PRO A CA 1
ATOM 2981 C C . PRO A 1 383 ? 11.942 -25.028 14.038 1.00 53.34 383 PRO A C 1
ATOM 2983 O O . PRO A 1 383 ? 12.432 -24.543 15.058 1.00 53.34 383 PRO A O 1
ATOM 2986 N N . SER A 1 384 ? 11.401 -26.245 13.977 1.00 42.78 384 SER A N 1
ATOM 2987 C CA . SER A 1 384 ? 11.545 -27.296 14.991 1.00 42.78 384 SER A CA 1
ATOM 2988 C C . SER A 1 384 ? 12.993 -27.718 15.187 1.00 42.78 384 SER A C 1
ATOM 2990 O O . SER A 1 384 ? 13.671 -27.864 14.139 1.00 42.78 384 SER A O 1
#

Radius of gyration: 31.83 Å; chains: 1; bounding box: 85×81×97 Å

Secondary structure (DSSP, 8-state):
----PPPP------THHHHHHHTT-HHHHHHHHSSHHHHHHHHHHHHHHHHH-HHHHHHHHHTSPP-PPPPPPPPPPP----------------------PPPPP---------TTS-HHHHHHHHHHTS-HHHHHHHHHH-HHHHHHTTSGGGT-SEEE-HHHHHHHHHHHHHH-TTS-S-GGGSSSS-HHHHHT-SEEEEEPPPPPPPPSS---GGGGGG--S-HHHHHHHHHHTTTTTT-SEEEEEEEEHHHHTTTHHHHHHTTTTT-SEEEEEE-SS-TTEEEEEEE----PPPPHHHHHHHHHHHS--TTSGGGTSPPBP---HHHHHHHHHBTT-EEEBTEEEETTEEEEEEEHHHHHHHHHHHHHHHHHHHHHTS--

Foldseek 3Di:
DDDDDDDDDDDDDDPVVVVVVCVPPPVVVVVQCVPVVSVVVVVVVLVVVLVVDVVSVVVCVVPPPPDDDDDDDDDDDDDDDDDDDDDDDDDDDDDDDDDDDDDDPPPDDPPDDPPPDPCVVCVLQVLCPDAPVVLVVQCVPDPVSVVSLQDLSNCPPPAAAQVNLLVQLLQQLLQPVQLQDAPCSGDDDDPSQFAAYAHYEEEHHDFDDDDPDCPDPNVCSRGRRASVVSVLSNLLSRGHVNHQKYKYWFAFPVNCLVCVLVSCVRNQLQFLAKAWDQDPVDNRMIMIMGHNDQDDQDDQVQLVVLQVVLPPPPPCCPVVFARADRADSLSSNVCRRYVQWHGTHQWIDRPVGRVRIHGVVSSCVRSVVSVVVSVVVVVVPDDD

Sequence (384 aa):
MFGQMPCSPVGQRSVAHLIDAQLGDASFLARLVQHGPTKSYLAEALKHLASQDADFARLVLAHAPSRAKPRAKTPPAPRKRRAPAKPTLAPRALLADFEDACPAPKAARVEADLAELPLASLSPQVASYLPLPAKLRLSNASRGSQRLMSLAGAWEPLVLDSNATRQLLTRLRQADPHGVLAPQHYPPPARPCWTELKDVTVELMEPDRLPREFSRASSMVSLVMDPIEELCRRLAAGCFAGARCLNISNIEVSRMDARFLELRLGAFKDFPRLILEQDGLDVSRYRLHACHRVHALPSKAEGEALAAQRFPRQQGMEYLLSPPEMVTESEALFLQEHRAMTKTGRSFRNPQHLWYVIPDQDVRQQYDVLRQKLATQASAALPS

Organism: NCBI:txid2562239